Protein AF-0000000067177390 (afdb_homodimer)

pLDDT: mean 89.31, std 17.52, range [23.84, 98.81]

Nearest PDB structures (foldseek):
  8b4i-assembly1_B  TM=2.624E-01  e=6.701E+00  Neurospora crassa
  5xqj-assembly2_C  TM=2.748E-01  e=8.257E+00  Penicillium chrysogenum
  8b4i-assembly1_B  TM=2.624E-01  e=7.515E+00  Neurospora crassa

Structure (mmCIF, N/CA/C/O backbone):
data_AF-0000000067177390-model_v1
#
loop_
_entity.id
_entity.type
_entity.pdbx_description
1 polymer 'THAP4-like heme-binding beta-barrel domain-containing protein'
#
loop_
_atom_site.group_PDB
_atom_site.id
_atom_site.type_symbol
_atom_site.label_atom_id
_atom_site.label_alt_id
_atom_site.label_comp_id
_atom_site.label_asym_id
_atom_site.label_entity_id
_atom_site.label_seq_id
_atom_site.pdbx_PDB_ins_code
_atom_site.Cartn_x
_atom_site.Cartn_y
_atom_site.Cartn_z
_atom_site.occupancy
_atom_site.B_iso_or_equiv
_atom_site.auth_seq_id
_atom_site.auth_comp_id
_atom_site.auth_asym_id
_atom_site.auth_atom_id
_atom_site.pdbx_PDB_model_num
ATOM 1 N N . MET A 1 1 ? 4.238 -42.375 14.914 1 23.84 1 MET A N 1
ATOM 2 C CA . MET A 1 1 ? 4.469 -41.625 13.695 1 23.84 1 MET A CA 1
ATOM 3 C C . MET A 1 1 ? 3.172 -40.969 13.195 1 23.84 1 MET A C 1
ATOM 5 O O . MET A 1 1 ? 2.34 -41.656 12.586 1 23.84 1 MET A O 1
ATOM 9 N N . THR A 1 2 ? 2.547 -40.031 13.914 1 31.02 2 THR A N 1
ATOM 10 C CA . THR A 1 2 ? 1.24 -39.438 13.672 1 31.02 2 THR A CA 1
ATOM 11 C C . THR A 1 2 ? 1.195 -38.781 12.297 1 31.02 2 THR A C 1
ATOM 13 O O . THR A 1 2 ? 2.008 -37.906 12 1 31.02 2 THR A O 1
ATOM 16 N N . SER A 1 3 ? 0.797 -39.469 11.234 1 30.16 3 SER A N 1
ATOM 17 C CA . SER A 1 3 ? 0.653 -39.062 9.844 1 30.16 3 SER A CA 1
ATOM 18 C C . SER A 1 3 ? -0.065 -37.719 9.742 1 30.16 3 SER A C 1
ATOM 20 O O . SER A 1 3 ? -1.152 -37.531 10.297 1 30.16 3 SER A O 1
ATOM 22 N N . ALA A 1 4 ? 0.68 -36.656 9.719 1 34.12 4 ALA A N 1
ATOM 23 C CA . ALA A 1 4 ? 0.065 -35.375 9.438 1 34.12 4 ALA A CA 1
ATOM 24 C C . ALA A 1 4 ? -0.949 -35.469 8.297 1 34.12 4 ALA A C 1
ATOM 26 O O . ALA A 1 4 ? -0.597 -35.844 7.176 1 34.12 4 ALA A O 1
ATOM 27 N N . GLN A 1 5 ? -2.137 -35.938 8.539 1 33.81 5 GLN A N 1
ATOM 28 C CA . GLN A 1 5 ? -3.209 -36.031 7.551 1 33.81 5 GLN A CA 1
ATOM 29 C C . GLN A 1 5 ? -3.191 -34.812 6.625 1 33.81 5 GLN A C 1
ATOM 31 O O . GLN A 1 5 ? -3.252 -33.656 7.086 1 33.81 5 GLN A O 1
ATOM 36 N N . THR A 1 6 ? -2.439 -34.906 5.523 1 34.31 6 THR A N 1
ATOM 37 C CA . THR A 1 6 ? -2.512 -33.938 4.438 1 34.31 6 THR A CA 1
ATOM 38 C C . THR A 1 6 ? -3.963 -33.594 4.125 1 34.31 6 THR A C 1
ATOM 40 O O . THR A 1 6 ? -4.742 -34.438 3.707 1 34.31 6 THR A O 1
ATOM 43 N N . LEU A 1 7 ? -4.66 -32.844 4.949 1 36.25 7 LEU A N 1
ATOM 44 C CA . LEU A 1 7 ? -6 -32.406 4.574 1 36.25 7 LEU A CA 1
ATOM 45 C C . LEU A 1 7 ? -6.082 -32.156 3.074 1 36.25 7 LEU A C 1
ATOM 47 O O . LEU A 1 7 ? -5.266 -31.406 2.529 1 36.25 7 LEU A O 1
ATOM 51 N N . ASP A 1 8 ? -6.555 -33.094 2.318 1 40.03 8 ASP A N 1
ATOM 52 C CA . ASP A 1 8 ? -6.875 -32.875 0.91 1 40.03 8 ASP A CA 1
ATOM 53 C C . ASP A 1 8 ? -7.504 -31.516 0.692 1 40.03 8 ASP A C 1
ATOM 55 O O . ASP A 1 8 ? -8.578 -31.234 1.221 1 40.03 8 ASP A O 1
ATOM 59 N N . ARG A 1 9 ? -6.801 -30.469 0.747 1 39.66 9 ARG A N 1
ATOM 60 C CA . ARG A 1 9 ? -7.129 -29.047 0.611 1 39.66 9 ARG A CA 1
ATOM 61 C C . ARG A 1 9 ? -8.148 -28.828 -0.5 1 39.66 9 ARG A C 1
ATOM 63 O O . ARG A 1 9 ? -8.656 -27.719 -0.675 1 39.66 9 ARG A O 1
ATOM 70 N N . THR A 1 10 ? -8.227 -29.75 -1.519 1 41.94 10 THR A N 1
ATOM 71 C CA . THR A 1 10 ? -9.328 -29.641 -2.473 1 41.94 10 THR A CA 1
ATOM 72 C C . THR A 1 10 ? -10.672 -29.766 -1.76 1 41.94 10 THR A C 1
ATOM 74 O O . THR A 1 10 ? -11.719 -29.484 -2.35 1 41.94 10 THR A O 1
ATOM 77 N N . THR A 1 11 ? -10.656 -30.375 -0.597 1 43.69 11 THR A N 1
ATOM 78 C CA . THR A 1 11 ? -11.969 -30.656 -0.031 1 43.69 11 THR A CA 1
ATOM 79 C C . THR A 1 11 ? -12.477 -29.484 0.791 1 43.69 11 THR A C 1
ATOM 81 O O . THR A 1 11 ? -13.312 -29.656 1.681 1 43.69 11 THR A O 1
ATOM 84 N N . VAL A 1 12 ? -11.656 -28.422 0.918 1 44.5 12 VAL A N 1
ATOM 85 C CA . VAL A 1 12 ? -12.367 -27.359 1.632 1 44.5 12 VAL A CA 1
ATOM 86 C C . VAL A 1 12 ? -13.766 -27.188 1.05 1 44.5 12 VAL A C 1
ATOM 88 O O . VAL A 1 12 ? -13.922 -26.859 -0.129 1 44.5 12 VAL A O 1
ATOM 91 N N . SER A 1 13 ? -14.797 -27.828 1.553 1 49.59 13 SER A N 1
ATOM 92 C CA . SER A 1 13 ? -16.234 -27.781 1.297 1 49.59 13 SER A CA 1
ATOM 93 C C . SER A 1 13 ? -16.875 -26.547 1.937 1 49.59 13 SER A C 1
ATOM 95 O O . SER A 1 13 ? -16.391 -26.062 2.957 1 49.59 13 SER A O 1
ATOM 97 N N . GLY A 1 14 ? -17.484 -25.656 1.229 1 52.62 14 GLY A N 1
ATOM 98 C CA . GLY A 1 14 ? -18.406 -24.562 1.523 1 52.62 14 GLY A CA 1
ATOM 99 C C . GLY A 1 14 ? -18.031 -23.266 0.818 1 52.62 14 GLY A C 1
ATOM 100 O O . GLY A 1 14 ? -17.031 -23.203 0.101 1 52.62 14 GLY A O 1
ATOM 101 N N . PRO A 1 15 ? -19.047 -22.375 0.837 1 54.41 15 PRO A N 1
ATOM 102 C CA . PRO A 1 15 ? -18.859 -21.109 0.135 1 54.41 15 PRO A CA 1
ATOM 103 C C . PRO A 1 15 ? -17.609 -20.359 0.604 1 54.41 15 PRO A C 1
ATOM 105 O O . PRO A 1 15 ? -17.406 -20.203 1.809 1 54.41 15 PRO A O 1
ATOM 108 N N . GLN A 1 16 ? -16.516 -20.328 -0.192 1 79.31 16 GLN A N 1
ATOM 109 C CA . GLN A 1 16 ? -15.297 -19.625 0.181 1 79.31 16 GLN A CA 1
ATOM 110 C C . GLN A 1 16 ? -15.391 -18.141 -0.16 1 79.31 16 GLN A C 1
ATOM 112 O O . GLN A 1 16 ? -15.359 -17.766 -1.334 1 79.31 16 GLN A O 1
ATOM 117 N N . LYS A 1 17 ? -15.68 -17.328 0.844 1 89.94 17 LYS A N 1
ATOM 118 C CA . LYS A 1 17 ? -15.828 -15.891 0.69 1 89.94 17 LYS A CA 1
ATOM 119 C C . LYS A 1 17 ? -14.602 -15.281 0.025 1 89.94 17 LYS A C 1
ATOM 121 O O . LYS A 1 17 ? -14.727 -14.375 -0.804 1 89.94 17 LYS A O 1
ATOM 126 N N . LEU A 1 18 ? -13.516 -15.898 0.196 1 96.31 18 LEU A N 1
ATOM 127 C CA . LEU A 1 18 ? -12.266 -15.359 -0.342 1 96.31 18 LEU A CA 1
ATOM 128 C C . LEU A 1 18 ? -12.016 -15.883 -1.752 1 96.31 18 LEU A C 1
ATOM 130 O O . LEU A 1 18 ? -11.039 -15.492 -2.398 1 96.31 18 LEU A O 1
ATOM 134 N N . GLY A 1 19 ? -12.891 -16.75 -2.197 1 96 19 GLY A N 1
ATOM 135 C CA . GLY A 1 19 ? -12.727 -17.297 -3.537 1 96 19 GLY A CA 1
ATOM 136 C C . GLY A 1 19 ? -11.367 -17.938 -3.758 1 96 19 GLY A C 1
ATOM 137 O O . GLY A 1 19 ? -10.938 -18.766 -2.965 1 96 19 GLY A O 1
ATOM 138 N N . PRO A 1 20 ? -10.742 -17.594 -4.895 1 96.5 20 PRO A N 1
ATOM 139 C CA . PRO A 1 20 ? -9.469 -18.234 -5.238 1 96.5 20 PRO A CA 1
ATOM 140 C C . PRO A 1 20 ? -8.344 -17.844 -4.285 1 96.5 20 PRO A C 1
ATOM 142 O O . PRO A 1 20 ? -7.262 -18.438 -4.324 1 96.5 20 PRO A O 1
ATOM 145 N N . LEU A 1 21 ? -8.539 -16.922 -3.42 1 97.25 21 LEU A N 1
ATOM 146 C CA . LEU A 1 21 ? -7.496 -16.469 -2.498 1 97.25 21 LEU A CA 1
ATOM 147 C C . LEU A 1 21 ? -7.496 -17.312 -1.229 1 97.25 21 LEU A C 1
ATOM 149 O O . LEU A 1 21 ? -6.598 -17.188 -0.393 1 97.25 21 LEU A O 1
ATOM 153 N N . THR A 1 22 ? -8.414 -18.188 -1.033 1 94.69 22 THR A N 1
ATOM 154 C CA . THR A 1 22 ? -8.664 -18.922 0.196 1 94.69 22 THR A CA 1
ATOM 155 C C . THR A 1 22 ? -7.41 -19.688 0.634 1 94.69 22 THR A C 1
ATOM 157 O O . THR A 1 22 ? -7.074 -19.703 1.819 1 94.69 22 THR A O 1
ATOM 160 N N . PRO A 1 23 ? -6.668 -20.281 -0.278 1 94.75 23 PRO A N 1
ATOM 161 C CA . PRO A 1 23 ? -5.539 -21.094 0.173 1 94.75 23 PRO A CA 1
ATOM 162 C C . PRO A 1 23 ? -4.426 -20.266 0.803 1 94.75 23 PRO A C 1
ATOM 164 O O . PRO A 1 23 ? -3.533 -20.812 1.455 1 94.75 23 PRO A O 1
ATOM 167 N N . LEU A 1 24 ? -4.41 -18.953 0.704 1 96.56 24 LEU A N 1
ATOM 168 C CA . LEU A 1 24 ? -3.291 -18.109 1.11 1 96.56 24 LEU A CA 1
ATOM 169 C C . LEU A 1 24 ? -3.332 -17.844 2.609 1 96.56 24 LEU A C 1
ATOM 171 O O . LEU A 1 24 ? -2.314 -17.484 3.209 1 96.56 24 LEU A O 1
ATOM 175 N N . VAL A 1 25 ? -4.465 -17.984 3.205 1 96.06 25 VAL A N 1
ATOM 176 C CA . VAL A 1 25 ? -4.652 -17.531 4.582 1 96.06 25 VAL A CA 1
ATOM 177 C C . VAL A 1 25 ? -3.641 -18.219 5.492 1 96.06 25 VAL A C 1
ATOM 179 O O . VAL A 1 25 ? -3.559 -19.453 5.523 1 96.06 25 VAL A O 1
ATOM 182 N N . GLY A 1 26 ? -2.855 -17.406 6.211 1 96.88 26 GLY A N 1
ATOM 183 C CA . GLY A 1 26 ? -1.889 -17.969 7.145 1 96.88 26 GLY A CA 1
ATOM 184 C C . GLY A 1 26 ? -0.525 -17.312 7.055 1 96.88 26 GLY A C 1
ATOM 185 O O . GLY A 1 26 ? -0.379 -16.25 6.438 1 96.88 26 GLY A O 1
ATOM 186 N N . GLU A 1 27 ? 0.414 -17.875 7.773 1 98.25 27 GLU A N 1
ATOM 187 C CA . GLU A 1 27 ? 1.813 -17.469 7.723 1 98.25 27 GLU A CA 1
ATOM 188 C C . GLU A 1 27 ? 2.654 -18.469 6.93 1 98.25 27 GLU A C 1
ATOM 190 O O . GLU A 1 27 ? 2.455 -19.672 7.039 1 98.25 27 GLU A O 1
ATOM 195 N N . TRP A 1 28 ? 3.549 -17.938 6.137 1 98.56 28 TRP A N 1
ATOM 196 C CA . TRP A 1 28 ? 4.305 -18.734 5.184 1 98.56 28 TRP A CA 1
ATOM 197 C C . TRP A 1 28 ? 5.793 -18.422 5.262 1 98.56 28 TRP A C 1
ATOM 199 O O . TRP A 1 28 ? 6.176 -17.297 5.602 1 98.56 28 TRP A O 1
ATOM 209 N N . GLU A 1 29 ? 6.586 -19.391 4.953 1 98.62 29 GLU A N 1
ATOM 210 C CA . GLU A 1 29 ? 8.023 -19.219 4.805 1 98.62 29 GLU A CA 1
ATOM 211 C C . GLU A 1 29 ? 8.539 -19.906 3.537 1 98.62 29 GLU A C 1
ATOM 213 O O . GLU A 1 29 ? 8.008 -20.938 3.127 1 98.62 29 GLU A O 1
ATOM 218 N N . GLY A 1 30 ? 9.398 -19.25 2.904 1 98.5 30 GLY A N 1
ATOM 219 C CA . GLY A 1 30 ? 10.047 -19.781 1.72 1 98.5 30 GLY A CA 1
ATOM 220 C C . GLY A 1 30 ? 11.555 -19.609 1.735 1 98.5 30 GLY A C 1
ATOM 221 O O . GLY A 1 30 ? 12.055 -18.531 2.045 1 98.5 30 GLY A O 1
ATOM 222 N N . ASP A 1 31 ? 12.266 -20.656 1.364 1 98.12 31 ASP A N 1
ATOM 223 C CA . ASP A 1 31 ? 13.727 -20.656 1.422 1 98.12 31 ASP A CA 1
ATOM 224 C C . ASP A 1 31 ? 14.328 -20.875 0.038 1 98.12 31 ASP A C 1
ATOM 226 O O . ASP A 1 31 ? 15.523 -21.141 -0.087 1 98.12 31 ASP A O 1
ATOM 230 N N . GLU A 1 32 ? 13.555 -20.766 -0.999 1 98.25 32 GLU A N 1
ATOM 231 C CA . GLU A 1 32 ? 14.016 -21.047 -2.354 1 98.25 32 GLU A CA 1
ATOM 232 C C . GLU A 1 32 ? 13.977 -19.797 -3.225 1 98.25 32 GLU A C 1
ATOM 234 O O . GLU A 1 32 ? 13.922 -19.891 -4.453 1 98.25 32 GLU A O 1
ATOM 239 N N . GLY A 1 33 ? 13.953 -18.672 -2.59 1 98.56 33 GLY A N 1
ATOM 240 C CA . GLY A 1 33 ? 13.82 -17.438 -3.33 1 98.56 33 GLY A CA 1
ATOM 241 C C . GLY A 1 33 ? 15.016 -17.141 -4.223 1 98.56 33 GLY A C 1
ATOM 242 O O . GLY A 1 33 ? 16.156 -17.391 -3.84 1 98.56 33 GLY A O 1
ATOM 243 N N . VAL A 1 34 ? 14.703 -16.641 -5.414 1 98.38 34 VAL A N 1
ATOM 244 C CA . VAL A 1 34 ? 15.719 -16.188 -6.352 1 98.38 34 VAL A CA 1
ATOM 245 C C . VAL A 1 34 ? 15.32 -14.828 -6.934 1 98.38 34 VAL A C 1
ATOM 247 O O . VAL A 1 34 ? 14.219 -14.68 -7.469 1 98.38 34 VAL A O 1
ATOM 250 N N . ASP A 1 35 ? 16.141 -13.906 -6.773 1 97.25 35 ASP A N 1
ATOM 251 C CA . ASP A 1 35 ? 16.031 -12.57 -7.336 1 97.25 35 ASP A CA 1
ATOM 252 C C . ASP A 1 35 ? 17.094 -12.32 -8.391 1 97.25 35 ASP A C 1
ATOM 254 O O . ASP A 1 35 ? 18.281 -12.555 -8.148 1 97.25 35 ASP A O 1
ATOM 258 N N . ILE A 1 36 ? 16.75 -11.922 -9.578 1 95.19 36 ILE A N 1
ATOM 259 C CA . ILE A 1 36 ? 17.656 -11.453 -10.633 1 95.19 36 ILE A CA 1
ATOM 260 C C . ILE A 1 36 ? 17.422 -9.969 -10.883 1 95.19 36 ILE A C 1
ATOM 262 O O . ILE A 1 36 ? 16.344 -9.562 -11.32 1 95.19 36 ILE A O 1
ATOM 266 N N . SER A 1 37 ? 18.422 -9.156 -10.625 1 90.62 37 SER A N 1
ATOM 267 C CA . SER A 1 37 ? 18.266 -7.711 -10.727 1 90.62 37 SER A CA 1
ATOM 268 C C . SER A 1 37 ? 19.578 -7.035 -11.086 1 90.62 37 SER A C 1
ATOM 270 O O . SER A 1 37 ? 20.625 -7.684 -11.117 1 90.62 37 SER A O 1
ATOM 272 N N . TYR A 1 38 ? 19.406 -5.785 -11.5 1 84.06 38 TYR A N 1
ATOM 273 C CA . TYR A 1 38 ? 20.594 -4.965 -11.766 1 84.06 38 TYR A CA 1
ATOM 274 C C . TYR A 1 38 ? 21.188 -4.445 -10.461 1 84.06 38 TYR A C 1
ATOM 276 O O . TYR A 1 38 ? 20.5 -3.793 -9.672 1 84.06 38 TYR A O 1
ATOM 284 N N . HIS A 1 39 ? 22.484 -4.742 -10.32 1 80.12 39 HIS A N 1
ATOM 285 C CA . HIS A 1 39 ? 23.219 -4.219 -9.18 1 80.12 39 HIS A CA 1
ATOM 286 C C . HIS A 1 39 ? 23.953 -2.926 -9.539 1 80.12 39 HIS A C 1
ATOM 288 O O . HIS A 1 39 ? 25.016 -2.961 -10.156 1 80.12 39 HIS A O 1
ATOM 294 N N . ASN A 1 40 ? 23.406 -1.849 -9.078 1 74.88 40 ASN A N 1
ATOM 295 C CA . ASN A 1 40 ? 23.875 -0.521 -9.453 1 74.88 40 ASN A CA 1
ATOM 296 C C . ASN A 1 40 ? 25.344 -0.31 -9.055 1 74.88 40 ASN A C 1
ATOM 298 O O . ASN A 1 40 ? 26.109 0.301 -9.797 1 74.88 40 ASN A O 1
ATOM 302 N N . ASN A 1 41 ? 25.656 -0.818 -7.879 1 73.06 41 ASN A N 1
ATOM 303 C CA . ASN A 1 41 ? 27.016 -0.611 -7.379 1 73.06 41 ASN A CA 1
ATOM 304 C C . ASN A 1 41 ? 28.047 -1.35 -8.227 1 73.06 41 ASN A C 1
ATOM 306 O O . ASN A 1 41 ? 29.172 -0.883 -8.391 1 73.06 41 ASN A O 1
ATOM 310 N N . ASP A 1 42 ? 27.609 -2.436 -8.789 1 75.5 42 ASP A N 1
ATOM 311 C CA . ASP A 1 42 ? 28.531 -3.275 -9.547 1 75.5 42 ASP A CA 1
ATOM 312 C C . ASP A 1 42 ? 28.281 -3.15 -11.047 1 75.5 42 ASP A C 1
ATOM 314 O O . ASP A 1 42 ? 29.078 -3.656 -11.852 1 75.5 42 ASP A O 1
ATOM 318 N N . ASP A 1 43 ? 27.266 -2.479 -11.375 1 78.44 43 ASP A N 1
ATOM 319 C CA . ASP A 1 43 ? 26.891 -2.277 -12.773 1 78.44 43 ASP A CA 1
ATOM 320 C C . ASP A 1 43 ? 26.766 -3.611 -13.5 1 78.44 43 ASP A C 1
ATOM 322 O O . ASP A 1 43 ? 27.297 -3.777 -14.602 1 78.44 43 ASP A O 1
ATOM 326 N N . GLU A 1 44 ? 26.203 -4.621 -12.82 1 82.56 44 GLU A N 1
ATOM 327 C CA . GLU A 1 44 ? 26 -5.945 -13.406 1 82.56 44 GLU A CA 1
ATOM 328 C C . GLU A 1 44 ? 24.656 -6.531 -12.984 1 82.56 44 GLU A C 1
ATOM 330 O O . GLU A 1 44 ? 24.094 -6.133 -11.961 1 82.56 44 GLU A O 1
ATOM 335 N N . ILE A 1 45 ? 24.188 -7.445 -13.828 1 85.5 45 ILE A N 1
ATOM 336 C CA . ILE A 1 45 ? 23.031 -8.242 -13.461 1 85.5 45 ILE A CA 1
ATOM 337 C C . ILE A 1 45 ? 23.453 -9.367 -12.523 1 85.5 45 ILE A C 1
ATOM 339 O O . ILE A 1 45 ? 24.406 -10.094 -12.805 1 85.5 45 ILE A O 1
ATOM 343 N N . GLY A 1 46 ? 22.812 -9.438 -11.406 1 90 46 GLY A N 1
ATOM 344 C CA . GLY A 1 46 ? 23.188 -10.43 -10.422 1 90 46 GLY A CA 1
ATOM 345 C C . GLY A 1 46 ? 22.031 -11.266 -9.93 1 90 46 GLY A C 1
ATOM 346 O O . GLY A 1 46 ? 20.875 -10.891 -10.109 1 90 46 GLY A O 1
ATOM 347 N N . ARG A 1 47 ? 22.531 -12.367 -9.43 1 94.31 47 ARG A N 1
ATOM 348 C CA . ARG A 1 47 ? 21.609 -13.328 -8.828 1 94.31 47 ARG A CA 1
ATOM 349 C C . ARG A 1 47 ? 21.719 -13.312 -7.305 1 94.31 47 ARG A C 1
ATOM 351 O O . ARG A 1 47 ? 22.812 -13.398 -6.758 1 94.31 47 ARG A O 1
ATOM 358 N N . THR A 1 48 ? 20.516 -13.109 -6.59 1 95.44 48 THR A N 1
ATOM 359 C CA . THR A 1 48 ? 20.469 -13.141 -5.133 1 95.44 48 THR A CA 1
ATOM 360 C C . THR A 1 48 ? 19.469 -14.18 -4.648 1 95.44 48 THR A C 1
ATOM 362 O O . THR A 1 48 ? 18.297 -14.172 -5.059 1 95.44 48 THR A O 1
ATOM 365 N N . THR A 1 49 ? 19.953 -15.117 -3.826 1 98.12 49 THR A N 1
ATOM 366 C CA . THR A 1 49 ? 19.031 -16.047 -3.191 1 98.12 49 THR A CA 1
ATOM 367 C C . THR A 1 49 ? 18.547 -15.5 -1.853 1 98.12 49 THR A C 1
ATOM 369 O O . THR A 1 49 ? 19.25 -14.719 -1.208 1 98.12 49 THR A O 1
ATOM 372 N N . TYR A 1 50 ? 17.266 -15.883 -1.502 1 98.31 50 TYR A N 1
ATOM 373 C CA . TYR A 1 50 ? 16.766 -15.234 -0.3 1 98.31 50 TYR A CA 1
ATOM 374 C C . TYR A 1 50 ? 15.766 -16.125 0.427 1 98.31 50 TYR A C 1
ATOM 376 O O . TYR A 1 50 ? 15.148 -17 -0.183 1 98.31 50 TYR A O 1
ATOM 384 N N . PHE A 1 51 ? 15.672 -15.938 1.749 1 98.62 51 PHE A N 1
ATOM 385 C CA . PHE A 1 51 ? 14.625 -16.422 2.633 1 98.62 51 PHE A CA 1
ATOM 386 C C . PHE A 1 51 ? 13.492 -15.414 2.74 1 98.62 51 PHE A C 1
ATOM 388 O O . PHE A 1 51 ? 13.727 -14.203 2.713 1 98.62 51 PHE A O 1
ATOM 395 N N . GLU A 1 52 ? 12.234 -15.961 2.826 1 98.5 52 GLU A N 1
ATOM 396 C CA . GLU A 1 52 ? 11.102 -15.039 2.832 1 98.5 52 GLU A CA 1
ATOM 397 C C . GLU A 1 52 ? 10.039 -15.477 3.83 1 98.5 52 GLU A C 1
ATOM 399 O O . GLU A 1 52 ? 9.812 -16.672 4.012 1 98.5 52 GLU A O 1
ATOM 404 N N . LYS A 1 53 ? 9.438 -14.5 4.457 1 98.56 53 LYS A N 1
ATOM 405 C CA . LYS A 1 53 ? 8.227 -14.672 5.25 1 98.56 53 LYS A CA 1
ATOM 406 C C . LYS A 1 53 ? 7.055 -13.906 4.641 1 98.56 53 LYS A C 1
ATOM 408 O O . LYS A 1 53 ? 7.223 -12.781 4.172 1 98.56 53 LYS A O 1
ATOM 413 N N . ALA A 1 54 ? 5.918 -14.547 4.66 1 98.62 54 ALA A N 1
ATOM 414 C CA . ALA A 1 54 ? 4.691 -13.914 4.184 1 98.62 54 ALA A CA 1
ATOM 415 C C . ALA A 1 54 ? 3.535 -14.164 5.148 1 98.62 54 ALA A C 1
ATOM 417 O O . ALA A 1 54 ? 3.432 -15.242 5.738 1 98.62 54 ALA A O 1
ATOM 418 N N . VAL A 1 55 ? 2.734 -13.203 5.309 1 98.5 55 VAL A N 1
ATOM 419 C CA . VAL A 1 55 ? 1.531 -13.305 6.129 1 98.5 55 VAL A CA 1
ATOM 420 C C . VAL A 1 55 ? 0.323 -12.812 5.332 1 98.5 55 VAL A C 1
ATOM 422 O O . VAL A 1 55 ? 0.366 -11.734 4.727 1 98.5 55 VAL A O 1
ATOM 425 N N . PHE A 1 56 ? -0.722 -13.617 5.352 1 98.06 56 PHE A N 1
ATOM 426 C CA . PHE A 1 56 ? -1.992 -13.273 4.723 1 98.06 56 PHE A CA 1
ATOM 427 C C . PHE A 1 56 ? -3.137 -13.383 5.723 1 98.06 56 PHE A C 1
ATOM 429 O O . PHE A 1 56 ? -3.438 -14.469 6.215 1 98.06 56 PHE A O 1
ATOM 436 N N . LYS A 1 57 ? -3.812 -12.266 5.918 1 96.94 57 LYS A N 1
ATOM 437 C CA . LYS A 1 57 ? -4.875 -12.211 6.918 1 96.94 57 LYS A CA 1
ATOM 438 C C . LYS A 1 57 ? -6.18 -11.703 6.309 1 96.94 57 LYS A C 1
ATOM 440 O O . LYS A 1 57 ? -6.203 -10.648 5.672 1 96.94 57 LYS A O 1
ATOM 445 N N . PRO A 1 58 ? -7.305 -12.453 6.57 1 95.88 58 PRO A N 1
ATOM 446 C CA . PRO A 1 58 ? -8.586 -11.938 6.082 1 95.88 58 PRO A CA 1
ATOM 447 C C . PRO A 1 58 ? -8.906 -10.547 6.629 1 95.88 58 PRO A C 1
ATOM 449 O O . PRO A 1 58 ? -8.586 -10.242 7.777 1 95.88 58 PRO A O 1
ATOM 452 N N . ILE A 1 59 ? -9.492 -9.766 5.797 1 95.81 59 ILE A N 1
ATOM 453 C CA . ILE A 1 59 ? -9.953 -8.445 6.211 1 95.81 59 ILE A CA 1
ATOM 454 C C . ILE A 1 59 ? -11.477 -8.391 6.191 1 95.81 59 ILE A C 1
ATOM 456 O O . ILE A 1 59 ? -12.125 -9.258 5.598 1 95.81 59 ILE A O 1
ATOM 460 N N . PRO A 1 60 ? -12.023 -7.355 6.879 1 94.5 60 PRO A N 1
ATOM 461 C CA . PRO A 1 60 ? -13.469 -7.148 6.727 1 94.5 60 PRO A CA 1
ATOM 462 C C . PRO A 1 60 ? -13.883 -6.887 5.277 1 94.5 60 PRO A C 1
ATOM 464 O O . PRO A 1 60 ? -13.07 -6.395 4.484 1 94.5 60 PRO A O 1
ATOM 467 N N . LEU A 1 61 ? -15.141 -7.207 5.039 1 95.56 61 LEU A N 1
ATOM 468 C CA . LEU A 1 61 ? -15.727 -6.953 3.725 1 95.56 61 LEU A CA 1
ATOM 469 C C . LEU A 1 61 ? -15.578 -5.488 3.336 1 95.56 61 LEU A C 1
ATOM 471 O O . LEU A 1 61 ? -15.797 -4.598 4.16 1 95.56 61 LEU A O 1
ATOM 475 N N . GLN A 1 62 ? -15.141 -5.281 2.078 1 96 62 GLN A N 1
ATOM 476 C CA . GLN A 1 62 ? -15.023 -3.93 1.537 1 96 62 GLN A CA 1
ATOM 477 C C . GLN A 1 62 ? -16.125 -3.654 0.513 1 96 62 GLN A C 1
ATOM 479 O O . GLN A 1 62 ? -16.469 -4.527 -0.29 1 96 62 GLN A O 1
ATOM 484 N N . GLU A 1 63 ? -16.609 -2.4 0.561 1 94.31 63 GLU A N 1
ATOM 485 C CA . GLU A 1 63 ? -17.703 -2.057 -0.353 1 94.31 63 GLU A CA 1
ATOM 486 C C . GLU A 1 63 ? -17.406 -0.759 -1.099 1 94.31 63 GLU A C 1
ATOM 488 O O . GLU A 1 63 ? -16.938 0.212 -0.502 1 94.31 63 GLU A O 1
ATOM 493 N N . ASN A 1 64 ? -17.578 -0.793 -2.4 1 93.88 64 ASN A N 1
ATOM 494 C CA . ASN A 1 64 ? -17.656 0.361 -3.291 1 93.88 64 ASN A CA 1
ATOM 495 C C . ASN A 1 64 ? -19.016 0.468 -3.959 1 93.88 64 ASN A C 1
ATOM 497 O O . ASN A 1 64 ? -19.219 -0.026 -5.07 1 93.88 64 ASN A O 1
ATOM 501 N N . GLY A 1 65 ? -19.969 1.117 -3.289 1 90.62 65 GLY A N 1
ATOM 502 C CA . GLY A 1 65 ? -21.312 1.04 -3.838 1 90.62 65 GLY A CA 1
ATOM 503 C C . GLY A 1 65 ? -21.812 -0.382 -3.963 1 90.62 65 GLY A C 1
ATOM 504 O O . GLY A 1 65 ? -21.938 -1.097 -2.965 1 90.62 65 GLY A O 1
ATOM 505 N N . ARG A 1 66 ? -22.016 -0.822 -5.223 1 92.12 66 ARG A N 1
ATOM 506 C CA . ARG A 1 66 ? -22.562 -2.158 -5.461 1 92.12 66 ARG A CA 1
ATOM 507 C C . ARG A 1 66 ? -21.438 -3.197 -5.504 1 92.12 66 ARG A C 1
ATOM 509 O O . ARG A 1 66 ? -21.703 -4.402 -5.492 1 92.12 66 ARG A O 1
ATOM 516 N N . GLN A 1 67 ? -20.25 -2.756 -5.602 1 95.81 67 GLN A N 1
ATOM 517 C CA . GLN A 1 67 ? -19.125 -3.695 -5.617 1 95.81 67 GLN A CA 1
ATOM 518 C C . GLN A 1 67 ? -18.797 -4.176 -4.207 1 95.81 67 GLN A C 1
ATOM 520 O O . GLN A 1 67 ? -18.688 -3.373 -3.281 1 95.81 67 GLN A O 1
ATOM 525 N N . VAL A 1 68 ? -18.656 -5.5 -4.133 1 96.62 68 VAL A N 1
ATOM 526 C CA . VAL A 1 68 ? -18.234 -6.137 -2.887 1 96.62 68 VAL A CA 1
ATOM 527 C C . VAL A 1 68 ? -16.891 -6.824 -3.082 1 96.62 68 VAL A C 1
ATOM 529 O O . VAL A 1 68 ? -16.719 -7.598 -4.023 1 96.62 68 VAL A O 1
ATOM 532 N N . LEU A 1 69 ? -16 -6.488 -2.168 1 97.69 69 LEU A N 1
ATOM 533 C CA . LEU A 1 69 ? -14.664 -7.078 -2.23 1 97.69 69 LEU A CA 1
ATOM 534 C C . LEU A 1 69 ? -14.359 -7.863 -0.96 1 97.69 69 LEU A C 1
ATOM 536 O O . LEU A 1 69 ? -14.445 -7.324 0.145 1 97.69 69 LEU A O 1
ATOM 540 N N . TRP A 1 70 ? -14.047 -9.109 -1.151 1 97.5 70 TRP A N 1
ATOM 541 C CA . TRP A 1 70 ? -13.383 -9.883 -0.107 1 97.5 70 TRP A CA 1
ATOM 542 C C . TRP A 1 70 ? -11.867 -9.812 -0.262 1 97.5 70 TRP A C 1
ATOM 544 O O . TRP A 1 70 ? -11.359 -9.547 -1.354 1 97.5 70 TRP A O 1
ATOM 554 N N . GLY A 1 71 ? -11.203 -10 0.867 1 97.5 71 GLY A N 1
ATOM 555 C CA . GLY A 1 71 ? -9.781 -9.867 0.607 1 97.5 71 GLY A CA 1
ATOM 556 C C . GLY A 1 71 ? -8.922 -10.195 1.815 1 97.5 71 GLY A C 1
ATOM 557 O O . GLY A 1 71 ? -9.43 -10.648 2.842 1 97.5 71 GLY A O 1
ATOM 558 N N . LEU A 1 72 ? -7.621 -10.078 1.555 1 98.12 72 LEU A N 1
ATOM 559 C CA . LEU A 1 72 ? -6.539 -10.281 2.516 1 98.12 72 LEU A CA 1
ATOM 560 C C . LEU A 1 72 ? -5.645 -9.047 2.592 1 98.12 72 LEU A C 1
ATOM 562 O O . LEU A 1 72 ? -5.352 -8.422 1.569 1 98.12 72 LEU A O 1
ATOM 566 N N . SER A 1 73 ? -5.32 -8.648 3.779 1 98.25 73 SER A N 1
ATOM 567 C CA . SER A 1 73 ? -4.09 -7.875 3.922 1 98.25 73 SER A CA 1
ATOM 568 C C . SER A 1 73 ? -2.865 -8.781 3.934 1 98.25 73 SER A C 1
ATOM 570 O O . SER A 1 73 ? -2.932 -9.914 4.41 1 98.25 73 SER A O 1
ATOM 572 N N . TYR A 1 74 ? -1.735 -8.258 3.43 1 98.12 74 TYR A N 1
ATOM 573 C CA . TYR A 1 74 ? -0.582 -9.148 3.455 1 98.12 74 TYR A CA 1
ATOM 574 C C . TYR A 1 74 ? 0.718 -8.359 3.527 1 98.12 74 TYR A C 1
ATOM 576 O O . TYR A 1 74 ? 0.734 -7.152 3.27 1 98.12 74 TYR A O 1
ATOM 584 N N . SER A 1 75 ? 1.702 -9.016 3.918 1 98.44 75 SER A N 1
ATOM 585 C CA . SER A 1 75 ? 3.092 -8.578 3.877 1 98.44 75 SER A CA 1
ATOM 586 C C . SER A 1 75 ? 4.016 -9.695 3.416 1 98.44 75 SER A C 1
ATOM 588 O O . SER A 1 75 ? 3.76 -10.875 3.695 1 98.44 75 SER A O 1
ATOM 590 N N . MET A 1 76 ? 4.98 -9.391 2.695 1 98.31 76 MET A N 1
ATOM 591 C CA . MET A 1 76 ? 6.086 -10.266 2.305 1 98.31 76 MET A CA 1
ATOM 592 C C . MET A 1 76 ? 7.43 -9.594 2.568 1 98.31 76 MET A C 1
ATOM 594 O O . MET A 1 76 ? 7.656 -8.461 2.141 1 98.31 76 MET A O 1
ATOM 598 N N . THR A 1 77 ? 8.234 -10.289 3.285 1 98.06 77 THR A N 1
ATOM 599 C CA . THR A 1 77 ? 9.547 -9.773 3.646 1 98.06 77 THR A CA 1
ATOM 600 C C . THR A 1 77 ? 10.641 -10.789 3.305 1 98.06 77 THR A C 1
ATOM 602 O O . THR A 1 77 ? 10.508 -11.977 3.609 1 98.06 77 THR A O 1
ATOM 605 N N . ALA A 1 78 ? 11.75 -10.289 2.707 1 98.12 78 ALA A N 1
ATOM 606 C CA . ALA A 1 78 ? 12.797 -11.188 2.229 1 98.12 78 ALA A CA 1
ATOM 607 C C . ALA A 1 78 ? 14.172 -10.758 2.74 1 98.12 78 ALA A C 1
ATOM 609 O O . ALA A 1 78 ? 14.477 -9.562 2.787 1 98.12 78 ALA A O 1
ATOM 610 N N . TRP A 1 79 ? 14.945 -11.727 3.121 1 97.94 79 TRP A N 1
ATOM 611 C CA . TRP A 1 79 ? 16.328 -11.555 3.561 1 97.94 79 TRP A CA 1
ATOM 612 C C . TRP A 1 79 ? 17.281 -12.367 2.686 1 97.94 79 TRP A C 1
ATOM 614 O O . TRP A 1 79 ? 16.953 -13.492 2.295 1 97.94 79 TRP A O 1
ATOM 624 N N . ARG A 1 80 ? 18.391 -11.742 2.396 1 96.81 80 ARG A N 1
ATOM 625 C CA . ARG A 1 80 ? 19.422 -12.516 1.699 1 96.81 80 ARG A CA 1
ATOM 626 C C . ARG A 1 80 ? 19.859 -13.711 2.533 1 96.81 80 ARG A C 1
ATOM 628 O O . ARG A 1 80 ? 20.031 -13.602 3.748 1 96.81 80 ARG A O 1
ATOM 635 N N . HIS A 1 81 ? 20.094 -14.805 1.783 1 97.44 81 HIS A N 1
ATOM 636 C CA . HIS A 1 81 ? 20.609 -15.953 2.52 1 97.44 81 HIS A CA 1
ATOM 637 C C . HIS A 1 81 ? 21.922 -15.609 3.219 1 97.44 81 HIS A C 1
ATOM 639 O O . HIS A 1 81 ? 22.828 -15.023 2.613 1 97.44 81 HIS A O 1
ATOM 645 N N . GLY A 1 82 ? 22 -15.938 4.516 1 96.69 82 GLY A N 1
ATOM 646 C CA . GLY A 1 82 ? 23.172 -15.648 5.316 1 96.69 82 GLY A CA 1
ATOM 647 C C . GLY A 1 82 ? 23.078 -14.32 6.059 1 96.69 82 GLY A C 1
ATOM 648 O O . GLY A 1 82 ? 23.891 -14.039 6.941 1 96.69 82 GLY A O 1
ATOM 649 N N . GLU A 1 83 ? 22.094 -13.508 5.699 1 95.5 83 GLU A N 1
ATOM 650 C CA . GLU A 1 83 ? 21.922 -12.195 6.312 1 95.5 83 GLU A CA 1
ATOM 651 C C . GLU A 1 83 ? 20.531 -12.07 6.949 1 95.5 83 GLU A C 1
ATOM 653 O O . GLU A 1 83 ? 19.953 -10.984 6.965 1 95.5 83 GLU A O 1
ATOM 658 N N . GLU A 1 84 ? 19.984 -13.164 7.453 1 93.31 84 GLU A N 1
ATOM 659 C CA . GLU A 1 84 ? 18.609 -13.156 7.945 1 93.31 84 GLU A CA 1
ATOM 660 C C . GLU A 1 84 ? 18.484 -12.352 9.234 1 93.31 84 GLU A C 1
ATOM 662 O O . GLU A 1 84 ? 17.391 -11.953 9.617 1 93.31 84 GLU A O 1
ATOM 667 N N . ALA A 1 85 ? 19.609 -12.086 9.852 1 93.5 85 ALA A N 1
ATOM 668 C CA . ALA A 1 85 ? 19.594 -11.305 11.086 1 93.5 85 ALA A CA 1
ATOM 669 C C . ALA A 1 85 ? 19.781 -9.812 10.797 1 93.5 85 ALA A C 1
ATOM 671 O O . ALA A 1 85 ? 19.719 -8.984 11.711 1 93.5 85 ALA A O 1
ATOM 672 N N . MET A 1 86 ? 19.969 -9.469 9.562 1 94.94 86 MET A N 1
ATOM 673 C CA . MET A 1 86 ? 20.109 -8.078 9.133 1 94.94 86 MET A CA 1
ATOM 674 C C . MET A 1 86 ? 18.781 -7.539 8.594 1 94.94 86 MET A C 1
ATOM 676 O O . MET A 1 86 ? 17.766 -8.219 8.664 1 94.94 86 MET A O 1
ATOM 680 N N . ASP A 1 87 ? 18.844 -6.293 8.172 1 95.12 87 ASP A N 1
ATOM 681 C CA . ASP A 1 87 ? 17.656 -5.699 7.559 1 95.12 87 ASP A CA 1
ATOM 682 C C . ASP A 1 87 ? 17.266 -6.445 6.281 1 95.12 87 ASP A C 1
ATOM 684 O O . ASP A 1 87 ? 18.125 -6.844 5.504 1 95.12 87 ASP A O 1
ATOM 688 N N . PRO A 1 88 ? 15.977 -6.637 6.152 1 96.56 88 PRO A N 1
ATOM 689 C CA . PRO A 1 88 ? 15.539 -7.234 4.887 1 96.56 88 PRO A CA 1
ATOM 690 C C . PRO A 1 88 ? 15.891 -6.371 3.676 1 96.56 88 PRO A C 1
ATOM 692 O O . PRO A 1 88 ? 15.977 -5.148 3.791 1 96.56 88 PRO A O 1
ATOM 695 N N . PHE A 1 89 ? 16.125 -7.07 2.529 1 93.31 89 PHE A N 1
ATOM 696 C CA . PHE A 1 89 ? 16.406 -6.289 1.329 1 93.31 89 PHE A CA 1
ATOM 697 C C . PHE A 1 89 ? 15.133 -6.023 0.544 1 93.31 89 PHE A C 1
ATOM 699 O O . PHE A 1 89 ? 15.141 -5.273 -0.433 1 93.31 89 PHE A O 1
ATOM 706 N N . HIS A 1 90 ? 14.047 -6.684 0.927 1 95.06 90 HIS A N 1
ATOM 707 C CA . HIS A 1 90 ? 12.75 -6.473 0.308 1 95.06 90 HIS A CA 1
ATOM 708 C C . HIS A 1 90 ? 11.625 -6.555 1.34 1 95.06 90 HIS A C 1
ATOM 710 O O . HIS A 1 90 ? 11.633 -7.438 2.201 1 95.06 90 HIS A O 1
ATOM 716 N N . ASP A 1 91 ? 10.727 -5.652 1.208 1 95.56 91 ASP A N 1
ATOM 717 C CA . ASP A 1 91 ? 9.477 -5.684 1.97 1 95.56 91 ASP A CA 1
ATOM 718 C C . ASP A 1 91 ? 8.336 -5.055 1.177 1 95.56 91 ASP A C 1
ATOM 720 O O . ASP A 1 91 ? 8.523 -4.043 0.5 1 95.56 91 ASP A O 1
ATOM 724 N N . GLU A 1 92 ? 7.199 -5.664 1.204 1 97.94 92 GLU A N 1
ATOM 725 C CA . GLU A 1 92 ? 5.988 -5.152 0.572 1 97.94 92 GLU A CA 1
ATOM 726 C C . GLU A 1 92 ? 4.766 -5.395 1.449 1 97.94 92 GLU A C 1
ATOM 728 O O . GLU A 1 92 ? 4.707 -6.379 2.189 1 97.94 92 GLU A O 1
ATOM 733 N N . ILE A 1 93 ? 3.832 -4.496 1.371 1 98.62 93 ILE A N 1
ATOM 734 C CA . ILE A 1 93 ? 2.562 -4.625 2.078 1 98.62 93 ILE A CA 1
ATOM 735 C C . ILE A 1 93 ? 1.412 -4.246 1.149 1 98.62 93 ILE A C 1
ATOM 737 O O . ILE A 1 93 ? 1.589 -3.443 0.228 1 98.62 93 ILE A O 1
ATOM 741 N N . GLY A 1 94 ? 0.309 -4.863 1.383 1 98.75 94 GLY A N 1
ATOM 742 C CA . GLY A 1 94 ? -0.832 -4.523 0.548 1 98.75 94 GLY A CA 1
ATOM 743 C C . GLY A 1 94 ? -2.043 -5.398 0.808 1 98.75 94 GLY A C 1
ATOM 744 O O . GLY A 1 94 ? -2.223 -5.906 1.916 1 98.75 94 GLY A O 1
ATOM 745 N N . PHE A 1 95 ? -2.867 -5.43 -0.219 1 98.81 95 PHE A N 1
ATOM 746 C CA . PHE A 1 95 ? -4.098 -6.215 -0.186 1 98.81 95 PHE A CA 1
ATOM 747 C C . PHE A 1 95 ? -4.191 -7.121 -1.406 1 98.81 95 PHE A C 1
ATOM 749 O O . PHE A 1 95 ? -3.789 -6.734 -2.506 1 98.81 95 PHE A O 1
ATOM 756 N N . LEU A 1 96 ? -4.66 -8.273 -1.17 1 98.81 96 LEU A N 1
ATOM 757 C CA . LEU A 1 96 ? -5.199 -9.133 -2.219 1 98.81 96 LEU A CA 1
ATOM 758 C C . LEU A 1 96 ? -6.723 -9.188 -2.145 1 98.81 96 LEU A C 1
ATOM 760 O O . LEU A 1 96 ? -7.285 -9.539 -1.106 1 98.81 96 LEU A O 1
ATOM 764 N N . LEU A 1 97 ? -7.371 -8.875 -3.285 1 98.69 97 LEU A N 1
ATOM 765 C CA . LEU A 1 97 ? -8.82 -8.703 -3.254 1 98.69 97 LEU A CA 1
ATOM 766 C C . LEU A 1 97 ? -9.5 -9.617 -4.27 1 98.69 97 LEU A C 1
ATOM 768 O O . LEU A 1 97 ? -8.922 -9.914 -5.32 1 98.69 97 LEU A O 1
ATOM 772 N N . TRP A 1 98 ? -10.664 -10.023 -3.912 1 98.31 98 TRP A N 1
ATOM 773 C CA . TRP A 1 98 ? -11.508 -10.875 -4.742 1 98.31 98 TRP A CA 1
ATOM 774 C C . TRP A 1 98 ? -12.836 -10.195 -5.051 1 98.31 98 TRP A C 1
ATOM 776 O O . TRP A 1 98 ? -13.625 -9.906 -4.141 1 98.31 98 TRP A O 1
ATOM 786 N N . ASP A 1 99 ? -12.984 -9.875 -6.309 1 97.62 99 ASP A N 1
ATOM 787 C CA . ASP A 1 99 ? -14.242 -9.367 -6.832 1 97.62 99 ASP A CA 1
ATOM 788 C C . ASP A 1 99 ? -15.062 -10.477 -7.48 1 97.62 99 ASP A C 1
ATOM 790 O O . ASP A 1 99 ? -14.945 -10.719 -8.68 1 97.62 99 ASP A O 1
ATOM 794 N N . LYS A 1 100 ? -15.914 -11.008 -6.734 1 96.06 100 LYS A N 1
ATOM 795 C CA . LYS A 1 100 ? -16.656 -12.18 -7.188 1 96.06 100 LYS A CA 1
ATOM 796 C C . LYS A 1 100 ? -17.562 -11.836 -8.359 1 96.06 100 LYS A C 1
ATOM 798 O O . LYS A 1 100 ? -17.641 -12.578 -9.344 1 96.06 100 LYS A O 1
ATOM 803 N N . ALA A 1 101 ? -18.219 -10.766 -8.234 1 95.81 101 ALA A N 1
ATOM 804 C CA . ALA A 1 101 ? -19.219 -10.391 -9.234 1 95.81 101 ALA A CA 1
ATOM 805 C C . ALA A 1 101 ? -18.578 -10.258 -10.617 1 95.81 101 ALA A C 1
ATOM 807 O O . ALA A 1 101 ? -19.188 -10.633 -11.625 1 95.81 101 ALA A O 1
ATOM 808 N N . ASP A 1 102 ? -17.375 -9.758 -10.68 1 95.38 102 ASP A N 1
ATOM 809 C CA . ASP A 1 102 ? -16.734 -9.531 -11.977 1 95.38 102 ASP A CA 1
ATOM 810 C C . ASP A 1 102 ? -15.664 -10.578 -12.258 1 95.38 102 ASP A C 1
ATOM 812 O O . ASP A 1 102 ? -14.977 -10.516 -13.273 1 95.38 102 ASP A O 1
ATOM 816 N N . GLY A 1 103 ? -15.469 -11.453 -11.398 1 96.06 103 GLY A N 1
ATOM 817 C CA . GLY A 1 103 ? -14.523 -12.539 -11.602 1 96.06 103 GLY A CA 1
ATOM 818 C C . GLY A 1 103 ? -13.094 -12.055 -11.758 1 96.06 103 GLY A C 1
ATOM 819 O O . GLY A 1 103 ? -12.414 -12.414 -12.727 1 96.06 103 GLY A O 1
ATOM 820 N N . GLN A 1 104 ? -12.664 -11.234 -10.758 1 96.44 104 GLN A N 1
ATOM 821 C CA . GLN A 1 104 ? -11.305 -10.711 -10.852 1 96.44 104 GLN A CA 1
ATOM 822 C C . GLN A 1 104 ? -10.609 -10.75 -9.5 1 96.44 104 GLN A C 1
ATOM 824 O O . GLN A 1 104 ? -11.242 -10.578 -8.453 1 96.44 104 GLN A O 1
ATOM 829 N N . VAL A 1 105 ? -9.305 -10.977 -9.578 1 98.25 105 VAL A N 1
ATOM 830 C CA . VAL A 1 105 ? -8.43 -10.773 -8.43 1 98.25 105 VAL A CA 1
ATOM 831 C C . VAL A 1 105 ? -7.598 -9.516 -8.625 1 98.25 105 VAL A C 1
ATOM 833 O O . VAL A 1 105 ? -7.219 -9.18 -9.75 1 98.25 105 VAL A O 1
ATOM 836 N N . ILE A 1 106 ? -7.395 -8.852 -7.523 1 98.38 106 ILE A N 1
ATOM 837 C CA . ILE A 1 106 ? -6.656 -7.59 -7.523 1 98.38 106 ILE A CA 1
ATOM 838 C C . ILE A 1 106 ? -5.523 -7.66 -6.5 1 98.38 106 ILE A C 1
ATOM 840 O O . ILE A 1 106 ? -5.734 -8.07 -5.359 1 98.38 106 ILE A O 1
ATOM 844 N N . ARG A 1 107 ? -4.344 -7.367 -6.949 1 98.75 107 ARG A N 1
ATOM 845 C CA . ARG A 1 107 ? -3.195 -7.176 -6.07 1 98.75 107 ARG A CA 1
ATOM 846 C C . ARG A 1 107 ? -2.848 -5.695 -5.938 1 98.75 107 ARG A C 1
ATOM 848 O O . ARG A 1 107 ? -2.408 -5.066 -6.902 1 98.75 107 ARG A O 1
ATOM 855 N N . ASN A 1 108 ? -3.135 -5.164 -4.824 1 98.69 108 ASN A N 1
ATOM 856 C CA . ASN A 1 108 ? -2.887 -3.777 -4.445 1 98.69 108 ASN A CA 1
ATOM 857 C C . ASN A 1 108 ? -1.706 -3.662 -3.484 1 98.69 108 ASN A C 1
ATOM 859 O O . ASN A 1 108 ? -1.848 -3.916 -2.285 1 98.69 108 ASN A O 1
ATOM 863 N N . VAL A 1 109 ? -0.502 -3.186 -4.02 1 98.62 109 VAL A N 1
ATOM 864 C CA . VAL A 1 109 ? 0.709 -3.387 -3.23 1 98.62 109 VAL A CA 1
ATOM 865 C C . VAL A 1 109 ? 1.58 -2.133 -3.293 1 98.62 109 VAL A C 1
ATOM 867 O O . VAL A 1 109 ? 1.622 -1.449 -4.32 1 98.62 109 VAL A O 1
ATOM 870 N N . VAL A 1 110 ? 2.232 -1.852 -2.174 1 98.62 110 VAL A N 1
ATOM 871 C CA . VAL A 1 110 ? 3.191 -0.754 -2.098 1 98.62 110 VAL A CA 1
ATOM 872 C C . VAL A 1 110 ? 4.52 -1.265 -1.541 1 98.62 110 VAL A C 1
ATOM 874 O O . VAL A 1 110 ? 4.551 -2.248 -0.796 1 98.62 110 VAL A O 1
ATOM 877 N N . PHE A 1 111 ? 5.559 -0.576 -1.911 1 97.88 111 PHE A N 1
ATOM 878 C CA . PHE A 1 111 ? 6.93 -0.868 -1.518 1 97.88 111 PHE A CA 1
ATOM 879 C C . PHE A 1 111 ? 7.578 0.348 -0.867 1 97.88 111 PHE A C 1
ATOM 881 O O . PHE A 1 111 ? 7.305 1.486 -1.256 1 97.88 111 PHE A O 1
ATOM 888 N N . GLY A 1 112 ? 8.477 0.107 0.055 1 97.06 112 GLY A N 1
ATOM 889 C CA . GLY A 1 112 ? 9.18 1.18 0.744 1 97.06 112 GLY A CA 1
ATOM 890 C C . GLY A 1 112 ? 10.07 1.996 -0.172 1 97.06 112 GLY A C 1
ATOM 891 O O . GLY A 1 112 ? 10.562 3.059 0.216 1 97.06 112 GLY A O 1
ATOM 892 N N . ARG A 1 113 ? 10.203 1.613 -1.354 1 96.69 113 ARG A N 1
ATOM 893 C CA . ARG A 1 113 ? 11.062 2.295 -2.316 1 96.69 113 ARG A CA 1
ATOM 894 C C . ARG A 1 113 ? 10.281 3.33 -3.117 1 96.69 113 ARG A C 1
ATOM 896 O O . ARG A 1 113 ? 10.82 3.953 -4.031 1 96.69 113 ARG A O 1
ATOM 903 N N . GLY A 1 114 ? 9.047 3.5 -2.797 1 97.38 114 GLY A N 1
ATOM 904 C CA . GLY A 1 114 ? 8.234 4.512 -3.461 1 97.38 114 GLY A CA 1
ATOM 905 C C . GLY A 1 114 ? 7.574 4.008 -4.73 1 97.38 114 GLY A C 1
ATOM 906 O O . GLY A 1 114 ? 7.562 4.707 -5.746 1 97.38 114 GLY A O 1
ATOM 907 N N . ILE A 1 115 ? 7.125 2.828 -4.68 1 97.69 115 ILE A N 1
ATOM 908 C CA . ILE A 1 115 ? 6.406 2.195 -5.781 1 97.69 115 ILE A CA 1
ATOM 909 C C . ILE A 1 115 ? 5.035 1.73 -5.305 1 97.69 115 ILE A C 1
ATOM 911 O O . ILE A 1 115 ? 4.906 1.16 -4.219 1 97.69 115 ILE A O 1
ATOM 915 N N . ALA A 1 116 ? 4.012 2.002 -6.074 1 98 116 ALA A N 1
ATOM 916 C CA . ALA A 1 116 ? 2.674 1.446 -5.887 1 98 116 ALA A CA 1
ATOM 917 C C . ALA A 1 116 ? 2.195 0.727 -7.145 1 98 116 ALA A C 1
ATOM 919 O O . ALA A 1 116 ? 2.383 1.221 -8.258 1 98 116 ALA A O 1
ATOM 920 N N . ILE A 1 117 ? 1.623 -0.44 -6.961 1 98.12 117 ILE A N 1
ATOM 921 C CA . ILE A 1 117 ? 1.104 -1.215 -8.078 1 98.12 117 ILE A CA 1
ATOM 922 C C . ILE A 1 117 ? -0.317 -1.683 -7.773 1 98.12 117 ILE A C 1
ATOM 924 O O . ILE A 1 117 ? -0.58 -2.219 -6.695 1 98.12 117 ILE A O 1
ATOM 928 N N . LEU A 1 118 ? -1.203 -1.396 -8.609 1 97.94 118 LEU A N 1
ATOM 929 C CA . LEU A 1 118 ? -2.494 -2.074 -8.68 1 97.94 118 LEU A CA 1
ATOM 930 C C . LEU A 1 118 ? -2.561 -2.998 -9.891 1 97.94 118 LEU A C 1
ATOM 932 O O . LEU A 1 118 ? -2.623 -2.531 -11.031 1 97.94 118 LEU A O 1
ATOM 936 N N . ALA A 1 119 ? -2.48 -4.25 -9.609 1 98.38 119 ALA A N 1
ATOM 937 C CA . ALA A 1 119 ? -2.482 -5.262 -10.664 1 98.38 119 ALA A CA 1
ATOM 938 C C . ALA A 1 119 ? -3.695 -6.18 -10.539 1 98.38 119 ALA A C 1
ATOM 940 O O . ALA A 1 119 ? -4.305 -6.277 -9.477 1 98.38 119 ALA A O 1
ATOM 941 N N . GLY A 1 120 ? -4.051 -6.809 -11.641 1 97.19 120 GLY A N 1
ATOM 942 C CA . GLY A 1 120 ? -5.195 -7.707 -11.57 1 97.19 120 GLY A CA 1
ATOM 943 C C . GLY A 1 120 ? -5.312 -8.617 -12.773 1 97.19 120 GLY A C 1
ATOM 944 O O . GLY A 1 120 ? -4.516 -8.531 -13.711 1 97.19 120 GLY A O 1
ATOM 945 N N . GLY A 1 121 ? -6.215 -9.57 -12.625 1 96.31 121 GLY A N 1
ATOM 946 C CA . GLY A 1 121 ? -6.539 -10.531 -13.664 1 96.31 121 GLY A CA 1
ATOM 947 C C . GLY A 1 121 ? -7.84 -11.266 -13.414 1 96.31 121 GLY A C 1
ATOM 948 O O . GLY A 1 121 ? -8.375 -11.227 -12.305 1 96.31 121 GLY A O 1
ATOM 949 N N . ASP A 1 122 ? -8.273 -11.891 -14.453 1 97.12 122 ASP A N 1
ATOM 950 C CA . ASP A 1 122 ? -9.469 -12.727 -14.336 1 97.12 122 ASP A CA 1
ATOM 951 C C . ASP A 1 122 ? -9.18 -13.977 -13.508 1 97.12 122 ASP A C 1
ATOM 953 O O . ASP A 1 122 ? -8.078 -14.531 -13.578 1 97.12 122 ASP A O 1
ATOM 957 N N . ALA A 1 123 ? -10.172 -14.32 -12.742 1 97.62 123 ALA A N 1
ATOM 958 C CA . ALA A 1 123 ? -10.047 -15.531 -11.938 1 97.62 123 ALA A CA 1
ATOM 959 C C . ALA A 1 123 ? -11.414 -16.141 -11.641 1 97.62 123 ALA A C 1
ATOM 961 O O . ALA A 1 123 ? -12.445 -15.492 -11.836 1 97.62 123 ALA A O 1
ATOM 962 N N . ALA A 1 124 ? -11.391 -17.375 -11.258 1 95.75 124 ALA A N 1
ATOM 963 C CA . ALA A 1 124 ? -12.57 -18.094 -10.812 1 95.75 124 ALA A CA 1
ATOM 964 C C . ALA A 1 124 ? -12.281 -18.875 -9.523 1 95.75 124 ALA A C 1
ATOM 966 O O . ALA A 1 124 ? -11.125 -19.156 -9.211 1 95.75 124 ALA A O 1
ATOM 967 N N . ILE A 1 125 ? -13.352 -19.125 -8.805 1 93.38 125 ILE A N 1
ATOM 968 C CA . ILE A 1 125 ? -13.219 -19.938 -7.602 1 93.38 125 ILE A CA 1
ATOM 969 C C . ILE A 1 125 ? -12.586 -21.281 -7.949 1 93.38 125 ILE A C 1
ATOM 971 O O . ILE A 1 125 ? -12.992 -21.938 -8.906 1 93.38 125 ILE A O 1
ATOM 975 N N . GLY A 1 126 ? -11.484 -21.609 -7.242 1 90.69 126 GLY A N 1
ATOM 976 C CA . GLY A 1 126 ? -10.828 -22.891 -7.441 1 90.69 126 GLY A CA 1
ATOM 977 C C . GLY A 1 126 ? -9.617 -22.797 -8.352 1 90.69 126 GLY A C 1
ATOM 978 O O . GLY A 1 126 ? -8.859 -23.766 -8.484 1 90.69 126 GLY A O 1
ATOM 979 N N . ASP A 1 127 ? -9.477 -21.609 -8.992 1 95.5 127 ASP A N 1
ATOM 980 C CA . ASP A 1 127 ? -8.281 -21.453 -9.82 1 95.5 127 ASP A CA 1
ATOM 981 C C . ASP A 1 127 ? -7.016 -21.703 -9.008 1 95.5 127 ASP A C 1
ATOM 983 O O . ASP A 1 127 ? -6.906 -21.266 -7.863 1 95.5 127 ASP A O 1
ATOM 987 N N . ARG A 1 128 ? -6.035 -22.375 -9.625 1 96.5 128 ARG A N 1
ATOM 988 C CA . ARG A 1 128 ? -4.777 -22.688 -8.953 1 96.5 128 ARG A CA 1
ATOM 989 C C . ARG A 1 128 ? -3.672 -21.734 -9.391 1 96.5 128 ARG A C 1
ATOM 991 O O . ARG A 1 128 ? -2.582 -21.734 -8.82 1 96.5 128 ARG A O 1
ATOM 998 N N . ILE A 1 129 ? -3.961 -21.047 -10.461 1 98.25 129 ILE A N 1
ATOM 999 C CA . ILE A 1 129 ? -3.031 -20.016 -10.922 1 98.25 129 ILE A CA 1
ATOM 1000 C C . ILE A 1 129 ? -3.744 -18.672 -11.008 1 98.25 129 ILE A C 1
ATOM 1002 O O . ILE A 1 129 ? -4.812 -18.562 -11.617 1 98.25 129 ILE A O 1
ATOM 1006 N N . LEU A 1 130 ? -3.229 -17.719 -10.352 1 98.56 130 LEU A N 1
ATOM 1007 C CA . LEU A 1 130 ? -3.725 -16.359 -10.406 1 98.56 130 LEU A CA 1
ATOM 1008 C C . LEU A 1 130 ? -2.713 -15.438 -11.086 1 98.56 130 LEU A C 1
ATOM 1010 O O . LEU A 1 130 ? -1.509 -15.547 -10.844 1 98.56 130 LEU A O 1
ATOM 1014 N N . HIS A 1 131 ? -3.199 -14.57 -11.898 1 98.44 131 HIS A N 1
ATOM 1015 C CA . HIS A 1 131 ? -2.348 -13.617 -12.602 1 98.44 131 HIS A CA 1
ATOM 1016 C C . HIS A 1 131 ? -2.631 -12.188 -12.156 1 98.44 131 HIS A C 1
ATOM 1018 O O . HIS A 1 131 ? -3.789 -11.812 -11.969 1 98.44 131 HIS A O 1
ATOM 1024 N N . PHE A 1 132 ? -1.601 -11.453 -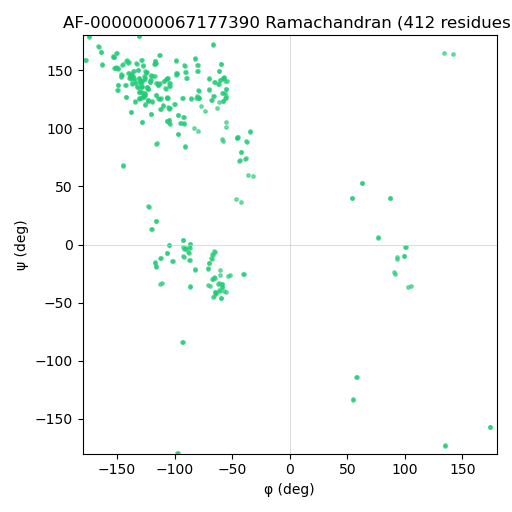11.969 1 98.38 132 PHE A N 1
ATOM 1025 C CA . PHE A 1 132 ? -1.65 -10.039 -11.617 1 98.38 132 PHE A CA 1
ATOM 1026 C C . PHE A 1 132 ? -0.778 -9.211 -12.555 1 98.38 132 PHE A C 1
ATOM 1028 O O . PHE A 1 132 ? 0.444 -9.172 -12.406 1 98.38 132 PHE A O 1
ATOM 1035 N N . ASP A 1 133 ? -1.411 -8.492 -13.453 1 97.5 133 ASP A N 1
ATOM 1036 C CA . ASP A 1 133 ? -0.647 -7.699 -14.414 1 97.5 133 ASP A CA 1
ATOM 1037 C C . ASP A 1 133 ? -0.988 -6.215 -14.289 1 97.5 133 ASP A C 1
ATOM 1039 O O . ASP A 1 133 ? -2.113 -5.855 -13.938 1 97.5 133 ASP A O 1
ATOM 1043 N N . ALA A 1 134 ? 0.006 -5.395 -14.508 1 95.88 134 ALA A N 1
ATOM 1044 C CA . ALA A 1 134 ? -0.166 -3.943 -14.477 1 95.88 134 ALA A CA 1
ATOM 1045 C C . ALA A 1 134 ? 0.754 -3.262 -15.484 1 95.88 134 ALA A C 1
ATOM 1047 O O . ALA A 1 134 ? 1.871 -3.725 -15.727 1 95.88 134 ALA A O 1
ATOM 1048 N N . THR A 1 135 ? 0.259 -2.203 -16 1 87.25 135 THR A N 1
ATOM 1049 C CA . THR A 1 135 ? 1.033 -1.4 -16.953 1 87.25 135 THR A CA 1
ATOM 1050 C C . THR A 1 135 ? 0.994 0.075 -16.562 1 87.25 135 THR A C 1
ATOM 1052 O O . THR A 1 135 ? -0.08 0.63 -16.312 1 87.25 135 THR A O 1
ATOM 1055 N N . PRO A 1 136 ? 2.172 0.728 -16.609 1 79.44 136 PRO A N 1
ATOM 1056 C CA . PRO A 1 136 ? 2.172 2.16 -16.297 1 79.44 136 PRO A CA 1
ATOM 1057 C C . PRO A 1 136 ? 1.229 2.957 -17.203 1 79.44 136 PRO A C 1
ATOM 1059 O O . PRO A 1 136 ? 1.116 2.668 -18.391 1 79.44 136 PRO A O 1
ATOM 1062 N N . GLY A 1 137 ? 0.604 3.947 -16.625 1 76.56 137 GLY A N 1
ATOM 1063 C CA . GLY A 1 137 ? -0.291 4.797 -17.406 1 76.56 137 GLY A CA 1
ATOM 1064 C C . GLY A 1 137 ? -1.728 4.312 -17.391 1 76.56 137 GLY A C 1
ATOM 1065 O O . GLY A 1 137 ? -2.646 5.066 -17.719 1 76.56 137 GLY A O 1
ATOM 1066 N N . ASP A 1 138 ? -1.909 3 -17.172 1 82.06 138 ASP A N 1
ATOM 1067 C CA . ASP A 1 138 ? -3.273 2.516 -16.984 1 82.06 138 ASP A CA 1
ATOM 1068 C C . ASP A 1 138 ? -3.875 3.047 -15.68 1 82.06 138 ASP A C 1
ATOM 1070 O O . ASP A 1 138 ? -3.277 2.904 -14.617 1 82.06 138 ASP A O 1
ATOM 1074 N N . PRO A 1 139 ? -5.016 3.713 -15.75 1 83.5 139 PRO A N 1
ATOM 1075 C CA . PRO A 1 139 ? -5.594 4.27 -14.523 1 83.5 139 PRO A CA 1
ATOM 1076 C C . PRO A 1 139 ? -6.145 3.199 -13.586 1 83.5 139 PRO A C 1
ATOM 1078 O O . PRO A 1 139 ? -6.457 3.484 -12.43 1 83.5 139 PRO A O 1
ATOM 1081 N N . CYS A 1 140 ? -6.43 2.039 -14.023 1 89.19 140 CYS A N 1
ATOM 1082 C CA . CYS A 1 140 ? -6.887 0.925 -13.203 1 89.19 140 CYS A CA 1
ATOM 1083 C C . CYS A 1 140 ? -5.715 0.052 -12.766 1 89.19 140 CYS A C 1
ATOM 1085 O O . CYS A 1 140 ? -5.109 0.299 -11.719 1 89.19 140 CYS A O 1
ATOM 1087 N N . TYR A 1 141 ? -5.344 -0.824 -13.609 1 92.25 141 TYR A N 1
ATOM 1088 C CA . TYR A 1 141 ? -4.223 -1.709 -13.305 1 92.25 141 TYR A CA 1
ATOM 1089 C C . TYR A 1 141 ? -2.908 -1.113 -13.797 1 92.25 141 TYR A C 1
ATOM 1091 O O . TYR A 1 141 ? -2.404 -1.488 -14.852 1 92.25 141 TYR A O 1
ATOM 1099 N N . GLY A 1 142 ? -2.367 -0.222 -12.891 1 95.38 142 GLY A N 1
ATOM 1100 C CA . GLY A 1 142 ? -1.205 0.573 -13.258 1 95.38 142 GLY A CA 1
ATOM 1101 C C . GLY A 1 142 ? -0.1 0.528 -12.219 1 95.38 142 GLY A C 1
ATOM 1102 O O . GLY A 1 142 ? -0.155 -0.27 -11.281 1 95.38 142 GLY A O 1
ATOM 1103 N N . ILE A 1 143 ? 0.965 1.249 -12.578 1 96.5 143 ILE A N 1
ATOM 1104 C CA . ILE A 1 143 ? 2.156 1.35 -11.742 1 96.5 143 ILE A CA 1
ATOM 1105 C C . ILE A 1 143 ? 2.479 2.818 -11.477 1 96.5 143 ILE A C 1
ATOM 1107 O O . ILE A 1 143 ? 2.52 3.629 -12.406 1 96.5 143 ILE A O 1
ATOM 1111 N N . LEU A 1 144 ? 2.65 3.146 -10.227 1 96.81 144 LEU A N 1
ATOM 1112 C CA . LEU A 1 144 ? 3.168 4.441 -9.805 1 96.81 144 LEU A CA 1
ATOM 1113 C C . LEU A 1 144 ? 4.578 4.309 -9.242 1 96.81 144 LEU A C 1
ATOM 1115 O O . LEU A 1 144 ? 4.879 3.346 -8.531 1 96.81 144 LEU A O 1
ATOM 1119 N N . GLN A 1 145 ? 5.426 5.254 -9.547 1 95.88 145 GLN A N 1
ATOM 1120 C CA . GLN A 1 145 ? 6.828 5.211 -9.141 1 95.88 145 GLN A CA 1
ATOM 1121 C C . GLN A 1 145 ? 7.367 6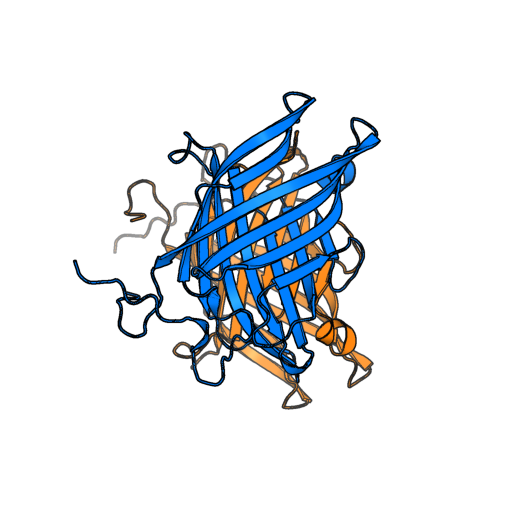.613 -8.867 1 95.88 145 GLN A C 1
ATOM 1123 O O . GLN A 1 145 ? 6.961 7.574 -9.523 1 95.88 145 GLN A O 1
ATOM 1128 N N . ASN A 1 146 ? 8.219 6.684 -7.879 1 94.5 146 ASN A N 1
ATOM 1129 C CA . ASN A 1 146 ? 8.695 8.023 -7.531 1 94.5 146 ASN A CA 1
ATOM 1130 C C . ASN A 1 146 ? 9.539 8.625 -8.656 1 94.5 146 ASN A C 1
ATOM 1132 O O . ASN A 1 146 ? 9.906 7.926 -9.602 1 94.5 146 ASN A O 1
ATOM 1136 N N . ARG A 1 147 ? 9.891 9.867 -8.508 1 92.88 147 ARG A N 1
ATOM 1137 C CA . ARG A 1 147 ? 10.492 10.641 -9.586 1 92.88 147 ARG A CA 1
ATOM 1138 C C . ARG A 1 147 ? 11.859 10.078 -9.969 1 92.88 147 ARG A C 1
ATOM 1140 O O . ARG A 1 147 ? 12.203 10.031 -11.148 1 92.88 147 ARG A O 1
ATOM 1147 N N . TYR A 1 148 ? 12.641 9.695 -9.023 1 94.75 148 TYR A N 1
ATOM 1148 C CA . TYR A 1 148 ? 13.961 9.156 -9.312 1 94.75 148 TYR A CA 1
ATOM 1149 C C . TYR A 1 148 ? 13.867 7.914 -10.195 1 94.75 148 TYR A C 1
ATOM 1151 O O . TYR A 1 148 ? 14.602 7.781 -11.18 1 94.75 148 TYR A O 1
ATOM 1159 N N . LEU A 1 149 ? 12.984 7.062 -9.828 1 94.75 149 LEU A N 1
ATOM 1160 C CA . LEU A 1 149 ? 12.812 5.828 -10.586 1 94.75 149 LEU A CA 1
ATOM 1161 C C . LEU A 1 149 ? 12.32 6.125 -12.008 1 94.75 149 LEU A C 1
ATOM 1163 O O . LEU A 1 149 ? 12.797 5.516 -12.969 1 94.75 149 LEU A O 1
ATOM 1167 N N . LEU A 1 150 ? 11.438 7.016 -12.094 1 92.94 150 LEU A N 1
ATOM 1168 C CA . LEU A 1 150 ? 10.938 7.398 -13.406 1 92.94 150 LEU A CA 1
ATOM 1169 C C . LEU A 1 150 ? 12.07 7.895 -14.297 1 92.94 150 LEU A C 1
ATOM 1171 O O . LEU A 1 150 ? 12.094 7.609 -15.5 1 92.94 150 LEU A O 1
ATOM 1175 N N . ASP A 1 151 ? 13.016 8.531 -13.703 1 94 151 ASP A N 1
ATOM 1176 C CA . ASP A 1 151 ? 14.109 9.141 -14.453 1 94 151 ASP A CA 1
ATOM 1177 C C . ASP A 1 151 ? 15.234 8.141 -14.703 1 94 151 ASP A C 1
ATOM 1179 O O . ASP A 1 151 ? 15.859 8.148 -15.766 1 94 151 ASP A O 1
ATOM 1183 N N . ARG A 1 152 ? 15.492 7.25 -13.727 1 93.81 152 ARG A N 1
ATOM 1184 C CA . ARG A 1 152 ? 16.75 6.512 -13.766 1 93.81 152 ARG A CA 1
ATOM 1185 C C . ARG A 1 152 ? 16.5 5.027 -14.039 1 93.81 152 ARG A C 1
ATOM 1187 O O . ARG A 1 152 ? 17.375 4.344 -14.586 1 93.81 152 ARG A O 1
ATOM 1194 N N . ALA A 1 153 ? 15.43 4.547 -13.555 1 94.19 153 ALA A N 1
ATOM 1195 C CA . ALA A 1 153 ? 15.062 3.139 -13.68 1 94.19 153 ALA A CA 1
ATOM 1196 C C . ALA A 1 153 ? 13.555 2.975 -13.828 1 94.19 153 ALA A C 1
ATOM 1198 O O . ALA A 1 153 ? 12.906 2.344 -12.992 1 94.19 153 ALA A O 1
ATOM 1199 N N . GLU A 1 154 ? 13.07 3.418 -14.945 1 95.31 154 GLU A N 1
ATOM 1200 C CA . GLU A 1 154 ? 11.633 3.482 -15.164 1 95.31 154 GLU A CA 1
ATOM 1201 C C . GLU A 1 154 ? 11.016 2.086 -15.227 1 95.31 154 GLU A C 1
ATOM 1203 O O . GLU A 1 154 ? 11.492 1.225 -15.969 1 95.31 154 GLU A O 1
ATOM 1208 N N . ILE A 1 155 ? 10 1.872 -14.438 1 96 155 ILE A N 1
ATOM 1209 C CA . ILE A 1 155 ? 9.234 0.631 -14.516 1 96 155 ILE A CA 1
ATOM 1210 C C . ILE A 1 155 ? 8.25 0.704 -15.68 1 96 155 ILE A C 1
ATOM 1212 O O . ILE A 1 155 ? 7.391 1.59 -15.719 1 96 155 ILE A O 1
ATOM 1216 N N . LYS A 1 156 ? 8.297 -0.285 -16.531 1 95.81 156 LYS A N 1
ATOM 1217 C CA . LYS A 1 156 ? 7.512 -0.244 -17.75 1 95.81 156 LYS A CA 1
ATOM 1218 C C . LYS A 1 156 ? 6.402 -1.29 -17.734 1 95.81 156 LYS A C 1
ATOM 1220 O O . LYS A 1 156 ? 5.492 -1.249 -18.562 1 95.81 156 LYS A O 1
ATOM 1225 N N . GLY A 1 157 ? 6.488 -2.135 -16.828 1 96.38 157 GLY A N 1
ATOM 1226 C CA . GLY A 1 157 ? 5.488 -3.186 -16.734 1 96.38 157 GLY A CA 1
ATOM 1227 C C . GLY A 1 157 ? 5.688 -4.102 -15.539 1 96.38 157 GLY A C 1
ATOM 1228 O O . GLY A 1 157 ? 6.785 -4.172 -14.984 1 96.38 157 GLY A O 1
ATOM 1229 N N . PHE A 1 158 ? 4.66 -4.727 -15.203 1 97.81 158 PHE A N 1
ATOM 1230 C CA . PHE A 1 158 ? 4.668 -5.68 -14.102 1 97.81 158 PHE A CA 1
ATOM 1231 C C . PHE A 1 158 ? 3.783 -6.879 -14.414 1 97.81 158 PHE A C 1
ATOM 1233 O O . PHE A 1 158 ? 2.617 -6.719 -14.781 1 97.81 158 PHE A O 1
ATOM 1240 N N . THR A 1 159 ? 4.316 -8.047 -14.305 1 98.12 159 THR A N 1
ATOM 1241 C CA . THR A 1 159 ? 3.572 -9.305 -14.375 1 98.12 159 THR A CA 1
ATOM 1242 C C . THR A 1 159 ? 3.924 -10.211 -13.195 1 98.12 159 THR A C 1
ATOM 1244 O O . THR A 1 159 ? 5.082 -10.273 -12.781 1 98.12 159 THR A O 1
ATOM 1247 N N . SER A 1 160 ? 2.93 -10.852 -12.695 1 98.5 160 SER A N 1
ATOM 1248 C CA . SER A 1 160 ? 3.143 -11.773 -11.578 1 98.5 160 SER A CA 1
ATOM 1249 C C . SER A 1 160 ? 2.104 -12.883 -11.57 1 98.5 160 SER A C 1
ATOM 1251 O O . SER A 1 160 ? 1 -12.719 -12.094 1 98.5 160 SER A O 1
ATOM 1253 N N . SER A 1 161 ? 2.492 -14.016 -11.031 1 98.62 161 SER A N 1
ATOM 1254 C CA . SER A 1 161 ? 1.582 -15.148 -10.867 1 98.62 161 SER A CA 1
ATOM 1255 C C . SER A 1 161 ? 1.752 -15.797 -9.5 1 98.62 161 SER A C 1
ATOM 1257 O O . SER A 1 161 ? 2.873 -15.93 -9 1 98.62 161 SER A O 1
ATOM 1259 N N . PHE A 1 162 ? 0.669 -16.125 -8.945 1 98.69 162 PHE A N 1
ATOM 1260 C CA . PHE A 1 162 ? 0.617 -17.016 -7.793 1 98.69 162 PHE A CA 1
ATOM 1261 C C . PHE A 1 162 ? 0.137 -18.406 -8.203 1 98.69 162 PHE A C 1
ATOM 1263 O O . PHE A 1 162 ? -0.825 -18.531 -8.961 1 98.69 162 PHE A O 1
ATOM 1270 N N . VAL A 1 163 ? 0.809 -19.422 -7.68 1 98.56 163 VAL A N 1
ATOM 1271 C CA . VAL A 1 163 ? 0.455 -20.797 -7.996 1 98.56 163 VAL A CA 1
ATOM 1272 C C . VAL A 1 163 ? 0.245 -21.594 -6.707 1 98.56 163 VAL A C 1
ATOM 1274 O O . VAL A 1 163 ? 1.11 -21.594 -5.828 1 98.56 163 VAL A O 1
ATOM 1277 N N . PHE A 1 164 ? -0.859 -22.219 -6.641 1 97.56 164 PHE A N 1
ATOM 1278 C CA . PHE A 1 164 ? -1.152 -23.125 -5.539 1 97.56 164 PHE A CA 1
ATOM 1279 C C . PHE A 1 164 ? -0.851 -24.562 -5.926 1 97.56 164 PHE A C 1
ATOM 1281 O O . PHE A 1 164 ? -1.608 -25.188 -6.68 1 97.56 164 PHE A O 1
ATOM 1288 N N . ASP A 1 165 ? 0.151 -25.078 -5.309 1 95.12 165 ASP A N 1
ATOM 1289 C CA . ASP A 1 165 ? 0.678 -26.391 -5.695 1 95.12 165 ASP A CA 1
ATOM 1290 C C . ASP A 1 165 ? -0.129 -27.516 -5.059 1 95.12 165 ASP A C 1
ATOM 1292 O O . ASP A 1 165 ? -0.755 -27.328 -4.012 1 95.12 165 ASP A O 1
ATOM 1296 N N . GLU A 1 166 ? -0.046 -28.688 -5.602 1 92.81 166 GLU A N 1
ATOM 1297 C CA . GLU A 1 166 ? -0.793 -29.859 -5.137 1 92.81 166 GLU A CA 1
ATOM 1298 C C . GLU A 1 166 ? -0.351 -30.266 -3.738 1 92.81 166 GLU A C 1
ATOM 1300 O O . GLU A 1 166 ? -1.152 -30.781 -2.955 1 92.81 166 GLU A O 1
ATOM 1305 N N . ASP A 1 167 ? 0.842 -29.984 -3.457 1 93.5 167 ASP A N 1
ATOM 1306 C CA . ASP A 1 167 ? 1.362 -30.422 -2.17 1 93.5 167 ASP A CA 1
ATOM 1307 C C . ASP A 1 167 ? 1.062 -29.406 -1.07 1 93.5 167 ASP A C 1
ATOM 1309 O O . ASP A 1 167 ? 1.537 -29.562 0.059 1 93.5 167 ASP A O 1
ATOM 1313 N N . GLY A 1 168 ? 0.378 -28.328 -1.461 1 94.25 168 GLY A N 1
ATOM 1314 C CA . GLY A 1 168 ? -0.028 -27.359 -0.454 1 94.25 168 GLY A CA 1
ATOM 1315 C C . GLY A 1 168 ? 0.872 -26.141 -0.402 1 94.25 168 GLY A C 1
ATOM 1316 O O . GLY A 1 168 ? 0.593 -25.188 0.329 1 94.25 168 GLY A O 1
ATOM 1317 N N . ALA A 1 169 ? 1.895 -26.156 -1.228 1 97.19 169 ALA A N 1
ATOM 1318 C CA . ALA A 1 169 ? 2.787 -25 -1.283 1 97.19 169 ALA A CA 1
ATOM 1319 C C . ALA A 1 169 ? 2.188 -23.891 -2.133 1 97.19 169 ALA A C 1
ATOM 1321 O O . ALA A 1 169 ? 1.251 -24.125 -2.902 1 97.19 169 ALA A O 1
ATOM 1322 N N . PHE A 1 170 ? 2.586 -22.734 -1.853 1 96.31 170 PHE A N 1
ATOM 1323 C CA . PHE A 1 170 ? 2.309 -21.516 -2.609 1 96.31 170 PHE A CA 1
ATOM 1324 C C . PHE A 1 170 ? 3.568 -21.016 -3.299 1 96.31 170 PHE A C 1
ATOM 1326 O O . PHE A 1 170 ? 4.594 -20.797 -2.646 1 96.31 170 PHE A O 1
ATOM 1333 N N . SER A 1 171 ? 3.566 -20.922 -4.613 1 98.56 171 SER A N 1
ATOM 1334 C CA . SER A 1 171 ? 4.691 -20.359 -5.352 1 98.56 171 SER A CA 1
ATOM 1335 C C . SER A 1 171 ? 4.281 -19.109 -6.105 1 98.56 171 SER A C 1
ATOM 1337 O O . SER A 1 171 ? 3.102 -18.906 -6.406 1 98.56 171 SER A O 1
ATOM 1339 N N . TYR A 1 172 ? 5.305 -18.25 -6.363 1 98.69 172 TYR A N 1
ATOM 1340 C CA . TYR A 1 172 ? 5.008 -17.078 -7.176 1 98.69 172 TYR A CA 1
ATOM 1341 C C . TYR A 1 172 ? 6.191 -16.719 -8.07 1 98.69 172 TYR A C 1
ATOM 1343 O O . TYR A 1 172 ? 7.324 -17.141 -7.805 1 98.69 172 TYR A O 1
ATOM 1351 N N . THR A 1 173 ? 5.883 -16.047 -9.148 1 98.5 173 THR A N 1
ATOM 1352 C CA . THR A 1 173 ? 6.84 -15.352 -9.992 1 98.5 173 THR A CA 1
ATOM 1353 C C . THR A 1 173 ? 6.426 -13.898 -10.188 1 98.5 173 THR A C 1
ATOM 1355 O O . THR A 1 173 ? 5.234 -13.578 -10.195 1 98.5 173 THR A O 1
ATOM 1358 N N . SER A 1 174 ? 7.391 -13.078 -10.258 1 98.19 174 SER A N 1
ATOM 1359 C CA . SER A 1 174 ? 7.176 -11.68 -10.602 1 98.19 174 SER A CA 1
ATOM 1360 C C . SER A 1 174 ? 8.227 -11.188 -11.594 1 98.19 174 SER A C 1
ATOM 1362 O O . SER A 1 174 ? 9.391 -11.602 -11.531 1 98.19 174 SER A O 1
ATOM 1364 N N . ASP A 1 175 ? 7.773 -10.305 -12.461 1 98.19 175 ASP A N 1
ATOM 1365 C CA . ASP A 1 175 ? 8.633 -9.711 -13.484 1 98.19 175 ASP A CA 1
ATOM 1366 C C . ASP A 1 175 ? 8.352 -8.211 -13.617 1 98.19 175 ASP A C 1
ATOM 1368 O O . ASP A 1 175 ? 7.262 -7.812 -14.031 1 98.19 175 ASP A O 1
ATOM 1372 N N . LEU A 1 176 ? 9.305 -7.426 -13.266 1 97.25 176 LEU A N 1
ATOM 1373 C CA . LEU A 1 176 ? 9.305 -5.996 -13.547 1 97.25 176 LEU A CA 1
ATOM 1374 C C . LEU A 1 176 ? 10.164 -5.676 -14.766 1 97.25 176 LEU A C 1
ATOM 1376 O O . LEU A 1 176 ? 11.367 -5.965 -14.773 1 97.25 176 LEU A O 1
ATOM 1380 N N . ARG A 1 177 ? 9.586 -5.109 -15.711 1 96.88 177 ARG A N 1
ATOM 1381 C CA . ARG A 1 177 ? 10.359 -4.57 -16.828 1 96.88 177 ARG A CA 1
ATOM 1382 C C . ARG A 1 177 ? 10.836 -3.154 -16.516 1 96.88 177 ARG A C 1
ATOM 1384 O O . ARG A 1 177 ? 10.023 -2.26 -16.281 1 96.88 177 ARG A O 1
ATOM 1391 N N . LEU A 1 178 ? 12.164 -2.988 -16.656 1 96 178 LEU A N 1
ATOM 1392 C CA . LEU A 1 178 ? 12.766 -1.703 -16.328 1 96 178 LEU A CA 1
ATOM 1393 C C . LEU A 1 178 ? 13.492 -1.117 -17.531 1 96 178 LEU A C 1
ATOM 1395 O O . LEU A 1 178 ? 14.109 -1.852 -18.297 1 96 178 LEU A O 1
ATOM 1399 N N . ARG A 1 179 ? 13.383 0.14 -17.656 1 95.38 179 ARG A N 1
ATOM 1400 C CA . ARG A 1 179 ? 14.258 0.888 -18.562 1 95.38 179 ARG A CA 1
ATOM 1401 C C . ARG A 1 179 ? 15.312 1.667 -17.766 1 95.38 179 ARG A C 1
ATOM 1403 O O . ARG A 1 179 ? 14.977 2.59 -17.031 1 95.38 179 ARG A O 1
ATOM 1410 N N . LEU A 1 180 ? 16.547 1.333 -18 1 93.12 180 LEU A N 1
ATOM 1411 C CA . LEU A 1 180 ? 17.641 1.971 -17.281 1 93.12 180 LEU A CA 1
ATOM 1412 C C . LEU A 1 180 ? 18.188 3.16 -18.062 1 93.12 180 LEU A C 1
ATOM 1414 O O . LEU A 1 180 ? 18.641 3.006 -19.203 1 93.12 180 LEU A O 1
ATOM 1418 N N . ALA A 1 181 ? 18.25 4.285 -17.453 1 91.25 181 ALA A N 1
ATOM 1419 C CA . ALA A 1 181 ? 18.766 5.488 -18.094 1 91.25 181 ALA A CA 1
ATOM 1420 C C . ALA A 1 181 ? 20.266 5.395 -18.328 1 91.25 181 ALA A C 1
ATOM 1422 O O . ALA A 1 181 ? 20.797 5.898 -19.328 1 91.25 181 ALA A O 1
ATOM 1423 N N . ALA A 1 182 ? 21 4.77 -17.406 1 85.5 182 ALA A N 1
ATOM 1424 C CA . ALA A 1 182 ? 22.453 4.691 -17.469 1 85.5 182 ALA A CA 1
ATOM 1425 C C . ALA A 1 182 ? 22.922 3.953 -18.719 1 85.5 182 ALA A C 1
ATOM 1427 O O . ALA A 1 182 ? 23.922 4.324 -19.328 1 85.5 182 ALA A O 1
ATOM 1428 N N . THR A 1 183 ? 22.219 2.982 -19.203 1 86.06 183 THR A N 1
ATOM 1429 C CA . THR A 1 183 ? 22.656 2.152 -20.312 1 86.06 183 THR A CA 1
ATOM 1430 C C . THR A 1 183 ? 21.734 2.328 -21.516 1 86.06 183 THR A C 1
ATOM 1432 O O . THR A 1 183 ? 22.078 1.952 -22.641 1 86.06 183 THR A O 1
ATOM 1435 N N . GLY A 1 184 ? 20.516 2.844 -21.25 1 89.12 184 GLY A N 1
ATOM 1436 C CA . GLY A 1 184 ? 19.5 2.932 -22.281 1 89.12 184 GLY A CA 1
ATOM 1437 C C . GLY A 1 184 ? 18.828 1.601 -22.578 1 89.12 184 GLY A C 1
ATOM 1438 O O . GLY A 1 184 ? 17.953 1.516 -23.438 1 89.12 184 GLY A O 1
ATOM 1439 N N . SER A 1 185 ? 19.141 0.626 -21.844 1 91 185 SER A N 1
ATOM 1440 C CA . SER A 1 185 ? 18.656 -0.725 -22.094 1 91 185 SER A CA 1
ATOM 1441 C C . SER A 1 185 ? 17.453 -1.05 -21.203 1 91 185 SER A C 1
ATOM 1443 O O . SER A 1 185 ? 17.234 -0.382 -20.188 1 91 185 SER A O 1
ATOM 1445 N N . GLU A 1 186 ? 16.75 -2.002 -21.688 1 93.94 186 GLU A N 1
ATOM 1446 C CA . GLU A 1 186 ? 15.695 -2.588 -20.859 1 93.94 186 GLU A CA 1
ATOM 1447 C C . GLU A 1 186 ? 16.172 -3.867 -20.188 1 93.94 186 GLU A C 1
ATOM 1449 O O . GLU A 1 186 ? 17 -4.594 -20.734 1 93.94 186 GLU A O 1
ATOM 1454 N N . MET A 1 187 ? 15.641 -4.027 -19.016 1 93.44 187 MET A N 1
ATOM 1455 C CA . MET A 1 187 ? 16.016 -5.234 -18.281 1 93.44 187 MET A CA 1
ATOM 1456 C C . MET A 1 187 ? 14.812 -5.793 -17.516 1 93.44 187 MET A C 1
ATOM 1458 O O . MET A 1 187 ? 13.844 -5.074 -17.266 1 93.44 187 MET A O 1
ATOM 1462 N N . HIS A 1 188 ? 14.953 -7.117 -17.219 1 96.06 188 HIS A N 1
ATOM 1463 C CA . HIS A 1 188 ? 13.953 -7.805 -16.422 1 96.06 188 HIS A CA 1
ATOM 1464 C C . HIS A 1 188 ? 14.445 -8.031 -14.992 1 96.06 188 HIS A C 1
ATOM 1466 O O . HIS A 1 188 ? 15.508 -8.633 -14.789 1 96.06 188 HIS A O 1
ATOM 1472 N N . HIS A 1 189 ? 13.75 -7.434 -14.055 1 96.56 189 HIS A N 1
ATOM 1473 C CA . HIS A 1 189 ? 13.914 -7.77 -12.641 1 96.56 189 HIS A CA 1
ATOM 1474 C C . HIS A 1 189 ? 12.922 -8.852 -12.211 1 96.56 189 HIS A C 1
ATOM 1476 O O . HIS A 1 189 ? 11.719 -8.594 -12.125 1 96.56 189 HIS A O 1
ATOM 1482 N N . THR A 1 190 ? 13.406 -10.039 -11.945 1 97.75 190 THR A N 1
ATOM 1483 C CA . THR A 1 190 ? 12.516 -11.164 -11.672 1 97.75 190 THR A CA 1
ATOM 1484 C C . THR A 1 190 ? 12.719 -11.695 -10.258 1 97.75 190 THR A C 1
ATOM 1486 O O . THR A 1 190 ? 13.844 -11.688 -9.75 1 97.75 190 THR A O 1
ATOM 1489 N N . ASP A 1 191 ? 11.68 -12.125 -9.656 1 98.25 191 ASP A N 1
ATOM 1490 C CA . ASP A 1 191 ? 11.656 -12.805 -8.367 1 98.25 191 ASP A CA 1
ATOM 1491 C C . ASP A 1 191 ? 10.82 -14.078 -8.422 1 98.25 191 ASP A C 1
ATOM 1493 O O . ASP A 1 191 ? 9.781 -14.109 -9.086 1 98.25 191 ASP A O 1
ATOM 1497 N N . GLU A 1 192 ? 11.25 -15.039 -7.734 1 98.62 192 GLU A N 1
ATOM 1498 C CA . GLU A 1 192 ? 10.469 -16.266 -7.566 1 98.62 192 GLU A CA 1
ATOM 1499 C C . GLU A 1 192 ? 10.742 -16.906 -6.215 1 98.62 192 GLU A C 1
ATOM 1501 O O . GLU A 1 192 ? 11.812 -16.719 -5.633 1 98.62 192 GLU A O 1
ATOM 1506 N N . ASN A 1 193 ? 9.781 -17.609 -5.695 1 98.75 193 ASN A N 1
ATOM 1507 C CA . ASN A 1 193 ? 9.938 -18.375 -4.469 1 98.75 193 ASN A CA 1
ATOM 1508 C C . ASN A 1 193 ? 8.82 -19.406 -4.305 1 98.75 193 ASN A C 1
ATOM 1510 O O . ASN A 1 193 ? 7.781 -19.312 -4.961 1 98.75 193 ASN A O 1
ATOM 1514 N N . THR A 1 194 ? 9.07 -20.438 -3.6 1 98.75 194 THR A N 1
ATOM 1515 C CA . THR A 1 194 ? 8.086 -21.391 -3.113 1 98.75 194 THR A CA 1
ATOM 1516 C C . THR A 1 194 ? 7.984 -21.344 -1.591 1 98.75 194 THR A C 1
ATOM 1518 O O . THR A 1 194 ? 8.992 -21.469 -0.893 1 98.75 194 THR A O 1
ATOM 1521 N N . LEU A 1 195 ? 6.809 -21.141 -1.105 1 98.75 195 LEU A N 1
ATOM 1522 C CA . LEU A 1 195 ? 6.605 -21 0.331 1 98.75 195 LEU A CA 1
ATOM 1523 C C . LEU A 1 195 ? 5.727 -22.125 0.877 1 98.75 195 LEU A C 1
ATOM 1525 O O . LEU A 1 195 ? 4.91 -22.688 0.147 1 98.75 195 LEU A O 1
ATOM 1529 N N . ARG A 1 196 ? 5.883 -22.375 2.148 1 98.5 196 ARG A N 1
ATOM 1530 C CA . ARG A 1 196 ? 5.07 -23.328 2.879 1 98.5 196 ARG A CA 1
ATOM 1531 C C . ARG A 1 196 ? 4.441 -22.703 4.113 1 98.5 196 ARG A C 1
ATOM 1533 O O . ARG A 1 196 ? 5.078 -21.891 4.793 1 98.5 196 ARG A O 1
ATOM 1540 N N . ARG A 1 197 ? 3.254 -23.109 4.355 1 97.25 197 ARG A N 1
ATOM 1541 C CA . ARG A 1 197 ? 2.533 -22.547 5.492 1 97.25 197 ARG A CA 1
ATOM 1542 C C . ARG A 1 197 ? 3.131 -23.016 6.812 1 97.25 197 ARG A C 1
ATOM 1544 O O . ARG A 1 197 ? 3.346 -24.219 7.008 1 97.25 197 ARG A O 1
ATOM 1551 N N . VAL A 1 198 ? 3.326 -22.062 7.711 1 97.69 198 VAL A N 1
ATOM 1552 C CA . VAL A 1 198 ? 3.934 -22.438 8.984 1 97.69 198 VAL A CA 1
ATOM 1553 C C . VAL A 1 198 ? 2.951 -22.172 10.125 1 97.69 198 VAL A C 1
ATOM 1555 O O . VAL A 1 198 ? 3.141 -22.656 11.242 1 97.69 198 VAL A O 1
ATOM 1558 N N . LYS A 1 199 ? 1.891 -21.391 9.883 1 94.5 199 LYS A N 1
ATOM 1559 C CA . LYS A 1 199 ? 0.867 -21.109 10.883 1 94.5 199 LYS A CA 1
ATOM 1560 C C . LYS A 1 199 ? -0.493 -20.875 10.227 1 94.5 199 LYS A C 1
ATOM 1562 O O . LYS A 1 199 ? -0.606 -20.109 9.273 1 94.5 199 LYS A O 1
ATOM 1567 N N . ARG A 1 200 ? -1.528 -21.547 10.797 1 90.69 200 ARG A N 1
ATOM 1568 C CA . ARG A 1 200 ? -2.91 -21.312 10.391 1 90.69 200 ARG A CA 1
ATOM 1569 C C . ARG A 1 200 ? -3.609 -20.359 11.352 1 90.69 200 ARG A C 1
ATOM 1571 O O . ARG A 1 200 ? -3.287 -20.312 12.539 1 90.69 200 ARG A O 1
ATOM 1578 N N . PHE A 1 201 ? -4.516 -19.594 10.758 1 85 201 PHE A N 1
ATOM 1579 C CA . PHE A 1 201 ? -5.324 -18.734 11.617 1 85 201 PHE A CA 1
ATOM 1580 C C . PHE A 1 201 ? -6.609 -19.438 12.031 1 85 201 PHE A C 1
ATOM 1582 O O . PHE A 1 201 ? -7.402 -19.859 11.18 1 85 201 PHE A O 1
ATOM 1589 N N . HIS A 1 202 ? -6.836 -19.953 13.148 1 73.56 202 HIS A N 1
ATOM 1590 C CA . HIS A 1 202 ? -8.047 -20.562 13.688 1 73.56 202 HIS A CA 1
ATOM 1591 C C . HIS A 1 202 ? -8.688 -19.672 14.75 1 73.56 202 HIS A C 1
ATOM 1593 O O . HIS A 1 202 ? -7.988 -19.031 15.539 1 73.56 202 HIS A O 1
ATOM 1599 N N . PRO A 1 203 ? -10.18 -19.578 14.539 1 58.5 203 PRO A N 1
ATOM 1600 C CA . PRO A 1 203 ? -10.867 -18.922 15.656 1 58.5 203 PRO A CA 1
ATOM 1601 C C . PRO A 1 203 ? -10.602 -19.594 17 1 58.5 203 PRO A C 1
ATOM 1603 O O . PRO A 1 203 ? -10.445 -20.828 17.062 1 58.5 203 PRO A O 1
ATOM 1606 N N . GLY A 1 204 ? -10.195 -18.844 18.156 1 51.03 204 GLY A N 1
ATOM 1607 C CA . GLY A 1 204 ? -9.844 -19.297 19.5 1 51.03 204 GLY A CA 1
ATOM 1608 C C . GLY A 1 204 ? -8.344 -19.312 19.75 1 51.03 204 GLY A C 1
ATOM 1609 O O . GLY A 1 204 ? -7.902 -19.562 20.875 1 51.03 204 GLY A O 1
ATOM 1610 N N . SER A 1 205 ? -7.711 -19.641 18.797 1 42.94 205 SER A N 1
ATOM 1611 C CA . SER A 1 205 ? -6.281 -19.516 19.062 1 42.94 205 SER A CA 1
ATOM 1612 C C . SER A 1 205 ? -5.891 -18.078 19.359 1 42.94 205 SER A C 1
ATOM 1614 O O . SER A 1 205 ? -6.535 -17.141 18.875 1 42.94 205 SER A O 1
ATOM 1616 N N . GLY A 1 206 ? -5.227 -17.578 20.562 1 34.91 206 GLY A N 1
ATOM 1617 C CA . GLY A 1 206 ? -4.859 -16.281 21.109 1 34.91 206 GLY A CA 1
ATOM 1618 C C . GLY A 1 206 ? -4.426 -15.297 20.047 1 34.91 206 GLY A C 1
ATOM 1619 O O . GLY A 1 206 ? -3.299 -15.352 19.562 1 34.91 206 GLY A O 1
ATOM 1620 N N . LEU A 1 207 ? -5.098 -14.945 19.156 1 34.41 207 LEU A N 1
ATOM 1621 C CA . LEU A 1 207 ? -4.984 -13.531 18.812 1 34.41 207 LEU A CA 1
ATOM 1622 C C . LEU A 1 207 ? -5.047 -12.664 20.062 1 34.41 207 LEU A C 1
ATOM 1624 O O . LEU A 1 207 ? -5.926 -11.805 20.172 1 34.41 207 LEU A O 1
ATOM 1628 N N . ASN A 1 208 ? -4.469 -13.039 21.125 1 26.28 208 ASN A N 1
ATOM 1629 C CA . ASN A 1 208 ? -4.176 -11.992 22.094 1 26.28 208 ASN A CA 1
ATOM 1630 C C . ASN A 1 208 ? -3.352 -10.867 21.484 1 26.28 208 ASN A C 1
ATOM 1632 O O . ASN A 1 208 ? -2.414 -11.125 20.719 1 26.28 208 ASN A O 1
ATOM 1636 N N . MET B 1 1 ? 1.573 16.406 41.875 1 24.33 1 MET B N 1
ATOM 1637 C CA . MET B 1 1 ? 1.08 16.766 40.531 1 24.33 1 MET B CA 1
ATOM 1638 C C . MET B 1 1 ? 2.221 16.797 39.531 1 24.33 1 MET B C 1
ATOM 1640 O O . MET B 1 1 ? 2.98 17.766 39.469 1 24.33 1 MET B O 1
ATOM 1644 N N . THR B 1 2 ? 2.898 15.68 39.219 1 31.92 2 THR B N 1
ATOM 1645 C CA . THR B 1 2 ? 4.105 15.523 38.406 1 31.92 2 THR B CA 1
ATOM 1646 C C . THR B 1 2 ? 3.887 16.078 37 1 31.92 2 THR B C 1
ATOM 1648 O O . THR B 1 2 ? 2.982 15.641 36.281 1 31.92 2 THR B O 1
ATOM 1651 N N . SER B 1 3 ? 4.152 17.359 36.75 1 30.72 3 SER B N 1
ATOM 1652 C CA . SER B 1 3 ? 4.051 18.094 35.5 1 30.72 3 SER B CA 1
ATOM 1653 C C . SER B 1 3 ? 4.652 17.312 34.344 1 30.72 3 SER B C 1
ATOM 1655 O O . SER B 1 3 ? 5.805 16.875 34.406 1 30.72 3 SER B O 1
ATOM 1657 N N . ALA B 1 4 ? 3.836 16.547 33.656 1 34.91 4 ALA B N 1
ATOM 1658 C CA . ALA B 1 4 ? 4.309 15.93 32.438 1 34.91 4 ALA B CA 1
ATOM 1659 C C . ALA B 1 4 ? 5.133 16.906 31.609 1 34.91 4 ALA B C 1
ATOM 1661 O O . ALA B 1 4 ? 4.641 17.969 31.203 1 34.91 4 ALA B O 1
ATOM 1662 N N . GLN B 1 5 ? 6.367 17.125 31.922 1 34.06 5 GLN B N 1
ATOM 1663 C CA . GLN B 1 5 ? 7.27 17.984 31.156 1 34.06 5 GLN B CA 1
ATOM 1664 C C . GLN B 1 5 ? 7.012 17.844 29.656 1 34.06 5 GLN B C 1
ATOM 1666 O O . GLN B 1 5 ? 7.074 16.734 29.109 1 34.06 5 GLN B O 1
ATOM 1671 N N . THR B 1 6 ? 6.086 18.656 29.156 1 34.19 6 THR B N 1
ATOM 1672 C CA . THR B 1 6 ? 5.906 18.797 27.719 1 34.19 6 THR B CA 1
ATOM 1673 C C . THR B 1 6 ? 7.258 18.922 27.016 1 34.19 6 THR B C 1
ATOM 1675 O O . THR B 1 6 ? 7.992 19.891 27.234 1 34.19 6 THR B O 1
ATOM 1678 N N . LEU B 1 7 ? 8.047 17.891 26.906 1 36.19 7 LEU B N 1
ATOM 1679 C CA . LEU B 1 7 ? 9.273 18 26.125 1 36.19 7 LEU B CA 1
ATOM 1680 C C . LEU B 1 7 ? 9.078 18.922 24.938 1 36.19 7 LEU B C 1
ATOM 1682 O O . LEU B 1 7 ? 8.141 18.75 24.156 1 36.19 7 LEU B O 1
ATOM 1686 N N . ASP B 1 8 ? 9.484 20.172 25.078 1 39.66 8 ASP B N 1
ATOM 1687 C CA . ASP B 1 8 ? 9.539 21.109 23.953 1 39.66 8 ASP B CA 1
ATOM 1688 C C . ASP B 1 8 ? 10.008 20.406 22.688 1 39.66 8 ASP B C 1
ATOM 1690 O O . ASP B 1 8 ? 11.133 19.922 22.609 1 39.66 8 ASP B O 1
ATOM 1694 N N . ARG B 1 9 ? 9.234 19.609 22.047 1 39.84 9 ARG B N 1
ATOM 1695 C CA . ARG B 1 9 ? 9.398 18.812 20.844 1 39.84 9 ARG B CA 1
ATOM 1696 C C . ARG B 1 9 ? 10.156 19.578 19.781 1 39.84 9 ARG B C 1
ATOM 1698 O O . ARG B 1 9 ? 10.523 19.016 18.734 1 39.84 9 ARG B O 1
ATOM 1705 N N . THR B 1 10 ? 10.125 20.953 19.812 1 41.84 10 THR B N 1
ATOM 1706 C CA . THR B 1 10 ? 11.008 21.703 18.922 1 41.84 10 THR B CA 1
ATOM 1707 C C . THR B 1 10 ? 12.469 21.375 19.203 1 41.84 10 THR B C 1
ATOM 1709 O O . THR B 1 10 ? 13.352 21.703 18.406 1 41.84 10 THR B O 1
ATOM 1712 N N . THR B 1 11 ? 12.734 20.969 20.422 1 43.16 11 THR B N 1
ATOM 1713 C CA . THR B 1 11 ? 14.148 20.859 20.781 1 43.16 11 THR B CA 1
ATOM 1714 C C . THR B 1 11 ? 14.695 19.5 20.391 1 43.16 11 THR B C 1
ATOM 1716 O O . THR B 1 11 ? 15.688 19.031 20.953 1 43.16 11 THR B O 1
ATOM 1719 N N . VAL B 1 12 ? 13.852 18.609 19.859 1 44.09 12 VAL B N 1
ATOM 1720 C CA . VAL B 1 12 ? 14.594 17.422 19.453 1 44.09 12 VAL B CA 1
ATOM 1721 C C . VAL B 1 12 ? 15.859 17.828 18.703 1 44.09 12 VAL B C 1
ATOM 1723 O O . VAL B 1 12 ? 15.781 18.453 17.656 1 44.09 12 VAL B O 1
ATOM 1726 N N . SER B 1 13 ? 17 18 19.328 1 48.72 13 SER B N 1
ATOM 1727 C CA . SER B 1 13 ? 18.375 18.234 18.906 1 48.72 13 SER B CA 1
ATOM 1728 C C . SER B 1 13 ? 19 16.969 18.328 1 48.72 13 SER B C 1
ATOM 1730 O O . SER B 1 13 ? 18.641 15.859 18.734 1 48.72 13 SER B O 1
ATOM 1732 N N . GLY B 1 14 ? 19.359 16.875 17.109 1 52.12 14 GLY B N 1
ATOM 1733 C CA . GLY B 1 14 ? 20.219 15.969 16.359 1 52.12 14 GLY B CA 1
ATOM 1734 C C . GLY B 1 14 ? 19.688 15.648 14.969 1 52.12 14 GLY B C 1
ATOM 1735 O O . GLY B 1 14 ? 18.609 16.109 14.586 1 52.12 14 GLY B O 1
ATOM 1736 N N . PRO B 1 15 ? 20.641 15.102 14.148 1 53.91 15 PRO B N 1
ATOM 1737 C CA . PRO B 1 15 ? 20.281 14.797 12.758 1 53.91 15 PRO B CA 1
ATOM 1738 C C . PRO B 1 15 ? 19.062 13.875 12.648 1 53.91 15 PRO B C 1
ATOM 1740 O O . PRO B 1 15 ? 19.016 12.844 13.328 1 53.91 15 PRO B O 1
ATOM 1743 N N . GLN B 1 16 ? 17.859 14.422 12.344 1 77.44 16 GLN B N 1
ATOM 1744 C CA . GLN B 1 16 ? 16.656 13.586 12.234 1 77.44 16 GLN B CA 1
ATOM 1745 C C . GLN B 1 16 ? 16.609 12.883 10.883 1 77.44 16 GLN B C 1
ATOM 1747 O O . GLN B 1 16 ? 16.375 13.516 9.852 1 77.44 16 GLN B O 1
ATOM 1752 N N . LYS B 1 17 ? 17.062 11.602 10.859 1 89.75 17 LYS B N 1
ATOM 1753 C CA . LYS B 1 17 ? 17.094 10.789 9.648 1 89.75 17 LYS B CA 1
ATOM 1754 C C . LYS B 1 17 ? 15.727 10.789 8.953 1 89.75 17 LYS B C 1
ATOM 1756 O O . LYS B 1 17 ? 15.656 10.82 7.719 1 89.75 17 LYS B O 1
ATOM 1761 N N . LEU B 1 18 ? 14.727 10.992 9.695 1 96.25 18 LEU B N 1
ATOM 1762 C CA . LEU B 1 18 ? 13.383 10.953 9.141 1 96.25 18 LEU B CA 1
ATOM 1763 C C . LEU B 1 18 ? 12.945 12.336 8.664 1 96.25 18 LEU B C 1
ATOM 1765 O O . LEU B 1 18 ? 11.859 12.492 8.109 1 96.25 18 LEU B O 1
ATOM 1769 N N . GLY B 1 19 ? 13.805 13.297 8.883 1 95.94 19 GLY B N 1
ATOM 1770 C CA . GLY B 1 19 ? 13.469 14.648 8.461 1 95.94 19 GLY B CA 1
ATOM 1771 C C . GLY B 1 19 ? 12.141 15.141 9.016 1 95.94 19 GLY B C 1
ATOM 1772 O O . GLY B 1 19 ? 11.906 15.062 10.227 1 95.94 19 GLY B O 1
ATOM 1773 N N . PRO B 1 20 ? 11.328 15.727 8.133 1 96.5 20 PRO B N 1
ATOM 1774 C CA . PRO B 1 20 ? 10.062 16.312 8.594 1 96.5 20 PRO B CA 1
ATOM 1775 C C . PRO B 1 20 ? 9.078 15.258 9.102 1 96.5 20 PRO B C 1
ATOM 1777 O O . PRO B 1 20 ? 8.055 15.602 9.703 1 96.5 20 PRO B O 1
ATOM 1780 N N . LEU B 1 21 ? 9.336 14.023 8.93 1 97.12 21 LEU B N 1
ATOM 1781 C CA . LEU B 1 21 ? 8.43 12.961 9.352 1 97.12 21 LEU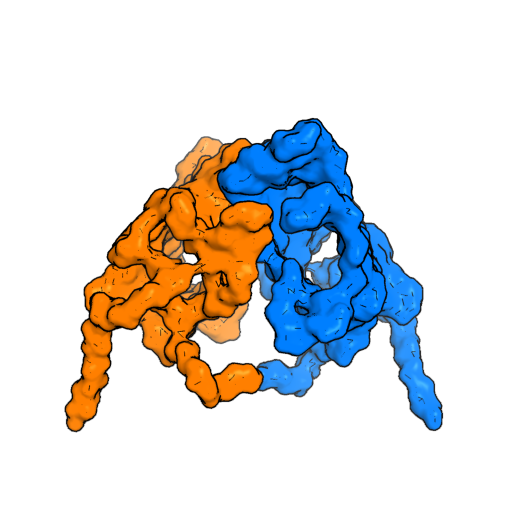 B CA 1
ATOM 1782 C C . LEU B 1 21 ? 8.695 12.562 10.805 1 97.12 21 LEU B C 1
ATOM 1784 O O . LEU B 1 21 ? 7.938 11.789 11.391 1 97.12 21 LEU B O 1
ATOM 1788 N N . THR B 1 22 ? 9.703 13.047 11.422 1 94.56 22 THR B N 1
ATOM 1789 C CA . THR B 1 22 ? 10.203 12.633 12.727 1 94.56 22 THR B CA 1
ATOM 1790 C C . THR B 1 22 ? 9.102 12.711 13.781 1 94.56 22 THR B C 1
ATOM 1792 O O . THR B 1 22 ? 8.961 11.812 14.617 1 94.56 22 THR B O 1
ATOM 1795 N N . PRO B 1 23 ? 8.266 13.734 13.773 1 94.62 23 PRO B N 1
ATOM 1796 C CA . PRO B 1 23 ? 7.289 13.852 14.852 1 94.62 23 PRO B CA 1
ATOM 1797 C C . PRO B 1 23 ? 6.23 12.75 14.812 1 94.62 23 PRO B C 1
ATOM 1799 O O . PRO B 1 23 ? 5.5 12.555 15.789 1 94.62 23 PRO B O 1
ATOM 1802 N N . LEU B 1 24 ? 6.098 11.969 13.773 1 96.5 24 LEU B N 1
ATOM 1803 C CA . LEU B 1 24 ? 5 11.031 13.586 1 96.5 24 LEU B CA 1
ATOM 1804 C C . LEU B 1 24 ? 5.262 9.727 14.336 1 96.5 24 LEU B C 1
ATOM 1806 O O . LEU B 1 24 ? 4.328 8.977 14.617 1 96.5 24 LEU B O 1
ATOM 1810 N N . VAL B 1 25 ? 6.473 9.453 14.641 1 96 25 VAL B N 1
ATOM 1811 C CA . VAL B 1 25 ? 6.848 8.141 15.156 1 96 25 VAL B CA 1
ATOM 1812 C C . VAL B 1 25 ? 6.047 7.84 16.422 1 96 25 VAL B C 1
ATOM 1814 O O . VAL B 1 25 ? 6.059 8.625 17.375 1 96 25 VAL B O 1
ATOM 1817 N N . GLY B 1 26 ? 5.344 6.715 16.391 1 96.81 26 GLY B N 1
ATOM 1818 C CA . GLY B 1 26 ? 4.586 6.309 17.562 1 96.81 26 GLY B CA 1
ATOM 1819 C C . GLY B 1 26 ? 3.182 5.844 17.234 1 96.81 26 GLY B C 1
ATOM 1820 O O . GLY B 1 26 ? 2.859 5.598 16.078 1 96.81 26 GLY B O 1
ATOM 1821 N N . GLU B 1 27 ? 2.404 5.613 18.281 1 98.25 27 GLU B N 1
ATOM 1822 C CA . GLU B 1 27 ? 0.988 5.281 18.172 1 98.25 27 GLU B CA 1
ATOM 1823 C C . GLU B 1 27 ? 0.108 6.469 18.547 1 98.25 27 GLU B C 1
ATOM 1825 O O . GLU B 1 27 ? 0.411 7.203 19.484 1 98.25 27 GLU B O 1
ATOM 1830 N N . TRP B 1 28 ? -0.936 6.648 17.781 1 98.56 28 TRP B N 1
ATOM 1831 C CA . TRP B 1 28 ? -1.774 7.836 17.891 1 98.56 28 TRP B CA 1
ATOM 1832 C C . TRP B 1 28 ? -3.252 7.457 17.938 1 98.56 28 TRP B C 1
ATOM 1834 O O . TRP B 1 28 ? -3.656 6.438 17.391 1 98.56 28 TRP B O 1
ATOM 1844 N N . GLU B 1 29 ? -4.004 8.273 18.609 1 98.62 29 GLU B N 1
ATOM 1845 C CA . GLU B 1 29 ? -5.457 8.164 18.609 1 98.62 29 GLU B CA 1
ATOM 1846 C C . GLU B 1 29 ? -6.113 9.523 18.391 1 98.62 29 GLU B C 1
ATOM 1848 O O . GLU B 1 29 ? -5.582 10.547 18.812 1 98.62 29 GLU B O 1
ATOM 1853 N N . GLY B 1 30 ? -7.125 9.5 17.625 1 98.5 30 GLY B N 1
ATOM 1854 C CA . GLY B 1 30 ? -7.922 10.688 17.375 1 98.5 30 GLY B CA 1
ATOM 1855 C C . GLY B 1 30 ? -9.414 10.453 17.5 1 98.5 30 GLY B C 1
ATOM 1856 O O . GLY B 1 30 ? -9.938 9.469 16.969 1 98.5 30 GLY B O 1
ATOM 1857 N N . ASP B 1 31 ? -10.086 11.375 18.156 1 98.12 31 ASP B N 1
ATOM 1858 C CA . ASP B 1 31 ? -11.508 11.211 18.438 1 98.12 31 ASP B CA 1
ATOM 1859 C C . ASP B 1 31 ? -12.32 12.344 17.812 1 98.12 31 ASP B C 1
ATOM 1861 O O . ASP B 1 31 ? -13.5 12.516 18.125 1 98.12 31 ASP B O 1
ATOM 1865 N N . GLU B 1 32 ? -11.742 13.102 16.938 1 98.19 32 GLU B N 1
ATOM 1866 C CA . GLU B 1 32 ? -12.406 14.266 16.344 1 98.19 32 GLU B CA 1
ATOM 1867 C C . GLU B 1 32 ? -12.594 14.102 14.844 1 98.19 32 GLU B C 1
ATOM 1869 O O . GLU B 1 32 ? -12.734 15.086 14.117 1 98.19 32 GLU B O 1
ATOM 1874 N N . GLY B 1 33 ? -12.539 12.883 14.406 1 98.56 33 GLY B N 1
ATOM 1875 C CA . GLY B 1 33 ? -12.617 12.633 12.977 1 98.56 33 GLY B CA 1
ATOM 1876 C C . GLY B 1 33 ? -13.953 13.016 12.375 1 98.56 33 GLY B C 1
ATOM 1877 O O . GLY B 1 33 ? -15 12.805 12.984 1 98.56 33 GLY B O 1
ATOM 1878 N N . VAL B 1 34 ? -13.875 13.609 11.18 1 98.38 34 VAL B N 1
ATOM 1879 C CA . VAL B 1 34 ? -15.07 13.938 10.406 1 98.38 34 VAL B CA 1
ATOM 1880 C C . VAL B 1 34 ? -14.867 13.508 8.953 1 98.38 34 VAL B C 1
ATOM 1882 O O . VAL B 1 34 ? -13.883 13.898 8.32 1 98.38 34 VAL B O 1
ATOM 1885 N N . ASP B 1 35 ? -15.719 12.719 8.5 1 97.19 35 ASP B N 1
ATOM 1886 C CA . ASP B 1 35 ? -15.797 12.258 7.117 1 97.19 35 ASP B CA 1
ATOM 1887 C C . ASP B 1 35 ? -17.047 12.805 6.426 1 97.19 35 ASP B C 1
ATOM 1889 O O . ASP B 1 35 ? -18.156 12.688 6.949 1 97.19 35 ASP B O 1
ATOM 1893 N N . ILE B 1 36 ? -16.906 13.469 5.309 1 95.12 36 ILE B N 1
ATOM 1894 C CA . ILE B 1 36 ? -18 13.883 4.43 1 95.12 36 ILE B CA 1
ATOM 1895 C C . ILE B 1 36 ? -17.922 13.102 3.115 1 95.12 36 ILE B C 1
ATOM 1897 O O . ILE B 1 36 ? -16.953 13.242 2.359 1 95.12 36 ILE B O 1
ATOM 1901 N N . SER B 1 37 ? -18.922 12.305 2.84 1 90.56 37 SER B N 1
ATOM 1902 C CA . SER B 1 37 ? -18.891 11.438 1.668 1 90.56 37 SER B CA 1
ATOM 1903 C C . SER B 1 37 ? -20.297 11.18 1.138 1 90.56 37 SER B C 1
ATOM 1905 O O . SER B 1 37 ? -21.297 11.547 1.776 1 90.56 37 SER B O 1
ATOM 1907 N N . TYR B 1 38 ? -20.297 10.672 -0.084 1 83.88 38 TYR B N 1
ATOM 1908 C CA . TYR B 1 38 ? -21.562 10.25 -0.677 1 83.88 38 TYR B CA 1
ATOM 1909 C C . TYR B 1 38 ? -21.984 8.891 -0.137 1 83.88 38 TYR B C 1
ATOM 1911 O O . TYR B 1 38 ? -21.234 7.914 -0.227 1 83.88 38 TYR B O 1
ATOM 1919 N N . HIS B 1 39 ? -23.219 8.883 0.381 1 80.25 39 HIS B N 1
ATOM 1920 C CA . HIS B 1 39 ? -23.812 7.629 0.842 1 80.25 39 HIS B CA 1
ATOM 1921 C C . HIS B 1 39 ? -24.672 6.996 -0.242 1 80.25 39 HIS B C 1
ATOM 1923 O O . HIS B 1 39 ? -25.828 7.398 -0.435 1 80.25 39 HIS B O 1
ATOM 1929 N N . ASN B 1 40 ? -24.141 5.973 -0.833 1 74.75 40 ASN B N 1
ATOM 1930 C CA . ASN B 1 40 ? -24.766 5.348 -1.993 1 74.75 40 ASN B CA 1
ATOM 1931 C C . ASN B 1 40 ? -26.141 4.805 -1.658 1 74.75 40 ASN B C 1
ATOM 1933 O O . ASN B 1 40 ? -27.062 4.906 -2.467 1 74.75 40 ASN B O 1
ATOM 1937 N N . ASN B 1 41 ? -26.234 4.242 -0.478 1 73.06 41 ASN B N 1
ATOM 1938 C CA . ASN B 1 41 ? -27.5 3.629 -0.095 1 73.06 41 ASN B CA 1
ATOM 1939 C C . ASN B 1 41 ? -28.594 4.676 0.083 1 73.06 41 ASN B C 1
ATOM 1941 O O . ASN B 1 41 ? -29.766 4.406 -0.183 1 73.06 41 ASN B O 1
ATOM 1945 N N . ASP B 1 42 ? -28.172 5.844 0.459 1 75.38 42 ASP B N 1
ATOM 1946 C CA . ASP B 1 42 ? -29.141 6.895 0.755 1 75.38 42 ASP B CA 1
ATOM 1947 C C . ASP B 1 42 ? -29.156 7.953 -0.345 1 75.38 42 ASP B C 1
ATOM 1949 O O . ASP B 1 42 ? -30.016 8.828 -0.358 1 75.38 42 ASP B O 1
ATOM 1953 N N . ASP B 1 43 ? -28.266 7.836 -1.225 1 78.25 43 ASP B N 1
ATOM 1954 C CA . ASP B 1 43 ? -28.125 8.773 -2.332 1 78.25 43 ASP B CA 1
ATOM 1955 C C . ASP B 1 43 ? -28.016 10.211 -1.823 1 78.25 43 ASP B C 1
ATOM 1957 O O . ASP B 1 43 ? -28.703 11.102 -2.318 1 78.25 43 ASP B O 1
ATOM 1961 N N . GLU B 1 44 ? -27.281 10.406 -0.713 1 82.62 44 GLU B N 1
ATOM 1962 C CA . GLU B 1 44 ? -27.062 11.727 -0.132 1 82.62 44 GLU B CA 1
ATOM 1963 C C . GLU B 1 44 ? -25.625 11.891 0.357 1 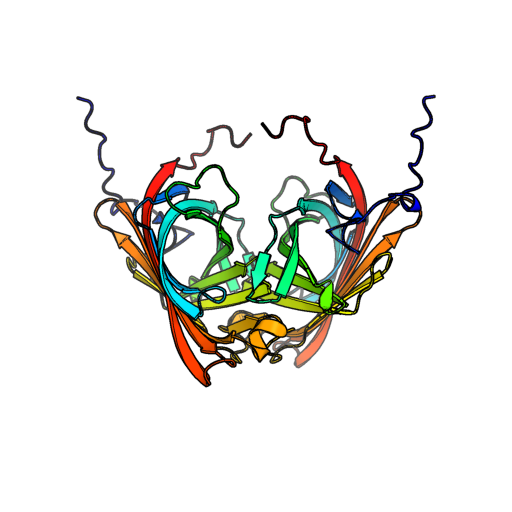82.62 44 GLU B C 1
ATOM 1965 O O . GLU B 1 44 ? -24.938 10.906 0.616 1 82.62 44 GLU B O 1
ATOM 1970 N N . ILE B 1 45 ? -25.25 13.164 0.438 1 85.5 45 ILE B N 1
ATOM 1971 C CA . ILE B 1 45 ? -23.984 13.492 1.082 1 85.5 45 ILE B CA 1
ATOM 1972 C C . ILE B 1 45 ? -24.172 13.508 2.598 1 85.5 45 ILE B C 1
ATOM 1974 O O . ILE B 1 45 ? -25.09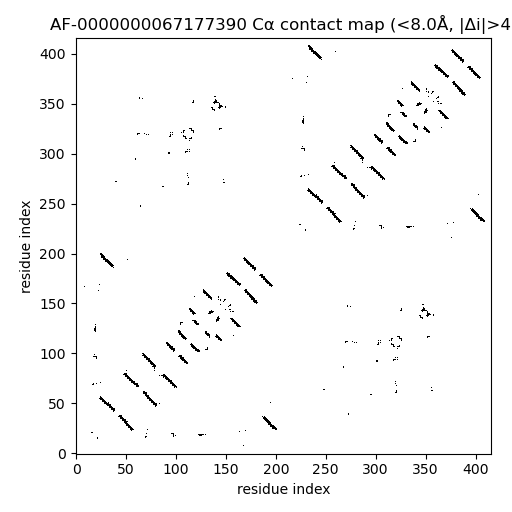4 14.141 3.109 1 85.5 45 ILE B O 1
ATOM 1978 N N . GLY B 1 46 ? -23.359 12.766 3.256 1 89.94 46 GLY B N 1
ATOM 1979 C CA . GLY B 1 46 ? -23.5 12.656 4.699 1 89.94 46 GLY B CA 1
ATOM 1980 C C . GLY B 1 46 ? -22.203 12.914 5.449 1 89.94 46 GLY B C 1
ATOM 1981 O O . GLY B 1 46 ? -21.125 12.867 4.867 1 89.94 46 GLY B O 1
ATOM 1982 N N . ARG B 1 47 ? -22.547 13.234 6.672 1 94.31 47 ARG B N 1
ATOM 1983 C CA . ARG B 1 47 ? -21.453 13.477 7.625 1 94.31 47 ARG B CA 1
ATOM 1984 C C . ARG B 1 47 ? -21.328 12.32 8.609 1 94.31 47 ARG B C 1
ATOM 1986 O O . ARG B 1 47 ? -22.312 11.891 9.203 1 94.31 47 ARG B O 1
ATOM 1993 N N . THR B 1 48 ? -20.047 11.734 8.727 1 95.44 48 THR B N 1
ATOM 1994 C CA . THR B 1 48 ? -19.75 10.672 9.68 1 95.44 48 THR B CA 1
ATOM 1995 C C . THR B 1 48 ? -18.609 11.07 10.609 1 95.44 48 THR B C 1
ATOM 1997 O O . THR B 1 48 ? -17.531 11.453 10.156 1 95.44 48 THR B O 1
ATOM 2000 N N . THR B 1 49 ? -18.906 11.023 11.93 1 98.12 49 THR B N 1
ATOM 2001 C CA . THR B 1 49 ? -17.828 11.234 12.883 1 98.12 49 THR B CA 1
ATOM 2002 C C . THR B 1 49 ? -17.172 9.906 13.258 1 98.12 49 THR B C 1
ATOM 2004 O O . THR B 1 49 ? -17.812 8.852 13.195 1 98.12 49 THR B O 1
ATOM 2007 N N . TYR B 1 50 ? -15.82 9.992 13.555 1 98.31 50 TYR B N 1
ATOM 2008 C CA . TYR B 1 50 ? -15.18 8.703 13.758 1 98.31 50 TYR B CA 1
ATOM 2009 C C . TYR B 1 50 ? -14.008 8.82 14.734 1 98.31 50 TYR B C 1
ATOM 2011 O O . TYR B 1 50 ? -13.445 9.906 14.898 1 98.31 50 TYR B O 1
ATOM 2019 N N . PHE B 1 51 ? -13.727 7.719 15.43 1 98.62 51 PHE B N 1
ATOM 2020 C CA . PHE B 1 51 ? -12.508 7.457 16.188 1 98.62 51 PHE B CA 1
ATOM 2021 C C . PHE B 1 51 ? -11.453 6.793 15.32 1 98.62 51 PHE B C 1
ATOM 2023 O O . PHE B 1 51 ? -11.781 5.996 14.438 1 98.62 51 PHE B O 1
ATOM 2030 N N . GLU B 1 52 ? -10.164 7.188 15.578 1 98.56 52 GLU B N 1
ATOM 2031 C CA . GLU B 1 52 ? -9.117 6.656 14.711 1 98.56 52 GLU B CA 1
ATOM 2032 C C . GLU B 1 52 ? -7.875 6.277 15.508 1 98.56 52 GLU B C 1
ATOM 2034 O O . GLU B 1 52 ? -7.535 6.949 16.484 1 98.56 52 GLU B O 1
ATOM 2039 N N . LYS B 1 53 ? -7.25 5.211 15.078 1 98.62 53 LYS B N 1
ATOM 2040 C CA . LYS B 1 53 ? -5.918 4.824 15.531 1 98.62 53 LYS B CA 1
ATOM 2041 C C . LYS B 1 53 ? -4.922 4.855 14.375 1 98.62 53 LYS B C 1
ATOM 2043 O O . LYS B 1 53 ? -5.246 4.449 13.258 1 98.62 53 LYS B O 1
ATOM 2048 N N . ALA B 1 54 ? -3.756 5.344 14.688 1 98.62 54 ALA B N 1
ATOM 2049 C CA . ALA B 1 54 ? -2.672 5.371 13.711 1 98.62 54 ALA B CA 1
ATOM 2050 C C . ALA B 1 54 ? -1.36 4.898 14.336 1 98.62 54 ALA B C 1
ATOM 2052 O O . ALA B 1 54 ? -1.083 5.18 15.5 1 98.62 54 ALA B O 1
ATOM 2053 N N . VAL B 1 55 ? -0.614 4.211 13.586 1 98.5 55 VAL B N 1
ATOM 2054 C CA . VAL B 1 55 ? 0.711 3.756 13.992 1 98.5 55 VAL B CA 1
ATOM 2055 C C . VAL B 1 55 ? 1.733 4.117 12.914 1 98.5 55 VAL B C 1
ATOM 2057 O O . VAL B 1 55 ? 1.512 3.865 11.727 1 98.5 55 VAL B O 1
ATOM 2060 N N . PHE B 1 56 ? 2.818 4.703 13.359 1 98 56 PHE B N 1
ATOM 2061 C CA . PHE B 1 56 ? 3.939 5.043 12.492 1 98 56 PHE B CA 1
ATOM 2062 C C . PHE B 1 56 ? 5.238 4.453 13.031 1 98 56 PHE B C 1
ATOM 2064 O O . PHE B 1 56 ? 5.699 4.828 14.109 1 98 56 PHE B O 1
ATOM 2071 N N . LYS B 1 57 ? 5.844 3.617 12.203 1 96.94 57 LYS B N 1
ATOM 2072 C CA . LYS B 1 57 ? 7.047 2.908 12.633 1 96.94 57 LYS B CA 1
ATOM 2073 C C . LYS B 1 57 ? 8.195 3.125 11.656 1 96.94 57 LYS B C 1
ATOM 2075 O O . LYS B 1 57 ? 8.039 2.91 10.453 1 96.94 57 LYS B O 1
ATOM 2080 N N . PRO B 1 58 ? 9.391 3.504 12.211 1 95.81 58 PRO B N 1
ATOM 2081 C CA . PRO B 1 58 ? 10.539 3.623 11.305 1 95.81 58 PRO B CA 1
ATOM 2082 C C . PRO B 1 58 ? 10.844 2.322 10.562 1 95.81 58 PRO B C 1
ATOM 2084 O O . PRO B 1 58 ? 10.688 1.236 11.133 1 95.81 58 PRO B O 1
ATOM 2087 N N . ILE B 1 59 ? 11.234 2.473 9.352 1 95.75 59 ILE B N 1
ATOM 2088 C CA . ILE B 1 59 ? 11.648 1.323 8.555 1 95.75 59 ILE B CA 1
ATOM 2089 C C . ILE B 1 59 ? 13.148 1.416 8.25 1 95.75 59 ILE B C 1
ATOM 2091 O O . ILE B 1 59 ? 13.75 2.477 8.414 1 95.75 59 ILE B O 1
ATOM 2095 N N . PRO B 1 60 ? 13.727 0.262 7.832 1 94.5 60 PRO B N 1
ATOM 2096 C CA . PRO B 1 60 ? 15.109 0.346 7.352 1 94.5 60 PRO B CA 1
ATOM 2097 C C . PRO B 1 60 ? 15.266 1.285 6.156 1 94.5 60 PRO B C 1
ATOM 2099 O O . PRO B 1 60 ? 14.305 1.498 5.406 1 94.5 60 PRO B O 1
ATOM 2102 N N . LEU B 1 61 ? 16.484 1.769 6.031 1 95.56 61 LEU B N 1
ATOM 2103 C CA . LEU B 1 61 ? 16.828 2.629 4.906 1 95.56 61 LEU B CA 1
ATOM 2104 C C . LEU B 1 61 ? 16.516 1.943 3.582 1 95.56 61 LEU B C 1
ATOM 2106 O O . LEU B 1 61 ? 16.797 0.756 3.408 1 95.56 61 LEU B O 1
ATOM 2110 N N . GLN B 1 62 ? 15.859 2.723 2.684 1 96.06 62 GLN B N 1
ATOM 2111 C CA . GLN B 1 62 ? 15.562 2.23 1.343 1 96.06 62 GLN B CA 1
ATOM 2112 C C . GLN B 1 62 ? 16.453 2.896 0.3 1 96.06 62 GLN B C 1
ATOM 2114 O O . GLN B 1 62 ? 16.719 4.098 0.378 1 96.06 62 GLN B O 1
ATOM 2119 N N . GLU B 1 63 ? 16.844 2.074 -0.683 1 94.38 63 GLU B N 1
ATOM 2120 C CA . GLU B 1 63 ? 17.734 2.613 -1.703 1 94.38 63 GLU B CA 1
ATOM 2121 C C . GLU B 1 63 ? 17.234 2.293 -3.105 1 94.38 63 GLU B C 1
ATOM 2123 O O . GLU B 1 63 ? 16.797 1.174 -3.373 1 94.38 63 GLU B O 1
ATOM 2128 N N . ASN B 1 64 ? 17.188 3.305 -3.939 1 93.94 64 ASN B N 1
ATOM 2129 C CA . ASN B 1 64 ? 17.047 3.217 -5.387 1 93.94 64 ASN B CA 1
ATOM 2130 C C . ASN B 1 64 ? 18.266 3.748 -6.113 1 93.94 64 ASN B C 1
ATOM 2132 O O . ASN B 1 64 ? 18.328 4.926 -6.477 1 93.94 64 ASN B O 1
ATOM 2136 N N . GLY B 1 65 ? 19.266 2.883 -6.34 1 90.69 65 GLY B N 1
ATOM 2137 C CA . GLY B 1 65 ? 20.5 3.441 -6.855 1 90.69 65 GLY B CA 1
ATOM 2138 C C . GLY B 1 65 ? 21.094 4.512 -5.953 1 90.69 65 GLY B C 1
ATOM 2139 O O . GLY B 1 65 ? 21.422 4.242 -4.797 1 90.69 65 GLY B O 1
ATOM 2140 N N . ARG B 1 66 ? 21.125 5.762 -6.465 1 92.19 66 ARG B N 1
ATOM 2141 C CA . ARG B 1 66 ? 21.719 6.859 -5.707 1 92.19 66 ARG B CA 1
ATOM 2142 C C . ARG B 1 66 ? 20.688 7.492 -4.773 1 92.19 66 ARG B C 1
ATOM 2144 O O . ARG B 1 66 ? 21.047 8.305 -3.914 1 92.19 66 ARG B O 1
ATOM 2151 N N . GLN B 1 67 ? 19.469 7.172 -4.973 1 95.81 67 GLN B N 1
ATOM 2152 C CA . GLN B 1 67 ? 18.438 7.723 -4.098 1 95.81 67 GLN B CA 1
ATOM 2153 C C . GLN B 1 67 ? 18.375 6.961 -2.779 1 95.81 67 GLN B C 1
ATOM 2155 O O . GLN B 1 67 ? 18.344 5.73 -2.768 1 95.81 67 GLN B O 1
ATOM 2160 N N . VAL B 1 68 ? 18.344 7.773 -1.712 1 96.62 68 VAL B N 1
ATOM 2161 C CA . VAL B 1 68 ? 18.188 7.23 -0.366 1 96.62 68 VAL B CA 1
ATOM 2162 C C . VAL B 1 68 ? 16.875 7.73 0.239 1 96.62 68 VAL B C 1
ATOM 2164 O O . VAL B 1 68 ? 16.609 8.93 0.247 1 96.62 68 VAL B O 1
ATOM 2167 N N . LEU B 1 69 ? 16.125 6.754 0.717 1 97.69 69 LEU B N 1
ATOM 2168 C CA . LEU B 1 69 ? 14.836 7.09 1.33 1 97.69 69 LEU B CA 1
ATOM 2169 C C . LEU B 1 69 ? 14.797 6.637 2.785 1 97.69 69 LEU B C 1
ATOM 2171 O O . LEU B 1 69 ? 15.023 5.461 3.082 1 97.69 69 LEU B O 1
ATOM 2175 N N . TRP B 1 70 ? 14.555 7.582 3.652 1 97.5 70 TRP B N 1
ATOM 2176 C CA . TRP B 1 70 ? 14.125 7.262 5.008 1 97.5 70 TRP B CA 1
ATOM 2177 C C . TRP B 1 70 ? 12.602 7.215 5.098 1 97.5 70 TRP B C 1
ATOM 2179 O O . TRP B 1 70 ? 11.906 7.82 4.281 1 97.5 70 TRP B O 1
ATOM 2189 N N . GLY B 1 71 ? 12.148 6.441 6.066 1 97.44 71 GLY B N 1
ATOM 2190 C CA . GLY B 1 71 ? 10.695 6.438 6.031 1 97.44 71 GLY B CA 1
ATOM 2191 C C . GLY B 1 71 ? 10.07 5.684 7.188 1 97.44 71 GLY B C 1
ATOM 2192 O O . GLY B 1 71 ? 10.773 5.25 8.102 1 97.44 71 GLY B O 1
ATOM 2193 N N . LEU B 1 72 ? 8.734 5.719 7.156 1 98 72 LEU B N 1
ATOM 2194 C CA . LEU B 1 72 ? 7.844 5.051 8.094 1 98 72 LEU B CA 1
ATOM 2195 C C . LEU B 1 72 ? 6.883 4.121 7.367 1 98 72 LEU B C 1
ATOM 2197 O O . LEU B 1 72 ? 6.379 4.457 6.293 1 98 72 LEU B O 1
ATOM 2201 N N . SER B 1 73 ? 6.719 2.941 7.883 1 98.25 73 SER B N 1
ATOM 2202 C CA . SER B 1 73 ? 5.477 2.234 7.59 1 98.25 73 SER B CA 1
ATOM 2203 C C . SER B 1 73 ? 4.34 2.729 8.477 1 98.25 73 SER B C 1
ATOM 2205 O O . SER B 1 73 ? 4.562 3.117 9.625 1 98.25 73 SER B O 1
ATOM 2207 N N . TYR B 1 74 ? 3.113 2.678 7.941 1 98.19 74 TYR B N 1
ATOM 2208 C CA . TYR B 1 74 ? 2.047 3.162 8.812 1 98.19 74 TYR B CA 1
ATOM 2209 C C . TYR B 1 74 ? 0.721 2.492 8.477 1 98.19 74 TYR B C 1
ATOM 2211 O O . TYR B 1 74 ? 0.575 1.892 7.41 1 98.19 74 TYR B O 1
ATOM 2219 N N . SER B 1 75 ? -0.14 2.557 9.375 1 98.44 75 SER B N 1
ATOM 2220 C CA . SER B 1 75 ? -1.549 2.197 9.242 1 98.44 75 SER B CA 1
ATOM 2221 C C . SER B 1 75 ? -2.447 3.211 9.945 1 98.44 75 SER B C 1
ATOM 2223 O O . SER B 1 75 ? -2.064 3.785 10.969 1 98.44 75 SER B O 1
ATOM 2225 N N . MET B 1 76 ? -3.533 3.492 9.406 1 98.31 76 MET B N 1
ATOM 2226 C CA . MET B 1 76 ? -4.613 4.277 9.992 1 98.31 76 MET B CA 1
ATOM 2227 C C . MET B 1 76 ? -5.945 3.541 9.875 1 98.31 76 MET B C 1
ATOM 2229 O O . MET B 1 76 ? -6.324 3.098 8.789 1 98.31 76 MET B O 1
ATOM 2233 N N . THR B 1 77 ? -6.566 3.398 10.984 1 98.06 77 THR B N 1
ATOM 2234 C CA . THR B 1 77 ? -7.844 2.693 11.047 1 98.06 77 THR B CA 1
ATOM 2235 C C . THR B 1 77 ? -8.891 3.537 11.758 1 98.06 77 THR B C 1
ATOM 2237 O O . THR B 1 77 ? -8.625 4.105 12.82 1 98.06 77 THR B O 1
ATOM 2240 N N . ALA B 1 78 ? -10.133 3.562 11.18 1 98.12 78 ALA B N 1
ATOM 2241 C CA . ALA B 1 78 ? -11.172 4.438 11.711 1 98.12 78 ALA B CA 1
ATOM 2242 C C . ALA B 1 78 ? -12.469 3.668 11.945 1 98.12 78 ALA B C 1
ATOM 2244 O O . ALA B 1 78 ? -12.844 2.822 11.125 1 98.12 78 ALA B O 1
ATOM 2245 N N . TRP B 1 79 ? -13.094 3.965 13.031 1 98 79 TRP B N 1
ATOM 2246 C CA . TRP B 1 79 ? -14.398 3.422 13.414 1 98 79 TRP B CA 1
ATOM 2247 C C . TRP B 1 79 ? -15.414 4.539 13.609 1 98 79 TRP B C 1
ATOM 2249 O O . TRP B 1 79 ? -15.086 5.598 14.148 1 98 79 TRP B O 1
ATOM 2259 N N . ARG B 1 80 ? -16.625 4.262 13.141 1 96.88 80 ARG B N 1
ATOM 2260 C CA . ARG B 1 80 ? -17.688 5.211 13.438 1 96.88 80 ARG B CA 1
ATOM 2261 C C . ARG B 1 80 ? -17.891 5.348 14.938 1 96.88 80 ARG B C 1
ATOM 2263 O O . ARG B 1 80 ? -17.875 4.352 15.664 1 96.88 80 ARG B O 1
ATOM 2270 N N . HIS B 1 81 ? -18.156 6.613 15.32 1 97.5 81 HIS B N 1
ATOM 2271 C CA . HIS B 1 81 ? -18.469 6.781 16.734 1 97.5 81 HIS B CA 1
ATOM 2272 C C . HIS B 1 81 ? -19.656 5.934 17.141 1 97.5 81 HIS B C 1
ATOM 2274 O O . HIS B 1 81 ? -20.688 5.934 16.469 1 97.5 81 HIS B O 1
ATOM 2280 N N . GLY B 1 82 ? -19.5 5.176 18.234 1 96.81 82 GLY B N 1
ATOM 2281 C CA . GLY B 1 82 ? -20.547 4.293 18.734 1 96.81 82 GLY B CA 1
ATOM 2282 C C . GLY B 1 82 ? -20.438 2.877 18.203 1 96.81 82 GLY B C 1
ATOM 2283 O O . GLY B 1 82 ? -21.109 1.968 18.688 1 96.81 82 GLY B O 1
ATOM 2284 N N . GLU B 1 83 ? -19.562 2.684 17.203 1 95.69 83 GLU B N 1
ATOM 2285 C CA . GLU B 1 83 ? -19.391 1.371 16.594 1 95.69 83 GLU B CA 1
ATOM 2286 C C . GLU B 1 83 ? -17.938 0.911 16.672 1 95.69 83 GLU B C 1
ATOM 2288 O O . GLU B 1 83 ? -17.453 0.235 15.773 1 95.69 83 GLU B O 1
ATOM 2293 N N . GLU B 1 84 ? -17.25 1.293 17.719 1 93.56 84 GLU B N 1
ATOM 2294 C CA . GLU B 1 84 ? -15.812 1.026 17.812 1 93.56 84 GLU B CA 1
ATOM 2295 C C . GLU B 1 84 ? -15.539 -0.461 18.016 1 93.56 84 GLU B C 1
ATOM 2297 O O . GLU B 1 84 ? -14.422 -0.93 17.781 1 93.56 84 GLU B O 1
ATOM 2302 N N . ALA B 1 85 ? -16.562 -1.175 18.391 1 93.69 85 ALA B N 1
ATOM 2303 C CA . ALA B 1 85 ? -16.406 -2.611 18.609 1 93.69 85 ALA B CA 1
ATOM 2304 C C . ALA B 1 85 ? -16.734 -3.389 17.328 1 93.69 85 ALA B C 1
ATOM 2306 O O . ALA B 1 85 ? -16.578 -4.613 17.281 1 93.69 85 ALA B O 1
ATOM 2307 N N . MET B 1 86 ? -17.156 -2.709 16.312 1 95.06 86 MET B N 1
ATOM 2308 C CA . MET B 1 86 ? -17.469 -3.314 15.023 1 95.06 86 MET B CA 1
ATOM 2309 C C . MET B 1 86 ? -16.297 -3.174 14.062 1 95.06 86 MET B C 1
ATOM 2311 O O . MET B 1 86 ? -15.227 -2.688 14.438 1 95.06 86 MET B O 1
ATOM 2315 N N . ASP B 1 87 ? -16.5 -3.693 12.867 1 95.31 87 ASP B N 1
ATOM 2316 C CA . ASP B 1 87 ? -15.477 -3.539 11.836 1 95.31 87 ASP B CA 1
ATOM 2317 C C . ASP B 1 87 ? -15.25 -2.064 11.508 1 95.31 87 ASP B C 1
ATOM 2319 O O . ASP B 1 87 ? -16.203 -1.281 11.445 1 95.31 87 ASP B O 1
ATOM 2323 N N . PRO B 1 88 ? -13.992 -1.731 11.352 1 96.62 88 PRO B N 1
ATOM 2324 C CA . PRO B 1 88 ? -13.727 -0.357 10.922 1 96.62 88 PRO B CA 1
ATOM 2325 C C . PRO B 1 88 ? -14.328 -0.044 9.555 1 96.62 88 PRO B C 1
ATOM 2327 O O . PRO B 1 88 ? -14.477 -0.943 8.719 1 96.62 88 PRO B O 1
ATOM 2330 N N . PHE B 1 89 ? -14.703 1.24 9.375 1 93.44 89 PHE B N 1
ATOM 2331 C CA . PHE B 1 89 ? -15.234 1.605 8.062 1 93.44 89 PHE B CA 1
ATOM 2332 C C . PHE B 1 89 ? -14.125 2.113 7.152 1 93.44 89 PHE B C 1
ATOM 2334 O O . PHE B 1 89 ? -14.352 2.35 5.965 1 93.44 89 PHE B O 1
ATOM 2341 N N . HIS B 1 90 ? -12.938 2.35 7.719 1 95.19 90 HIS B N 1
ATOM 2342 C CA . HIS B 1 90 ? -11.773 2.771 6.949 1 95.19 90 HIS B CA 1
ATOM 2343 C C . HIS B 1 90 ? -10.5 2.133 7.488 1 95.19 90 HIS B C 1
ATOM 2345 O O . HIS B 1 90 ? -10.297 2.064 8.703 1 95.19 90 HIS B O 1
ATOM 2351 N N . ASP B 1 91 ? -9.703 1.71 6.574 1 95.62 91 ASP B N 1
ATOM 2352 C CA . ASP B 1 91 ? -8.352 1.254 6.883 1 95.62 91 ASP B CA 1
ATOM 2353 C C . ASP B 1 91 ? -7.402 1.527 5.719 1 95.62 91 ASP B C 1
ATOM 2355 O O . ASP B 1 91 ? -7.773 1.362 4.555 1 95.62 91 ASP B O 1
ATOM 2359 N N . GLU B 1 92 ? -6.234 1.984 6.016 1 98 92 GLU B N 1
ATOM 2360 C CA . GLU B 1 92 ? -5.18 2.213 5.031 1 98 92 GLU B CA 1
ATOM 2361 C C . GLU B 1 92 ? -3.814 1.808 5.578 1 98 92 GLU B C 1
ATOM 2363 O O . GLU B 1 92 ? -3.566 1.91 6.781 1 98 92 GLU B O 1
ATOM 2368 N N . ILE B 1 93 ? -2.979 1.343 4.695 1 98.62 93 ILE B N 1
ATOM 2369 C CA . ILE B 1 93 ? -1.606 0.991 5.039 1 98.62 93 ILE B CA 1
ATOM 2370 C C . ILE B 1 93 ? -0.652 1.519 3.971 1 98.62 93 ILE B C 1
ATOM 2372 O O . ILE B 1 93 ? -1.037 1.675 2.809 1 98.62 93 ILE B O 1
ATOM 2376 N N . GLY B 1 94 ? 0.514 1.826 4.41 1 98.75 94 GLY B N 1
ATOM 2377 C CA . GLY B 1 94 ? 1.479 2.307 3.436 1 98.75 94 GLY B CA 1
ATOM 2378 C C . GLY B 1 94 ? 2.777 2.777 4.062 1 98.75 94 GLY B C 1
ATOM 2379 O O . GLY B 1 94 ? 3.164 2.301 5.133 1 98.75 94 GLY B O 1
ATOM 2380 N N . PHE B 1 95 ? 3.43 3.629 3.301 1 98.81 95 PHE B N 1
ATOM 2381 C CA . PHE B 1 95 ? 4.703 4.211 3.711 1 98.81 95 PHE B CA 1
ATOM 2382 C C . PHE B 1 95 ? 4.668 5.73 3.59 1 98.81 95 PHE B C 1
ATOM 2384 O O . PHE B 1 95 ? 4.066 6.27 2.658 1 98.81 95 PHE B O 1
ATOM 2391 N N . LEU B 1 96 ? 5.246 6.352 4.527 1 98.75 96 LEU B N 1
ATOM 2392 C CA . LEU B 1 96 ? 5.672 7.742 4.406 1 98.75 96 LEU B CA 1
ATOM 2393 C C . LEU B 1 96 ? 7.184 7.836 4.25 1 98.75 96 LEU B C 1
ATOM 2395 O O . LEU B 1 96 ? 7.93 7.336 5.094 1 98.75 96 LEU B O 1
ATOM 2399 N N . LEU B 1 97 ? 7.617 8.523 3.178 1 98.62 97 LEU B N 1
ATOM 2400 C CA . LEU B 1 97 ? 9.031 8.492 2.836 1 98.62 97 LEU B CA 1
ATOM 2401 C C . LEU B 1 97 ? 9.609 9.906 2.762 1 98.62 97 LEU B C 1
ATOM 2403 O O . LEU B 1 97 ? 8.898 10.852 2.4 1 98.62 97 LEU B O 1
ATOM 2407 N N . TRP B 1 98 ? 10.836 9.992 3.104 1 98.31 98 TRP B N 1
ATOM 2408 C CA . TRP B 1 98 ? 11.594 11.234 3.078 1 98.31 98 TRP B CA 1
ATOM 2409 C C . TRP B 1 98 ? 12.805 11.117 2.156 1 98.31 98 TRP B C 1
ATOM 2411 O O . TRP B 1 98 ? 13.703 10.312 2.402 1 98.31 98 TRP B O 1
ATOM 2421 N N . ASP B 1 99 ? 12.727 11.859 1.086 1 97.62 99 ASP B N 1
ATOM 2422 C CA . ASP B 1 99 ? 13.844 12.008 0.162 1 97.62 99 ASP B CA 1
ATOM 2423 C C . ASP B 1 99 ? 14.625 13.289 0.452 1 97.62 99 ASP B C 1
ATOM 2425 O O . ASP B 1 99 ? 14.336 14.344 -0.119 1 97.62 99 ASP B O 1
ATOM 2429 N N . LYS B 1 100 ? 15.617 13.141 1.19 1 96.06 100 LYS B N 1
ATOM 2430 C CA . LYS B 1 100 ? 16.359 14.312 1.659 1 96.06 100 LYS B CA 1
ATOM 2431 C C . LYS B 1 100 ? 17.047 15.023 0.5 1 96.06 100 LYS B C 1
ATOM 2433 O O . LYS B 1 100 ? 17.016 16.25 0.412 1 96.06 100 LYS B O 1
ATOM 2438 N N . ALA B 1 101 ? 17.641 14.281 -0.317 1 95.88 101 ALA B N 1
ATOM 2439 C CA . ALA B 1 101 ? 18.438 14.852 -1.402 1 95.88 101 ALA B CA 1
ATOM 2440 C C . ALA B 1 101 ? 17.578 15.75 -2.291 1 95.88 101 ALA B C 1
ATOM 2442 O O . ALA B 1 101 ? 18.031 16.797 -2.756 1 95.88 101 ALA B O 1
ATOM 2443 N N . ASP B 1 102 ? 16.328 15.383 -2.521 1 95.44 102 ASP B N 1
ATOM 2444 C CA . ASP B 1 102 ? 15.484 16.156 -3.426 1 95.44 102 ASP B CA 1
ATOM 2445 C C . ASP B 1 102 ? 14.461 16.984 -2.65 1 95.44 102 ASP B C 1
ATOM 2447 O O . ASP B 1 102 ? 13.617 17.641 -3.248 1 95.44 102 ASP B O 1
ATOM 2451 N N . GLY B 1 103 ? 14.477 16.891 -1.41 1 96.12 103 GLY B N 1
ATOM 2452 C CA . GLY B 1 103 ? 13.578 17.688 -0.585 1 96.12 103 GLY B CA 1
ATOM 2453 C C . GLY B 1 103 ? 12.117 17.391 -0.824 1 96.12 103 GLY B C 1
ATOM 2454 O O . GLY B 1 103 ? 11.32 18.297 -1.077 1 96.12 103 GLY B O 1
ATOM 2455 N N . GLN B 1 104 ? 11.797 16.062 -0.719 1 96.5 104 GLN B N 1
ATOM 2456 C CA . GLN B 1 104 ? 10.414 15.688 -0.963 1 96.5 104 GLN B CA 1
ATOM 2457 C C . GLN B 1 104 ? 9.938 14.648 0.054 1 96.5 104 GLN B C 1
ATOM 2459 O O . GLN B 1 104 ? 10.727 13.805 0.499 1 96.5 104 GLN B O 1
ATOM 2464 N N . VAL B 1 105 ? 8.664 14.773 0.386 1 98.25 105 VAL B N 1
ATOM 2465 C CA . VAL B 1 105 ? 7.973 13.719 1.123 1 98.25 105 VAL B CA 1
ATOM 2466 C C . VAL B 1 105 ? 7.023 12.969 0.189 1 98.25 105 VAL B C 1
ATOM 2468 O O . VAL B 1 105 ? 6.441 13.562 -0.723 1 98.25 105 VAL B O 1
ATOM 2471 N N . ILE B 1 106 ? 6.953 11.695 0.435 1 98.38 106 ILE B N 1
ATOM 2472 C CA . ILE B 1 106 ? 6.137 10.812 -0.39 1 98.38 106 ILE B CA 1
ATOM 2473 C C . ILE B 1 106 ? 5.191 10 0.498 1 98.38 106 ILE B C 1
ATOM 2475 O O . ILE B 1 106 ? 5.613 9.43 1.503 1 98.38 106 ILE B O 1
ATOM 2479 N N . ARG B 1 107 ? 3.934 10.055 0.178 1 98.75 107 ARG B N 1
ATOM 2480 C CA . ARG B 1 107 ? 2.928 9.188 0.786 1 98.75 107 ARG B CA 1
ATOM 2481 C C . ARG B 1 107 ? 2.496 8.086 -0.179 1 98.75 107 ARG B C 1
ATOM 2483 O O . ARG B 1 107 ? 1.853 8.359 -1.194 1 98.75 107 ARG B O 1
ATOM 2490 N N . ASN B 1 108 ? 2.922 6.93 0.088 1 98.69 108 ASN B N 1
ATOM 2491 C CA . ASN B 1 108 ? 2.637 5.711 -0.665 1 98.69 108 ASN B CA 1
ATOM 2492 C C . ASN B 1 108 ? 1.621 4.832 0.056 1 98.69 108 ASN B C 1
ATOM 2494 O O . ASN B 1 108 ? 1.971 4.113 0.995 1 98.69 108 ASN B O 1
ATOM 2498 N N . VAL B 1 109 ? 0.318 4.836 -0.445 1 98.62 109 VAL B N 1
ATOM 2499 C CA . VAL B 1 109 ? -0.731 4.289 0.408 1 98.62 109 VAL B CA 1
ATOM 2500 C C . VAL B 1 109 ? -1.69 3.445 -0.429 1 98.62 109 VAL B C 1
ATOM 2502 O O . VAL B 1 109 ? -1.949 3.76 -1.594 1 98.62 109 VAL B O 1
ATOM 2505 N N . VAL B 1 110 ? -2.178 2.377 0.177 1 98.62 110 VAL B N 1
ATOM 2506 C CA . VAL B 1 110 ? -3.188 1.525 -0.443 1 98.62 110 VAL B CA 1
ATOM 2507 C C . VAL B 1 110 ? -4.367 1.342 0.511 1 98.62 110 VAL B C 1
ATOM 2509 O O . VAL B 1 110 ? -4.203 1.434 1.73 1 98.62 110 VAL B O 1
ATOM 2512 N N . PHE B 1 111 ? -5.492 1.08 -0.072 1 97.88 111 PHE B N 1
ATOM 2513 C CA . PHE B 1 111 ? -6.758 0.877 0.623 1 97.88 111 PHE B CA 1
ATOM 2514 C C . PHE B 1 111 ? -7.379 -0.458 0.235 1 97.88 111 PHE B C 1
ATOM 2516 O O . PHE B 1 111 ? -7.258 -0.896 -0.911 1 97.88 111 PHE B O 1
ATOM 2523 N N . GLY B 1 112 ? -8.102 -1.054 1.151 1 97.06 112 GLY B N 1
ATOM 2524 C CA . GLY B 1 112 ? -8.758 -2.326 0.904 1 97.06 112 GLY B CA 1
ATOM 2525 C C . GLY B 1 112 ? -9.844 -2.242 -0.15 1 97.06 112 GLY B C 1
ATOM 2526 O O . GLY B 1 112 ? -10.352 -3.268 -0.614 1 97.06 112 GLY B O 1
ATOM 2527 N N . ARG B 1 113 ? -10.141 -1.105 -0.603 1 96.69 113 ARG B N 1
ATOM 2528 C CA . ARG B 1 113 ? -11.195 -0.896 -1.591 1 96.69 113 ARG B CA 1
ATOM 2529 C C . ARG B 1 113 ? -10.625 -0.925 -3.008 1 96.69 113 ARG B C 1
ATOM 2531 O O . ARG B 1 113 ? -11.352 -0.688 -3.977 1 96.69 113 ARG B O 1
ATOM 2538 N N . GLY B 1 114 ? -9.367 -1.195 -3.127 1 97.44 114 GLY B N 1
ATOM 2539 C CA . GLY B 1 114 ? -8.75 -1.307 -4.441 1 97.44 114 GLY B CA 1
ATOM 2540 C C . GLY B 1 114 ? -8.273 0.024 -4.988 1 97.44 114 GLY B C 1
ATOM 2541 O O . GLY B 1 114 ? -8.484 0.326 -6.168 1 97.44 114 GLY B O 1
ATOM 2542 N N . ILE B 1 115 ? -7.734 0.799 -4.141 1 97.62 115 ILE B N 1
ATOM 2543 C CA . ILE B 1 115 ? -7.16 2.096 -4.492 1 97.62 115 ILE B CA 1
ATOM 2544 C C . ILE B 1 115 ? -5.699 2.146 -4.062 1 97.62 115 ILE B C 1
ATOM 2546 O O . ILE B 1 115 ? -5.355 1.723 -2.955 1 97.62 115 ILE B O 1
ATOM 2550 N N . ALA B 1 116 ? -4.836 2.619 -4.934 1 98 116 ALA B N 1
ATOM 2551 C CA . ALA B 1 116 ? -3.447 2.941 -4.613 1 98 116 ALA B CA 1
ATOM 2552 C C . ALA B 1 116 ? -3.129 4.395 -4.957 1 98 116 ALA B C 1
ATOM 2554 O O . ALA B 1 116 ? -3.529 4.891 -6.012 1 98 116 ALA B O 1
ATOM 2555 N N . ILE B 1 117 ? -2.447 5.074 -4.055 1 98.12 117 ILE B N 1
ATOM 2556 C CA . ILE B 1 117 ? -2.062 6.465 -4.281 1 98.12 117 ILE B CA 1
ATOM 2557 C C . ILE B 1 117 ? -0.579 6.645 -3.961 1 98.12 117 ILE B C 1
ATOM 2559 O O . ILE B 1 117 ? -0.105 6.207 -2.91 1 98.12 117 ILE B O 1
ATOM 2563 N N . LEU B 1 118 ? 0.133 7.145 -4.855 1 97.94 118 LEU B N 1
ATOM 2564 C CA . LEU B 1 118 ? 1.442 7.734 -4.598 1 97.94 118 LEU B CA 1
ATOM 2565 C C . LEU B 1 118 ? 1.381 9.258 -4.695 1 97.94 118 LEU B C 1
ATOM 2567 O O . LEU B 1 118 ? 1.229 9.812 -5.785 1 97.94 118 LEU B O 1
ATOM 2571 N N . ALA B 1 119 ? 1.435 9.867 -3.555 1 98.38 119 ALA B N 1
ATOM 2572 C CA . ALA B 1 119 ? 1.34 11.32 -3.473 1 98.38 119 ALA B CA 1
ATOM 2573 C C . ALA B 1 119 ? 2.621 11.922 -2.902 1 98.38 119 ALA B C 1
ATOM 2575 O O . ALA B 1 119 ? 3.4 11.234 -2.244 1 98.38 119 ALA B O 1
ATOM 2576 N N . GLY B 1 120 ? 2.846 13.188 -3.195 1 97.19 120 GLY B N 1
ATOM 2577 C CA . GLY B 1 120 ? 4.047 13.805 -2.656 1 97.19 120 GLY B CA 1
ATOM 2578 C C . GLY B 1 120 ? 4.039 15.312 -2.77 1 97.19 120 GLY B C 1
ATOM 2579 O O . GLY B 1 120 ? 3.096 15.898 -3.307 1 97.19 120 GLY B O 1
ATOM 2580 N N . GLY B 1 121 ? 5.012 15.891 -2.117 1 96.31 121 GLY B N 1
ATOM 2581 C CA . GLY B 1 121 ? 5.238 17.328 -2.115 1 96.31 121 GLY B CA 1
ATOM 2582 C C . GLY B 1 121 ? 6.617 17.719 -1.614 1 96.31 121 GLY B C 1
ATOM 2583 O O . GLY B 1 121 ? 7.324 16.891 -1.027 1 96.31 121 GLY B O 1
ATOM 2584 N N . ASP B 1 122 ? 6.934 18.953 -1.886 1 97.12 122 ASP B N 1
ATOM 2585 C CA . ASP B 1 122 ? 8.188 19.484 -1.374 1 97.12 122 ASP B CA 1
ATOM 2586 C C . ASP B 1 122 ? 8.133 19.672 0.141 1 97.12 122 ASP B C 1
ATOM 2588 O O . ASP B 1 122 ? 7.078 20.016 0.69 1 97.12 122 ASP B O 1
ATOM 2592 N N . ALA B 1 123 ? 9.258 19.406 0.731 1 97.62 123 ALA B N 1
ATOM 2593 C CA . ALA B 1 123 ? 9.352 19.578 2.178 1 97.62 123 ALA B CA 1
ATOM 2594 C C . ALA B 1 123 ? 10.789 19.859 2.604 1 97.62 123 ALA B C 1
ATOM 2596 O O . ALA B 1 123 ? 11.727 19.656 1.829 1 97.62 123 ALA B O 1
ATOM 2597 N N . ALA B 1 124 ? 10.922 20.391 3.771 1 95.75 124 ALA B N 1
ATOM 2598 C CA . ALA B 1 124 ? 12.211 20.625 4.418 1 95.75 124 ALA B CA 1
ATOM 2599 C C . ALA B 1 124 ? 12.195 20.141 5.867 1 95.75 124 ALA B C 1
ATOM 2601 O O . ALA B 1 124 ? 11.125 20.016 6.469 1 95.75 124 ALA B O 1
ATOM 2602 N N . ILE B 1 125 ? 13.383 19.844 6.34 1 93.25 125 ILE B N 1
ATOM 2603 C CA . ILE B 1 125 ? 13.508 19.469 7.746 1 93.25 125 ILE B CA 1
ATOM 2604 C C . ILE B 1 125 ? 12.922 20.578 8.625 1 93.25 125 ILE B C 1
ATOM 2606 O O . ILE B 1 125 ? 13.211 21.75 8.43 1 93.25 125 ILE B O 1
ATOM 2610 N N . GLY B 1 126 ? 11.969 20.188 9.508 1 90.62 126 GLY B N 1
ATOM 2611 C CA . GLY B 1 126 ? 11.383 21.125 10.438 1 90.62 126 GLY B CA 1
ATOM 2612 C C . GLY B 1 126 ? 10.039 21.656 9.984 1 90.62 126 GLY B C 1
ATOM 2613 O O . GLY B 1 126 ? 9.344 22.344 10.734 1 90.62 126 GLY B O 1
ATOM 2614 N N . ASP B 1 127 ? 9.711 21.344 8.703 1 95.44 127 ASP B N 1
ATOM 2615 C CA . ASP B 1 127 ? 8.398 21.766 8.25 1 95.44 127 ASP B CA 1
ATOM 2616 C C . ASP B 1 127 ? 7.293 21.25 9.164 1 95.44 127 ASP B C 1
ATOM 2618 O O . ASP B 1 127 ? 7.336 20.094 9.594 1 95.44 127 ASP B O 1
ATOM 2622 N N . ARG B 1 128 ? 6.277 22.078 9.422 1 96.44 128 ARG B N 1
ATOM 2623 C CA . ARG B 1 128 ? 5.168 21.688 10.289 1 96.44 128 ARG B CA 1
ATOM 2624 C C . ARG B 1 128 ? 3.941 21.312 9.469 1 96.44 128 ARG B C 1
ATOM 2626 O O . ARG B 1 128 ? 2.957 20.797 10.016 1 96.44 128 ARG B O 1
ATOM 2633 N N . ILE B 1 129 ? 3.994 21.672 8.227 1 98.25 129 ILE B N 1
ATOM 2634 C CA . ILE B 1 129 ? 2.93 21.281 7.312 1 98.25 129 ILE B CA 1
ATOM 2635 C C . IL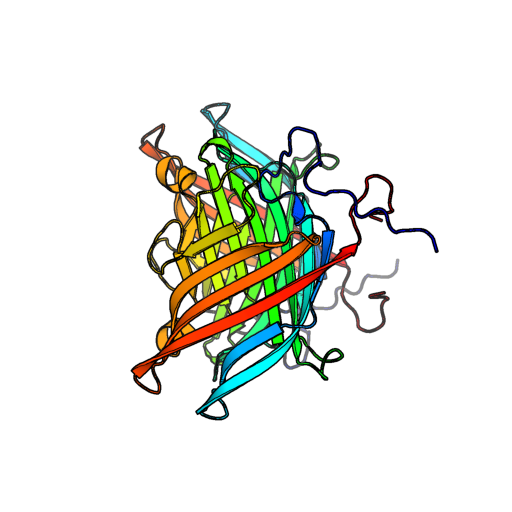E B 1 129 ? 3.521 20.5 6.137 1 98.25 129 ILE B C 1
ATOM 2637 O O . ILE B 1 129 ? 4.465 20.969 5.492 1 98.25 129 ILE B O 1
ATOM 2641 N N . LEU B 1 130 ? 3.049 19.359 5.926 1 98.56 130 LEU B N 1
ATOM 2642 C CA . LEU B 1 130 ? 3.43 18.531 4.785 1 98.56 130 LEU B CA 1
ATOM 2643 C C . LEU B 1 130 ? 2.258 18.344 3.826 1 98.56 130 LEU B C 1
ATOM 2645 O O . LEU B 1 130 ? 1.118 18.156 4.258 1 98.56 130 LEU B O 1
ATOM 2649 N N . HIS B 1 131 ? 2.543 18.422 2.582 1 98.44 131 HIS B N 1
ATOM 2650 C CA . HIS B 1 131 ? 1.519 18.266 1.556 1 98.44 131 HIS B CA 1
ATOM 2651 C C . HIS B 1 131 ? 1.765 17.016 0.724 1 98.44 131 HIS B C 1
ATOM 2653 O O . HIS B 1 131 ? 2.908 16.703 0.38 1 98.44 131 HIS B O 1
ATOM 2659 N N . PHE B 1 132 ? 0.718 16.312 0.462 1 98.38 132 PHE B N 1
ATOM 2660 C CA . PHE B 1 132 ? 0.72 15.117 -0.38 1 98.38 132 PHE B CA 1
ATOM 2661 C C . PHE B 1 132 ? -0.352 15.219 -1.459 1 98.38 132 PHE B C 1
ATOM 2663 O O . PHE B 1 132 ? -1.534 14.992 -1.19 1 98.38 132 PHE B O 1
ATOM 2670 N N . ASP B 1 133 ? 0.075 15.461 -2.676 1 97.44 133 ASP B N 1
ATOM 2671 C CA . ASP B 1 133 ? -0.891 15.602 -3.762 1 97.44 133 ASP B CA 1
ATOM 2672 C C . ASP B 1 133 ? -0.644 14.562 -4.852 1 97.44 133 ASP B C 1
ATOM 2674 O O . ASP B 1 133 ? 0.496 14.148 -5.078 1 97.44 133 ASP B O 1
ATOM 2678 N N . ALA B 1 134 ? -1.722 14.102 -5.441 1 95.81 134 ALA B N 1
ATOM 2679 C CA . ALA B 1 134 ? -1.654 13.133 -6.539 1 95.81 134 ALA B CA 1
ATOM 2680 C C . ALA B 1 134 ? -2.773 13.375 -7.547 1 95.81 134 ALA B C 1
ATOM 2682 O O . ALA B 1 134 ? -3.881 13.766 -7.176 1 95.81 134 ALA B O 1
ATOM 2683 N N . THR B 1 135 ? -2.439 13.117 -8.758 1 86.81 135 THR B N 1
ATOM 2684 C CA . THR B 1 135 ? -3.412 13.234 -9.844 1 86.81 135 THR B CA 1
ATOM 2685 C C . THR B 1 135 ? -3.42 11.969 -10.695 1 86.81 135 THR B C 1
ATOM 2687 O O . THR B 1 135 ? -2.365 11.5 -11.125 1 86.81 135 THR B O 1
ATOM 2690 N N . PRO B 1 136 ? -4.637 11.492 -11.023 1 78.88 136 PRO B N 1
ATOM 2691 C CA . PRO B 1 136 ? -4.691 10.312 -11.898 1 78.88 136 PRO B CA 1
ATOM 2692 C C . PRO B 1 136 ? -3.967 10.531 -13.219 1 78.88 136 PRO B C 1
ATOM 2694 O O . PRO B 1 136 ? -4.027 11.617 -13.797 1 78.88 136 PRO B O 1
ATOM 2697 N N . GLY B 1 137 ? -3.338 9.5 -13.703 1 76.06 137 GLY B N 1
ATOM 2698 C CA . GLY B 1 137 ? -2.645 9.57 -14.977 1 76.06 137 GLY B CA 1
ATOM 2699 C C . GLY B 1 137 ? -1.192 9.992 -14.844 1 76.06 137 GLY B C 1
ATOM 2700 O O . GLY B 1 137 ? -0.398 9.797 -15.766 1 76.06 137 GLY B O 1
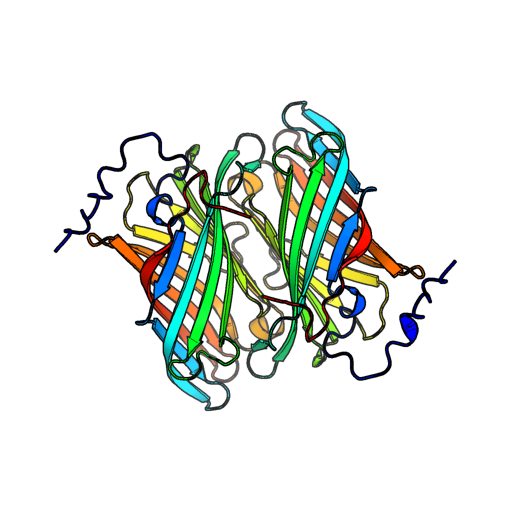ATOM 2701 N N . ASP B 1 138 ? -0.891 10.695 -13.742 1 81.31 138 ASP B N 1
ATOM 2702 C CA . ASP B 1 138 ? 0.518 10.977 -13.484 1 81.31 138 ASP B CA 1
ATOM 2703 C C . ASP B 1 138 ? 1.279 9.695 -13.141 1 81.31 138 ASP B C 1
ATOM 2705 O O . ASP B 1 138 ? 0.877 8.953 -12.242 1 81.31 138 ASP B O 1
ATOM 2709 N N . PRO B 1 139 ? 2.355 9.383 -13.867 1 83.12 139 PRO B N 1
ATOM 2710 C CA . PRO B 1 139 ? 3.078 8.141 -13.594 1 83.12 139 PRO B CA 1
ATOM 2711 C C . PRO B 1 139 ? 3.85 8.195 -12.273 1 83.12 139 PRO B C 1
ATOM 2713 O O . PRO B 1 139 ? 4.312 7.16 -11.789 1 83.12 139 PRO B O 1
ATOM 2716 N N . CYS B 1 140 ? 4.156 9.312 -11.742 1 88.62 140 CYS B N 1
ATOM 2717 C CA . CYS B 1 140 ? 4.82 9.461 -10.453 1 88.62 140 CYS B CA 1
ATOM 2718 C C . CYS B 1 140 ? 3.803 9.625 -9.336 1 88.62 140 CYS B C 1
ATOM 2720 O O . CYS B 1 140 ? 3.365 8.633 -8.742 1 88.62 140 CYS B O 1
ATOM 2722 N N . TYR B 1 141 ? 3.359 10.82 -9.156 1 91.94 141 TYR B N 1
ATOM 2723 C CA . TYR B 1 141 ? 2.371 11.086 -8.117 1 91.94 141 TYR B CA 1
ATOM 2724 C C . TYR B 1 141 ? 0.956 10.961 -8.664 1 91.94 141 TYR B C 1
ATOM 2726 O O . TYR B 1 141 ? 0.317 11.969 -8.992 1 91.94 141 TYR B O 1
ATOM 2734 N N . GLY B 1 142 ? 0.489 9.656 -8.664 1 95.38 142 GLY B N 1
ATOM 2735 C CA . GLY B 1 142 ? -0.771 9.32 -9.305 1 95.38 142 GLY B CA 1
ATOM 2736 C C . GLY B 1 142 ? -1.686 8.484 -8.43 1 95.38 142 GLY B C 1
ATOM 2737 O O . GLY B 1 142 ? -1.424 8.312 -7.234 1 95.38 142 GLY B O 1
ATOM 2738 N N . ILE B 1 143 ? -2.844 8.203 -9.031 1 96.56 143 ILE B N 1
ATOM 2739 C CA . ILE B 1 143 ? -3.889 7.422 -8.375 1 96.56 143 ILE B CA 1
ATOM 2740 C C . ILE B 1 143 ? -4.27 6.234 -9.258 1 96.56 143 ILE B C 1
ATOM 2742 O O . ILE B 1 143 ? -4.523 6.395 -10.453 1 96.56 143 ILE B O 1
ATOM 2746 N N . LEU B 1 144 ? -4.266 5.074 -8.68 1 96.81 144 LEU B N 1
ATOM 2747 C CA . LEU B 1 144 ? -4.801 3.865 -9.297 1 96.81 144 LEU B CA 1
ATOM 2748 C C . LEU B 1 144 ? -6.09 3.428 -8.602 1 96.81 144 LEU B C 1
ATOM 2750 O O . LEU B 1 144 ? -6.199 3.506 -7.379 1 96.81 144 LEU B O 1
ATOM 2754 N N . GLN B 1 145 ? -7.035 2.973 -9.367 1 95.88 145 GLN B N 1
ATOM 2755 C CA . GLN B 1 145 ? -8.344 2.59 -8.844 1 95.88 145 GLN B CA 1
ATOM 2756 C C . GLN B 1 145 ? -8.93 1.423 -9.633 1 95.88 145 GLN B C 1
ATOM 2758 O O . GLN B 1 145 ? -8.703 1.305 -10.836 1 95.88 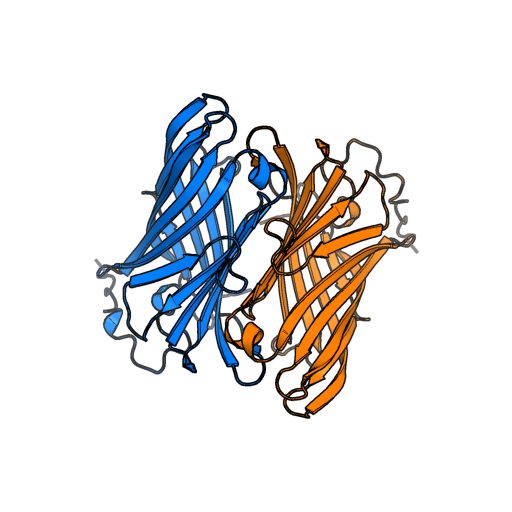145 GLN B O 1
ATOM 2763 N N . ASN B 1 146 ? -9.625 0.579 -8.914 1 94.5 146 ASN B N 1
ATOM 2764 C CA . ASN B 1 146 ? -10.141 -0.595 -9.617 1 94.5 146 ASN B CA 1
ATOM 2765 C C . ASN B 1 146 ? -11.195 -0.214 -10.648 1 94.5 146 ASN B C 1
ATOM 2767 O O . ASN B 1 146 ? -11.648 0.929 -10.688 1 94.5 146 ASN B O 1
ATOM 2771 N N . ARG B 1 147 ? -11.602 -1.164 -11.438 1 92.88 147 ARG B N 1
ATOM 2772 C CA . ARG B 1 147 ? -12.422 -0.918 -12.609 1 92.88 147 ARG B CA 1
ATOM 2773 C C . ARG B 1 147 ? -13.789 -0.36 -12.211 1 92.88 147 ARG B C 1
ATOM 2775 O O . ARG B 1 147 ? -14.32 0.531 -12.883 1 92.88 147 ARG B O 1
ATOM 2782 N N . TYR B 1 148 ? -14.375 -0.868 -11.195 1 94.81 148 TYR B N 1
ATOM 2783 C CA . TYR B 1 148 ? -15.688 -0.393 -10.766 1 94.81 148 TYR B CA 1
ATOM 2784 C C . TYR B 1 148 ? -15.641 1.09 -10.414 1 94.81 148 TYR B C 1
ATOM 2786 O O . TYR B 1 148 ? -16.516 1.858 -10.828 1 94.81 148 TYR B O 1
ATOM 2794 N N . LEU B 1 149 ? -14.648 1.438 -9.68 1 94.75 149 LEU B N 1
ATOM 2795 C CA . LEU B 1 149 ? -14.516 2.83 -9.273 1 94.75 149 LEU B CA 1
ATOM 2796 C C . LEU B 1 149 ? -14.281 3.732 -10.484 1 94.75 149 LEU B C 1
ATOM 2798 O O . LEU B 1 149 ? -14.859 4.82 -10.57 1 94.75 149 LEU B O 1
ATOM 2802 N N . LEU B 1 150 ? -13.492 3.279 -11.352 1 92.88 150 LEU B N 1
ATOM 2803 C CA . LEU B 1 150 ? -13.242 4.051 -12.562 1 92.88 150 LEU B CA 1
ATOM 2804 C C . LEU B 1 150 ? -14.531 4.309 -13.32 1 92.88 150 LEU B C 1
ATOM 2806 O O . LEU B 1 150 ? -14.734 5.395 -13.875 1 92.88 150 LEU B O 1
ATOM 2810 N N . ASP B 1 151 ? -15.414 3.387 -13.266 1 94 151 ASP B N 1
ATOM 2811 C CA . ASP B 1 151 ? -16.656 3.467 -14.023 1 94 151 ASP B CA 1
ATOM 2812 C C . ASP B 1 151 ? -17.734 4.234 -13.25 1 94 151 ASP B C 1
ATOM 2814 O O . ASP B 1 151 ? -18.516 4.98 -13.844 1 94 151 ASP B O 1
ATOM 2818 N N . ARG B 1 152 ? -17.766 4.051 -11.914 1 93.81 152 ARG B N 1
ATOM 2819 C CA . ARG B 1 152 ? -18.953 4.48 -11.188 1 93.81 152 ARG B CA 1
ATOM 2820 C C . ARG B 1 152 ? -18.641 5.676 -10.297 1 93.81 152 ARG B C 1
ATOM 2822 O O . ARG B 1 152 ? -19.531 6.48 -10 1 93.81 152 ARG B O 1
ATOM 2829 N N . ALA B 1 153 ? -17.469 5.715 -9.789 1 94.19 153 ALA B N 1
ATOM 2830 C CA . ALA B 1 153 ? -17.031 6.766 -8.875 1 94.19 153 ALA B CA 1
ATOM 2831 C C . ALA B 1 153 ? -15.555 7.098 -9.102 1 94.19 153 ALA B C 1
ATOM 2833 O O . ALA B 1 153 ? -14.734 6.938 -8.195 1 94.19 153 ALA B O 1
ATOM 2834 N N . GLU B 1 154 ? -15.289 7.664 -10.227 1 95.31 154 GLU B N 1
ATOM 2835 C CA . GLU B 1 154 ? -13.914 7.895 -10.656 1 95.31 154 GLU B CA 1
ATOM 2836 C C . GLU B 1 154 ? -13.219 8.898 -9.742 1 95.31 154 GLU B C 1
ATOM 2838 O O . GLU B 1 154 ? -13.742 9.992 -9.5 1 95.31 154 GLU B O 1
ATOM 2843 N N . ILE B 1 155 ? -12.07 8.539 -9.242 1 96 155 ILE B N 1
ATOM 2844 C CA . ILE B 1 155 ? -11.234 9.469 -8.484 1 96 155 ILE B CA 1
ATOM 2845 C C . ILE B 1 155 ? -10.461 10.367 -9.445 1 96 155 ILE B C 1
ATOM 2847 O O . ILE B 1 155 ? -9.688 9.875 -10.273 1 96 155 ILE B O 1
ATOM 2851 N N . LYS B 1 156 ? -10.57 11.648 -9.234 1 95.88 156 LYS B N 1
ATOM 2852 C CA . LYS B 1 156 ? -10.008 12.602 -10.188 1 95.88 156 LYS B CA 1
ATOM 2853 C C . LYS B 1 156 ? -8.836 13.359 -9.57 1 95.88 156 LYS B C 1
ATOM 2855 O O . LYS B 1 156 ? -8.07 14.016 -10.281 1 95.88 156 LYS B O 1
ATOM 2860 N N . GLY B 1 157 ? -8.711 13.219 -8.336 1 96.44 157 GLY B N 1
ATOM 2861 C CA . GLY B 1 157 ? -7.633 13.922 -7.652 1 96.44 157 GLY B CA 1
ATOM 2862 C C . GLY B 1 157 ? -7.57 13.617 -6.168 1 96.44 157 GLY B C 1
ATOM 2863 O O . GLY B 1 157 ? -8.555 13.172 -5.578 1 96.44 157 GLY B O 1
ATOM 2864 N N . PHE B 1 158 ? -6.457 13.852 -5.645 1 97.81 158 PHE B N 1
ATOM 2865 C CA . PHE B 1 158 ? -6.219 13.648 -4.219 1 97.81 158 PHE B CA 1
ATOM 2866 C C . PHE B 1 158 ? -5.309 14.734 -3.664 1 97.81 158 PHE B C 1
ATOM 2868 O O . PHE B 1 158 ? -4.23 14.992 -4.211 1 97.81 158 PHE B O 1
ATOM 2875 N N . THR B 1 159 ? -5.723 15.383 -2.629 1 98.12 159 THR B N 1
ATOM 2876 C CA . THR B 1 159 ? -4.906 16.312 -1.854 1 98.12 159 THR B CA 1
ATOM 2877 C C . THR B 1 159 ? -4.992 15.992 -0.365 1 98.12 159 THR B C 1
ATOM 2879 O O . THR B 1 159 ? -6.059 15.633 0.137 1 98.12 159 THR B O 1
ATOM 2882 N N . SER B 1 160 ? -3.891 16.125 0.279 1 98.44 160 SER B N 1
ATOM 2883 C CA . SER B 1 160 ? -3.85 15.867 1.715 1 98.44 160 SER B CA 1
ATOM 2884 C C . SER B 1 160 ? -2.746 16.672 2.387 1 98.44 160 SER B C 1
ATOM 2886 O O . SER B 1 160 ? -1.754 17.031 1.748 1 98.44 160 SER B O 1
ATOM 2888 N N . SER B 1 161 ? -2.959 16.984 3.646 1 98.62 161 SER B N 1
ATOM 2889 C CA . SER B 1 161 ? -1.956 17.672 4.449 1 98.62 161 SER B CA 1
ATOM 2890 C C . SER B 1 161 ? -1.854 17.078 5.844 1 98.62 161 SER B C 1
ATOM 2892 O O . SER B 1 161 ? -2.865 16.703 6.441 1 98.62 161 SER B O 1
ATOM 2894 N N . PHE B 1 162 ? -0.677 16.953 6.27 1 98.62 162 PHE B N 1
ATOM 2895 C CA . PHE B 1 162 ? -0.373 16.688 7.672 1 98.62 162 PHE B CA 1
ATOM 2896 C C . PHE B 1 162 ? 0.135 17.938 8.367 1 98.62 162 PHE B C 1
ATOM 2898 O O . PHE B 1 162 ? 0.969 18.656 7.82 1 98.62 162 PHE B O 1
ATOM 2905 N N . VAL B 1 163 ? -0.363 18.172 9.578 1 98.56 163 VAL B N 1
ATOM 2906 C CA . VAL B 1 163 ? 0.033 19.344 10.344 1 98.56 163 VAL B CA 1
ATOM 2907 C C . VAL B 1 163 ? 0.508 18.906 11.734 1 98.56 163 VAL B C 1
ATOM 2909 O O . VAL B 1 163 ? -0.197 18.188 12.445 1 98.56 163 VAL B O 1
ATOM 2912 N N . PHE B 1 164 ? 1.645 19.359 12.062 1 97.5 164 PHE B N 1
ATOM 2913 C CA . PHE B 1 164 ? 2.18 19.156 13.398 1 97.5 164 PHE B CA 1
ATOM 2914 C C . PHE B 1 164 ? 1.932 20.375 14.281 1 97.5 164 PHE B C 1
ATOM 2916 O O . PHE B 1 164 ? 2.604 21.406 14.133 1 97.5 164 PHE B O 1
ATOM 2923 N N . ASP B 1 165 ? 1.092 20.188 15.219 1 94.94 165 ASP B N 1
ATOM 2924 C CA . ASP B 1 165 ? 0.613 21.297 16.031 1 94.94 165 ASP B CA 1
ATOM 2925 C C . ASP B 1 165 ? 1.598 21.625 17.156 1 94.94 165 ASP B C 1
ATOM 2927 O O . ASP B 1 165 ? 2.371 20.75 17.578 1 94.94 165 ASP B O 1
ATOM 2931 N N . GLU B 1 166 ? 1.507 22.797 17.703 1 92.56 166 GLU B N 1
ATOM 2932 C CA . GLU B 1 166 ? 2.406 23.266 18.75 1 92.56 166 GLU B CA 1
ATOM 2933 C C . GLU B 1 166 ? 2.229 22.453 20.031 1 92.56 166 GLU B C 1
ATOM 2935 O O . GLU B 1 166 ? 3.182 22.266 20.781 1 92.56 166 GLU B O 1
ATOM 2940 N N . ASP B 1 167 ? 1.082 21.969 20.188 1 93.38 167 ASP B N 1
ATOM 2941 C CA . ASP B 1 167 ? 0.813 21.266 21.438 1 93.38 167 ASP B CA 1
ATOM 2942 C C . ASP B 1 167 ? 1.211 19.797 21.344 1 93.38 167 ASP B C 1
ATOM 2944 O O . ASP B 1 167 ? 0.941 19 22.25 1 93.38 167 ASP B O 1
ATOM 2948 N N . GLY B 1 168 ? 1.737 19.422 20.172 1 94.12 168 GLY B N 1
ATOM 2949 C CA . GLY B 1 168 ? 2.227 18.062 20.016 1 94.12 168 GLY B CA 1
ATOM 2950 C C . GLY B 1 168 ? 1.258 17.156 19.281 1 94.12 168 GLY B C 1
ATOM 2951 O O . GLY B 1 168 ? 1.578 16 19 1 94.12 168 GLY B O 1
ATOM 2952 N N . ALA B 1 169 ? 0.119 17.703 18.938 1 97.12 169 ALA B N 1
ATOM 2953 C CA . ALA B 1 169 ? -0.855 16.922 18.188 1 97.12 169 ALA B CA 1
ATOM 2954 C C . ALA B 1 169 ? -0.485 16.875 16.703 1 97.12 169 ALA B C 1
ATOM 2956 O O . ALA B 1 169 ? 0.331 17.672 16.234 1 97.12 169 ALA B O 1
ATOM 2957 N N . PHE B 1 170 ? -0.917 15.867 16.078 1 96.31 170 PHE B N 1
ATOM 2958 C CA . PHE B 1 170 ? -0.857 15.648 14.641 1 96.31 170 PHE B CA 1
ATOM 2959 C C . PHE B 1 170 ? -2.248 15.734 14.023 1 96.31 170 PHE B C 1
ATOM 2961 O O . PHE B 1 170 ? -3.164 15.023 14.445 1 96.31 170 PHE B O 1
ATOM 2968 N N . SER B 1 171 ? -2.467 16.656 13.117 1 98.56 171 SER B N 1
ATOM 2969 C CA . SER B 1 171 ? -3.736 16.75 12.398 1 98.56 171 SER B CA 1
ATOM 2970 C C . SER B 1 171 ? -3.547 16.516 10.906 1 98.56 171 SER B C 1
ATOM 2972 O O . SER B 1 171 ? -2.449 16.703 10.375 1 98.56 171 SER B O 1
ATOM 2974 N N . TYR B 1 172 ? -4.668 16.078 10.273 1 98.69 172 TYR B N 1
ATOM 2975 C CA . TYR B 1 172 ? -4.594 15.93 8.82 1 98.69 172 TYR B CA 1
ATOM 2976 C C . TYR B 1 172 ? -5.926 16.266 8.172 1 98.69 172 TYR B C 1
ATOM 2978 O O . TYR B 1 172 ? -6.969 16.25 8.828 1 98.69 172 TYR B O 1
ATOM 2986 N N . THR B 1 173 ? -5.844 16.672 6.926 1 98.5 173 THR B N 1
ATOM 2987 C CA . THR B 1 173 ? -6.973 16.766 6.012 1 98.5 173 THR B CA 1
ATOM 2988 C C . THR B 1 173 ? -6.699 15.984 4.727 1 98.5 173 THR B C 1
ATOM 2990 O O . THR B 1 173 ? -5.551 15.883 4.289 1 98.5 173 THR B O 1
ATOM 2993 N N . SER B 1 174 ? -7.727 15.414 4.234 1 98.25 174 SER B N 1
ATOM 2994 C CA . SER B 1 174 ? -7.672 14.766 2.928 1 98.25 174 SER B CA 1
ATOM 2995 C C . SER B 1 174 ? -8.898 15.109 2.092 1 98.25 174 SER B C 1
ATOM 2997 O O . SER B 1 174 ? -10 15.242 2.627 1 98.25 174 SER B O 1
ATOM 2999 N N . ASP B 1 175 ? -8.664 15.219 0.809 1 98.19 175 ASP B N 1
ATOM 3000 C CA . ASP B 1 175 ? -9.711 15.523 -0.159 1 98.19 175 ASP B CA 1
ATOM 3001 C C . ASP B 1 175 ? -9.57 14.664 -1.411 1 98.19 175 ASP B C 1
ATOM 3003 O O . ASP B 1 175 ? -8.594 14.781 -2.148 1 98.19 175 ASP B O 1
ATOM 3007 N N . LEU B 1 176 ? -10.523 13.812 -1.623 1 97.25 176 LEU B N 1
ATOM 3008 C CA . LEU B 1 176 ? -10.664 13.086 -2.877 1 97.25 176 LEU B CA 1
ATOM 3009 C C . LEU B 1 176 ? -11.742 13.719 -3.756 1 97.25 176 LEU B C 1
ATOM 3011 O O . LEU B 1 176 ? -12.898 13.828 -3.35 1 97.25 176 LEU B O 1
ATOM 3015 N N . ARG B 1 177 ? -11.352 14.117 -4.887 1 96.88 177 ARG B N 1
ATOM 3016 C CA . ARG B 1 177 ? -12.336 14.539 -5.875 1 96.88 177 ARG B CA 1
ATOM 3017 C C . ARG B 1 177 ? -12.859 13.344 -6.672 1 96.88 177 ARG B C 1
ATOM 3019 O O . ARG B 1 177 ? -12.086 12.633 -7.316 1 96.88 177 ARG B O 1
ATOM 3026 N N . LEU B 1 178 ? -14.203 13.227 -6.66 1 95.94 178 LEU B N 1
ATOM 3027 C CA . LEU B 1 178 ? -14.836 12.094 -7.316 1 95.94 178 LEU B CA 1
ATOM 3028 C C . LEU B 1 178 ? -15.789 12.562 -8.414 1 95.94 178 LEU B C 1
ATOM 3030 O O . LEU B 1 178 ? -16.469 13.578 -8.258 1 95.94 178 LEU B O 1
ATOM 3034 N N . ARG B 1 179 ? -15.797 11.844 -9.469 1 95.38 179 ARG B N 1
ATOM 3035 C CA . ARG B 1 179 ? -16.859 11.961 -10.461 1 95.38 179 ARG B CA 1
ATOM 3036 C C . ARG B 1 179 ? -17.828 10.781 -10.375 1 95.38 179 ARG B C 1
ATOM 3038 O O . ARG B 1 179 ? -17.438 9.641 -10.641 1 95.38 179 ARG B O 1
ATOM 3045 N N . LEU B 1 180 ? -19.047 11.086 -10.07 1 93.12 180 LEU B N 1
ATOM 3046 C CA . LEU B 1 180 ? -20.062 10.047 -9.914 1 93.12 180 LEU B CA 1
ATOM 3047 C C . LEU B 1 180 ? -20.812 9.812 -11.219 1 93.12 180 LEU B C 1
ATOM 3049 O O . LEU B 1 180 ? -21.406 10.734 -11.773 1 93.12 180 LEU B O 1
ATOM 3053 N N . ALA B 1 181 ? -20.859 8.602 -11.656 1 91.38 181 ALA B N 1
ATOM 3054 C CA . ALA B 1 181 ? -21.547 8.266 -12.898 1 91.38 181 ALA B CA 1
ATOM 3055 C C . ALA B 1 181 ? -23.062 8.383 -12.727 1 91.38 181 ALA B C 1
ATOM 3057 O O . ALA B 1 181 ? -23.766 8.766 -13.664 1 91.38 181 ALA B O 1
ATOM 3058 N N . ALA B 1 182 ? -23.594 8.062 -11.555 1 85.44 182 ALA B N 1
ATOM 3059 C CA . ALA B 1 182 ? -25.031 8.047 -11.297 1 85.44 182 ALA B CA 1
ATOM 3060 C C . ALA B 1 182 ? -25.625 9.438 -11.477 1 85.44 182 ALA B C 1
ATOM 3062 O O . ALA B 1 182 ? -26.75 9.578 -11.984 1 85.44 182 ALA B O 1
ATOM 3063 N N . THR B 1 183 ? -24.938 10.484 -11.164 1 86.06 183 THR B N 1
ATOM 3064 C CA . THR B 1 183 ? -25.5 11.836 -11.188 1 86.06 183 THR B CA 1
ATOM 3065 C C . THR B 1 183 ? -24.781 12.688 -12.234 1 86.06 183 THR B C 1
ATOM 3067 O O . THR B 1 183 ? -25.281 13.758 -12.617 1 86.06 183 THR B O 1
ATOM 3070 N N . GLY B 1 184 ? -23.578 12.234 -12.656 1 89.25 184 GLY B N 1
ATOM 3071 C CA . GLY B 1 184 ? -22.75 13.023 -13.555 1 89.25 184 GLY B CA 1
ATOM 3072 C C . GLY B 1 184 ? -22.047 14.172 -12.852 1 89.25 184 GLY B C 1
ATOM 3073 O O . GLY B 1 184 ? -21.328 14.945 -13.484 1 89.25 184 GLY B O 1
ATOM 3074 N N . SER B 1 185 ? -22.156 14.234 -11.609 1 91.06 185 SER B N 1
ATOM 3075 C CA . SER B 1 185 ? -21.625 15.344 -10.828 1 91.06 185 SER B CA 1
ATOM 3076 C C . SER B 1 185 ? -20.281 14.977 -10.203 1 91.06 185 SER B C 1
ATOM 3078 O O . SER B 1 185 ? -19.938 13.797 -10.094 1 91.06 185 SER B O 1
ATOM 3080 N N . GLU B 1 186 ? -19.594 16.016 -9.891 1 94 186 GLU B N 1
ATOM 3081 C CA . GLU B 1 186 ? -18.375 15.859 -9.094 1 94 186 GLU B CA 1
ATOM 3082 C C . GLU B 1 186 ? -18.641 16.156 -7.621 1 94 186 GLU B C 1
ATOM 3084 O O . GLU B 1 186 ? -19.5 16.969 -7.289 1 94 186 GLU B O 1
ATOM 3089 N N . MET B 1 187 ? -17.938 15.438 -6.84 1 93.44 187 MET B N 1
ATOM 3090 C CA . MET B 1 187 ? -18.078 15.648 -5.402 1 93.44 187 MET B CA 1
ATOM 3091 C C . MET B 1 187 ? -16.75 15.531 -4.691 1 93.44 187 MET B C 1
ATOM 3093 O O . MET B 1 187 ? -15.805 14.938 -5.219 1 93.44 187 MET B O 1
ATOM 3097 N N . HIS B 1 188 ? -16.734 16.156 -3.48 1 96.12 188 HIS B N 1
ATOM 3098 C CA . HIS B 1 188 ? -15.57 16.094 -2.613 1 96.12 188 HIS B CA 1
ATOM 3099 C C . HIS B 1 188 ? -15.805 15.133 -1.447 1 96.12 188 HIS B C 1
ATOM 3101 O O . HIS B 1 188 ? -16.766 15.297 -0.691 1 96.12 188 HIS B O 1
ATOM 3107 N N . HIS B 1 189 ? -15.016 14.094 -1.407 1 96.56 189 HIS B N 1
ATOM 3108 C CA . HIS B 1 189 ? -14.914 13.242 -0.225 1 96.56 189 HIS B CA 1
ATOM 3109 C C . HIS B 1 189 ? -13.797 13.711 0.699 1 96.56 189 HIS B C 1
ATOM 3111 O O . HIS B 1 189 ? -12.617 13.578 0.369 1 96.56 189 HIS B O 1
ATOM 3117 N N . THR B 1 190 ? -14.141 14.25 1.853 1 97.69 190 THR B N 1
ATOM 3118 C CA . THR B 1 190 ? -13.133 14.859 2.721 1 97.69 190 THR B CA 1
ATOM 3119 C C . THR B 1 190 ? -13.078 14.133 4.062 1 97.69 190 THR B C 1
ATOM 3121 O O . THR B 1 190 ? -14.094 13.656 4.566 1 97.69 190 THR B O 1
ATOM 3124 N N . ASP B 1 191 ? -11.922 14.039 4.594 1 98.19 191 ASP B N 1
ATOM 3125 C CA . ASP B 1 191 ? -11.641 13.516 5.926 1 98.19 191 ASP B CA 1
ATOM 3126 C C . ASP B 1 191 ? -10.727 14.461 6.707 1 98.19 191 ASP B C 1
ATOM 3128 O O . ASP B 1 191 ? -9.805 15.047 6.137 1 98.19 191 ASP B O 1
ATOM 3132 N N . GLU B 1 192 ? -10.977 14.555 7.945 1 98.62 192 GLU B N 1
ATOM 3133 C CA . GLU B 1 192 ? -10.086 15.289 8.836 1 98.62 192 GLU B CA 1
ATOM 3134 C C . GLU B 1 192 ? -10.094 14.688 10.242 1 98.62 192 GLU B C 1
ATOM 3136 O O . GLU B 1 192 ? -11.07 14.055 10.648 1 98.62 192 GLU B O 1
ATOM 3141 N N . ASN B 1 193 ? -9.008 14.828 10.93 1 98.69 193 ASN B N 1
ATOM 3142 C CA . ASN B 1 193 ? -8.906 14.406 12.328 1 98.69 193 ASN B CA 1
ATOM 3143 C C . ASN B 1 193 ? -7.703 15.047 13.016 1 98.69 193 ASN B C 1
ATOM 3145 O O . ASN B 1 193 ? -6.793 15.547 12.352 1 98.69 193 ASN B O 1
ATOM 3149 N N . THR B 1 194 ? -7.762 15.172 14.281 1 98.75 194 THR B N 1
ATOM 3150 C CA . THR B 1 194 ? -6.641 15.516 15.148 1 98.75 194 THR B CA 1
ATOM 3151 C C . THR B 1 194 ? -6.301 14.352 16.078 1 98.75 194 THR B C 1
ATOM 3153 O O . THR B 1 194 ? -7.172 13.836 16.781 1 98.75 194 THR B O 1
ATOM 3156 N N . LEU B 1 195 ? -5.074 13.945 16.062 1 98.75 195 LEU B N 1
ATOM 3157 C CA . LEU B 1 195 ? -4.652 12.789 16.828 1 98.75 195 LEU B CA 1
ATOM 3158 C C . LEU B 1 195 ? -3.615 13.18 17.875 1 98.75 195 LEU B C 1
ATOM 3160 O O . LEU B 1 195 ? -2.893 14.164 17.703 1 98.75 195 LEU B O 1
ATOM 3164 N N . ARG B 1 196 ? -3.545 12.391 18.906 1 98.5 196 ARG B N 1
ATOM 3165 C CA . ARG B 1 196 ? -2.551 12.539 19.969 1 98.5 196 ARG B CA 1
ATOM 3166 C C . ARG B 1 196 ? -1.781 11.242 20.188 1 98.5 196 ARG B C 1
ATOM 3168 O O . ARG B 1 196 ? -2.357 10.156 20.125 1 98.5 196 ARG B O 1
ATOM 3175 N N . ARG B 1 197 ? -0.546 11.414 20.453 1 97.19 197 ARG B N 1
ATOM 3176 C CA . ARG B 1 197 ? 0.304 10.242 20.656 1 97.19 197 ARG B CA 1
ATOM 3177 C C . ARG B 1 197 ? -0.036 9.523 21.953 1 97.19 197 ARG B C 1
ATOM 3179 O O . ARG B 1 197 ? -0.125 10.156 23 1 97.19 197 ARG B O 1
ATOM 3186 N N . VAL B 1 198 ? -0.151 8.219 21.859 1 97.69 198 VAL B N 1
ATOM 3187 C CA . VAL B 1 198 ? -0.517 7.469 23.047 1 97.69 198 VAL B CA 1
ATOM 3188 C C . VAL B 1 198 ? 0.614 6.516 23.422 1 97.69 198 VAL B C 1
ATOM 3190 O O . VAL B 1 198 ? 0.645 5.988 24.547 1 97.69 198 VAL B O 1
ATOM 3193 N N . LYS B 1 199 ? 1.556 6.262 22.516 1 94.44 199 LYS B N 1
ATOM 3194 C CA . LYS B 1 199 ? 2.701 5.398 22.781 1 94.44 199 LYS B CA 1
ATOM 3195 C C . LYS B 1 199 ? 3.92 5.836 21.969 1 94.44 199 LYS B C 1
ATOM 3197 O O . LYS B 1 199 ? 3.822 6.051 20.766 1 94.44 199 LYS B O 1
ATOM 3202 N N . ARG B 1 200 ? 5.074 5.914 22.672 1 90.81 200 ARG B N 1
ATOM 3203 C CA . ARG B 1 200 ? 6.355 6.164 22.016 1 90.81 200 ARG B CA 1
ATOM 3204 C C . ARG B 1 200 ? 7.117 4.863 21.781 1 90.81 200 ARG B C 1
ATOM 3206 O O . ARG B 1 200 ? 6.973 3.912 22.562 1 90.81 200 ARG B O 1
ATOM 3213 N N . PHE B 1 201 ? 7.867 4.871 20.688 1 84.94 201 PHE B N 1
ATOM 3214 C CA . PHE B 1 201 ? 8.727 3.717 20.453 1 84.94 201 PHE B CA 1
ATOM 3215 C C . PHE B 1 201 ? 10.117 3.955 21.047 1 84.94 201 PHE B C 1
ATOM 3217 O O . PHE B 1 201 ? 10.797 4.918 20.672 1 84.94 201 PHE B O 1
ATOM 3224 N N . HIS B 1 202 ? 10.562 3.441 22.109 1 73.62 202 HIS B N 1
ATOM 3225 C CA . HIS B 1 202 ? 11.883 3.516 22.719 1 73.62 202 HIS B CA 1
ATOM 3226 C C . HIS B 1 202 ? 12.625 2.191 22.578 1 73.62 202 HIS B C 1
ATOM 3228 O O . HIS B 1 202 ? 12.031 1.122 22.703 1 73.62 202 HIS B O 1
ATOM 3234 N N . PRO B 1 203 ? 14.031 2.438 22.125 1 58.31 203 PRO B N 1
ATOM 3235 C CA . PRO B 1 203 ? 14.859 1.231 22.203 1 58.31 203 PRO B CA 1
ATOM 3236 C C . PRO B 1 203 ? 14.867 0.606 23.594 1 58.31 203 PRO B C 1
ATOM 3238 O O . PRO B 1 203 ? 14.789 1.321 24.594 1 58.31 203 PRO B O 1
ATOM 3241 N N . GLY B 1 204 ? 14.562 -0.78 23.797 1 51.44 204 GLY B N 1
ATOM 3242 C CA . GLY B 1 204 ? 14.453 -1.552 25.016 1 51.44 204 GLY B CA 1
ATOM 3243 C C . GLY B 1 204 ? 13.023 -1.868 25.406 1 51.44 204 GLY B C 1
ATOM 3244 O O . GLY B 1 204 ? 12.773 -2.611 26.359 1 51.44 204 GLY B O 1
ATOM 3245 N N . SER B 1 205 ? 12.281 -0.975 25.141 1 43.09 205 SER B N 1
ATOM 3246 C CA . SER B 1 205 ? 10.906 -1.381 25.422 1 43.09 205 SER B CA 1
ATOM 3247 C C . SER B 1 205 ? 10.484 -2.555 24.547 1 43.09 205 SER B C 1
ATOM 3249 O O . SER B 1 205 ? 10.984 -2.709 23.422 1 43.09 205 SER B O 1
ATOM 3251 N N . GLY B 1 206 ? 10.102 -3.861 25.016 1 35.53 206 GLY B N 1
ATOM 3252 C CA . GLY B 1 206 ? 9.742 -5.121 24.375 1 35.53 206 GLY B CA 1
ATOM 3253 C C . GLY B 1 206 ? 9.039 -4.945 23.047 1 35.53 206 GLY B C 1
ATOM 3254 O O . GLY B 1 206 ? 7.855 -4.605 23 1 35.53 206 GLY B O 1
ATOM 3255 N N . LEU B 1 207 ? 9.531 -4.367 22.109 1 36.03 207 LEU B N 1
ATOM 3256 C CA . LEU B 1 207 ? 9.172 -4.902 20.797 1 36.03 207 LEU B CA 1
ATOM 3257 C C . LEU B 1 207 ? 9.211 -6.426 20.812 1 36.03 207 LEU B C 1
ATOM 3259 O O . LEU B 1 207 ? 9.234 -7.059 19.75 1 36.03 207 LEU B O 1
ATOM 3263 N N . ASN B 1 208 ? 8.852 -7.074 21.828 1 27.73 208 ASN B N 1
ATOM 3264 C CA . ASN B 1 208 ? 8.547 -8.484 21.625 1 27.73 208 ASN B CA 1
ATOM 3265 C C . ASN B 1 208 ? 7.492 -8.672 20.531 1 27.73 208 ASN B C 1
ATOM 3267 O O . ASN B 1 208 ? 6.512 -7.922 20.469 1 27.73 208 ASN B O 1
#

Organism: Mycolicibacterium smegmatis (strain ATCC 700084 / mc(2)155) (NCBI:txid246196)

Solvent-accessible surface area (backbone atoms only — not comparable to full-atom values): 21469 Å² total; per-residue (Å²): 132,84,72,75,73,74,69,66,70,85,58,70,79,68,92,57,79,37,38,52,55,52,84,57,58,20,30,32,40,21,76,61,22,41,36,35,36,77,35,69,92,72,71,40,78,42,81,44,52,25,34,35,43,36,39,31,40,79,49,76,81,28,71,60,79,89,45,55,33,29,34,25,40,36,39,41,40,30,19,45,68,93,35,70,89,50,78,58,82,42,54,38,41,36,31,43,34,30,30,69,92,76,31,31,35,35,41,35,39,37,36,76,75,43,35,38,35,31,18,33,30,70,50,49,74,76,46,47,64,45,46,31,37,24,33,51,62,38,49,33,40,11,39,29,29,37,67,65,38,59,64,45,45,21,68,63,31,38,43,32,36,43,35,56,45,93,88,64,33,43,32,40,42,37,38,35,34,28,39,30,55,91,79,69,44,72,45,70,38,34,40,35,37,48,27,38,74,76,43,77,82,54,97,84,59,81,81,115,133,85,71,75,73,71,68,65,71,86,59,70,80,67,91,56,79,38,38,51,54,51,84,57,58,19,30,32,40,21,77,60,22,42,35,35,37,78,36,70,93,72,72,41,77,41,81,44,52,23,34,33,41,35,41,30,40,79,48,77,78,26,69,61,80,90,45,57,32,26,33,26,40,35,39,41,39,30,18,44,68,95,37,70,89,49,77,59,82,43,55,39,41,36,33,42,35,28,31,68,92,77,30,32,36,36,40,35,39,35,35,76,75,44,36,38,36,29,18,32,30,70,49,49,75,76,48,45,65,44,47,33,37,24,33,50,61,39,49,32,38,11,39,28,31,38,66,64,37,58,64,46,45,21,68,62,32,39,40,32,36,42,35,56,44,93,87,63,33,43,31,40,42,37,39,35,34,29,40,32,53,91,77,69,42,73,46,71,36,35,40,36,36,48,26,39,74,78,42,77,84,51,95,84,58,81,80,114

InterPro domains:
  IPR012674 Calycin [G3DSA:2.40.128.20] (15-204)
  IPR012674 Calycin [SSF50814] (16-198)
  IPR014878 THAP4-like, heme-binding domain [PF08768] (17-197)

Radius of gyration: 21.62 Å; Cα contacts (8 Å, |Δi|>4): 1103; chains: 2; bounding box: 58×65×63 Å

Sequence (416 aa):
MTSAQTLDRTTVSGPQKLGPLTPLVGEWEGDEGVDISYHNNDDEIGRTTYFEKAVFKPIPLQENGRQVLWGLSYSMTAWRHGEEAMDPFHDEIGFLLWDKADGQVIRNVVFGRGIAILAGGDAAIGDRILHFDATPGDPCYGILQNRYLLDRAEIKGFTSSFVFDEDGAFSYTSDLRLRLAATGSEMHHTDENTLRRVKRFHPGSGLNMTSAQTLDRTTVSGPQKLGPLTPLVGEWEGDEGVDISYHNNDDEIGRTTYFEKAVFKPIPLQENGRQVLWGLSYSMTAWRHGEEAMDPFHDEIGFLLWDKADGQVIRNVVFGRGIAILAGGDAAIGDRILHFDATPGDPCYGILQNRYLLDRAEIKGFTSSFVFDEDGAFSYTSDLRLRLAATGSEMHHTDENTLRRVKRFHPGSGLN

Foldseek 3Di:
DPPPPLPQVVPPDDDDLQFQCNLVAAKKKWQAKWKWDQDPVVRDTDIFGKIKIKHWHWDDWDDDPVWIKTKTKMKMFIQTVVQPVDHTPWIKIFMWIAGAVQQKIWTWMDTPQAKTFIFMDGHGGPDQKGKTWAADPPPHGYMDGDPVCCQAKPWGIKIKMWGQDSSSKIKMKIWTWIQGPVVRDIDIIMMITIMHGDTHDDPPDPPD/DPPPPLPQVLPPDDDDLQFQCNLVAAKKKWQAKWKWDQDPVVRDTDIFGKIKIKHWHWDDWDDDPVWIKTKTKMKMFIQTVVQPVDHTPWIKIFMWIAGAVVQKIWTWMDTPQAKTFIFMDGHGGPDQKGKTWAADPPPHGYMDGDPVCCQAKPWGIKIKMWGQDSSSKIKMKIWTWIQGPVVRDIDIIMMITIMHGDTHDDDPPPPD

Secondary structure (DSSP, 8-state):
--------GGG--S--TTGGGGGG-EEEEEEEEEEEEEETTTTEEEEEEEEEEEEEEE---EEETTEEEEEEEEEEEEEETT-TTS--SEEEEEEEEEETTTTEEEEEEEETTTEEEEEEEE--TT-SEEEEEE-TT-SSS-EEE-HHHHHHEEEEEEEEEEEE-TTS-EEEEEEEEEEETTT--EEEEEEEEEEEEEE---TTS---/--------GGG--S--TTGGGGGG-EEEEEEEEEEEEEETTTTEEEEEEEEEEEEEEE---EEETTEEEEEEEEEEEEEETT-TTS--SEEEEEEEEEETTTTEEEEEEEETTTEEEEEEEE--TT-SEEEEEE-TT-SSS-EEE-HHHHHHEEEEEEEEEEEE-TTS-EEEEEEEEEEETTT--EEEEEEEEEEEEEE---TTS---